Protein AF-0000000068498952 (afdb_homodimer)

Sequence (718 aa):
MEGKVKKAFPGGNTSQGSYSFFDYIIPENVKRVFCLKGGPGVGKSSLMKKIYKEFLHRGYDIDLYHCPSDPSSLDGLVIKKLGVVLMDATAPHTMDPKLPGALDEIINLGDYWNTEELEKNKQEISVYDKDISNSFKRAFKFLKSAEPIFRDIEEKYSDCMDYGKVNLVTEEFIKRLFDGVKSTGNLKREKHLFGSAITPVGCLDYTENILKDVKKVYYLDGEIGTGKTTLLNKVYKKAIEKGLNVEVYHYPLIPEKIETVLLTDLDIGITISTTFKEEDTIDLNQFLNREKLLKYEEDIKFDEKVLDDLICWAVLNLKRAKSKHDIIESYYSPNMRFDEVGKLRDKLIKRILKYEENLMEGKVKKAFPGGNTSQGSYSFFDYIIPENVKRVFCLKGGPGVGKSSLMKKIYKEFLHRGYDIDLYHCPSDPSSLDGLVIKKLGVVLMDATAPHTMDPKLPGALDEIINLGDYWNTEELEKNKQEISVYDKDISNSFKRAFKFLKSAEPIFRDIEEKYSDCMDYGKVNLVTEEFIKRLFDGVKSTGNLKREKHLFGSAITPVGCLDYTENILKDVKKVYYLDGEIGTGKTTLLNKVYKKAIEKGLNVEVYHYPLIPEKIETVLLTDLDIGITISTTFKEEDTIDLNQFLNREKLLKYEEDIKFDEKVLDDLICWAVLNLKRAKSKHDIIESYYSPNMRFDEVGKLRDKLIKRILKYEENL

Foldseek 3Di:
DFAAEAEFAQWAQALVAIGGLPVQQQDPLAAAEEEEEEDFLLCLQVLQVVLVRVVRVVHFHKYFHAYQLHRSGTQKMARDVLNYIYGYCYPPVPCPPPPPNHDYDYDYSHVQFPVVLLVVCVVVLVVLVVLLVVLSVLLSNLLNVLVVLLVVLLVLQLVQFDVVVVVVVLVVVLCVLCPPPAAPPDQDDERETAQWHQYLVGIDGNVCSNLVPFPAEEAEEDDRNLCPQVSLVVNVVVCRRSVFYKYWHADRHDRSGTAKMARPVSSYIYGNDCVCVVGHYDHSCVRGNVVSSVVCVVVSVVSVVSSVVSSVSSSNSSNVSVVSSVVSSVSGNVRGPVVVVVVVSVVVSVVSVVSVVVD/DFAAEAEFAQWAQALVAIGGLPVQQQDPLAAAEEEEEEDFLLCLQVLQVVLVRVVRVVHFHKYFHAYQLHRSGTQKMARDVLNYIYGYCYPPVVCPVPPPNHDYDYDYSNVQFPVVLLVVCVVVLVVLVVLLVVLSVLLSNLLNVLVVLLVVLLVLQLVQFDVVVVVVVLVVVLCVLCPPPAAPPDQDDEHETAQWHQYLVGIDGSVCSNLVPFPAEEAEEDDRNLCPQVSLVVNVVVCRRSVFYKYWHADRHDRSGTAKMAGPVSSYIYGNDCVCVVGHYDHSCVRGNPVSSVVCVVVSVVSVVSSVVSSVSSSNSSNVSVVSSVVSSVSGNVRGPVVVVVVVSVVVSVVSVVSVVVD

InterPro domains:
  IPR027417 P-loop containing nucleoside triphosphate hydrolase [G3DSA:3.40.50.300] (201-355)
  IPR027417 P-loop containing nucleoside triphosphate hydrolase [SSF52540] (26-89)
  IPR027417 P-loop containing nucleoside triphosphate hydrolase [SSF52540] (209-258)

Secondary structure (DSSP, 8-state):
-PPPEEEEBSEEEETTEEEE-GGGGS-TT--EEEEEE--TTSSHHHHHHHHHHHHHHTT--EEEEEETTEEEEEEEEEETTTTEEEEE--TT-------TTSEEEEEEGGGGB-HHHHHHTHHHHHHHHHHHHHHHHHHHHHHHHHHHHHHHHHHHHHTTB-HHHHHHHHHHHHHHHTTTPPP-S-PPPEEEEESEEEETTEEEE-HHHHHTT-SEEEEEE--TTSSHHHHHHHHHHHHHHTT--EEEEE-SS-TTSEEEEEETTTTEEEE--GGGTTSEEEEGGGGB-HHHHHTTHHHHHHHHHHHHHHHHHHHHHHHHHHHHHHHHHHHHGGGB-HHHHHHHHHHHHHHHHHHHHT-/-PPPEEEEBSEEEETTEEEE-GGGGS-TT--EEEEEE--TTSSHHHHHHHHHHHHHHTT--EEEEEETTEEEEEEEEEETTTTEEEEE--TT-------TTSEEEEEEGGGGB-HHHHHHTHHHHHHHHHHHHHHHHHHHHHHHHHHHHHHHHHHHHHTTB-HHHHHHHHHHHHHHHTTTPPP-S-PPPEEEEESEEEETTEEEE-HHHHHTT-SEEEEEE--TTSSHHHHHHHHHHHHHHTT--EEEEE-SS-TTSEEEEEETTTTEEEE--GGGTTSEEEEGGGGB-HHHHHTTHHHHHHHHHHHHHHHHHHHHHHHHHHHHHHHHHHHHGGGB-HHHHHHHHHHHHHHHHHHHHT-

Solvent-accessible surface area (backbone atoms only — not comparable to full-atom values): 36125 Å² total; per-residue (Å²): 111,69,31,52,72,36,52,35,20,34,37,26,49,16,35,82,30,79,43,79,30,61,80,47,69,62,59,91,69,45,52,36,34,39,32,36,31,50,64,72,51,64,41,65,37,58,51,51,50,55,50,52,51,55,42,24,64,72,34,41,40,32,42,40,25,28,27,29,69,42,70,91,36,50,40,29,37,29,39,58,92,56,13,36,34,41,32,54,40,37,79,84,52,60,61,74,74,78,49,88,83,41,55,72,40,79,43,61,51,55,78,40,48,46,58,73,68,45,58,75,44,43,69,60,46,50,53,40,50,51,51,27,53,51,23,45,53,51,17,27,28,28,28,37,24,25,46,40,40,51,50,50,42,20,50,57,40,37,72,25,45,44,61,69,59,52,50,49,53,45,51,52,48,49,52,61,74,49,58,90,61,72,64,67,86,43,82,44,67,80,30,50,36,19,34,35,27,47,18,43,90,38,77,48,70,33,52,64,56,58,50,64,85,44,80,41,55,35,15,46,44,58,60,64,46,57,46,63,40,58,48,52,49,53,47,53,51,52,37,28,72,32,30,32,49,39,41,39,19,24,33,31,58,48,69,90,36,54,41,32,42,34,34,62,79,74,34,36,34,41,28,52,56,70,91,38,64,86,38,58,66,48,66,45,55,77,44,47,40,64,76,64,40,60,80,43,47,65,60,40,54,51,38,50,51,54,33,51,50,30,46,49,54,16,24,52,24,32,32,52,22,39,54,41,49,50,53,47,19,61,62,34,48,81,32,46,47,60,69,60,51,49,51,50,50,52,50,50,52,54,55,56,53,54,43,55,75,74,100,112,69,31,53,72,36,52,34,20,36,38,26,50,16,35,83,29,80,41,77,29,59,79,47,68,62,60,91,67,44,52,36,36,40,32,36,32,50,64,72,49,64,40,66,36,57,52,51,50,55,50,51,52,54,41,23,65,73,36,40,41,33,43,41,24,28,28,29,69,41,69,90,36,50,40,30,36,29,40,58,92,57,15,36,34,41,31,54,41,37,79,85,51,60,62,74,73,78,49,86,82,40,52,73,40,80,42,62,51,55,79,40,49,44,58,71,68,45,58,75,43,43,68,62,46,51,52,41,50,52,51,28,52,51,23,46,53,50,18,28,28,28,28,37,24,25,45,40,40,50,50,50,42,19,50,56,41,38,73,24,45,44,61,70,58,51,50,50,53,46,51,52,48,49,52,61,72,47,57,91,60,71,64,66,85,43,82,43,66,78,29,50,37,19,34,35,26,47,19,43,90,40,76,46,72,32,52,63,56,59,50,65,85,43,80,40,56,35,16,46,42,57,61,66,46,58,44,62,40,59,48,52,48,54,48,54,51,52,37,29,72,32,30,34,47,38,40,39,19,22,32,32,56,47,69,89,36,52,41,34,40,35,35,63,77,75,32,36,34,41,28,52,56,72,90,38,62,86,37,58,66,49,66,46,55,78,44,46,39,62,76,65,39,60,80,42,47,67,60,42,55,53,38,52,52,53,32,51,50,29,46,48,54,16,26,53,24,32,33,52,22,38,55,42,48,52,54,50,20,61,62,34,46,81,31,46,47,58,69,59,50,50,51,48,50,54,51,49,54,54,57,58,52,53,43,55,74,74,102

Radius of gyration: 32.07 Å; Cα contacts (8 Å, |Δi|>4): 1360; chains: 2; bounding box: 80×92×62 Å

Nearest PDB structures (foldseek):
  4tql-assembly1_A  TM=2.046E-01  e=6.094E-01  synthetic construct
  8otz-assembly1_F2  TM=2.710E-01  e=8.018E+00  Bos taurus
  4tql-assembly1_A  TM=2.027E-01  e=5.277E-01  synthetic construct

pLDDT: mean 91.38, std 10.33, range [43.41, 98.81]

Organism: Clostridioides difficile (strain 630) (NCBI:txid272563)

Structure (mmCIF, N/CA/C/O backbone):
data_AF-0000000068498952-model_v1
#
loop_
_entity.id
_entity.type
_entity.pdbx_description
1 polymer 'ATP/GTP-binding protein'
#
loop_
_atom_site.group_PDB
_atom_site.id
_atom_site.type_symbol
_atom_site.label_atom_id
_atom_site.label_alt_id
_atom_site.label_comp_id
_atom_site.label_asym_id
_atom_site.label_entity_id
_atom_site.label_seq_id
_atom_site.pdbx_PDB_ins_code
_atom_site.Cartn_x
_atom_site.Cartn_y
_atom_site.Cartn_z
_atom_site.occupancy
_atom_site.B_iso_or_equiv
_atom_site.auth_seq_id
_atom_site.auth_comp_id
_atom_site.auth_asym_id
_atom_site.auth_atom_id
_atom_site.pdbx_PDB_model_num
ATOM 1 N N . MET A 1 1 ? 8.016 -43.781 -24.484 1 72.88 1 MET A N 1
ATOM 2 C CA . MET A 1 1 ? 7.078 -42.688 -24.5 1 72.88 1 MET A CA 1
ATOM 3 C C . MET A 1 1 ? 7.672 -41.469 -23.812 1 72.88 1 MET A C 1
ATOM 5 O O . MET A 1 1 ? 8.453 -41.594 -22.859 1 72.88 1 MET A O 1
ATOM 9 N N . GLU A 1 2 ? 7.551 -40.312 -24.344 1 87.94 2 GLU A N 1
ATOM 10 C CA . GLU A 1 2 ? 8.102 -39.062 -23.781 1 87.94 2 GLU A CA 1
ATOM 11 C C . GLU A 1 2 ? 7.406 -38.688 -22.484 1 87.94 2 GLU A C 1
ATOM 13 O O . GLU A 1 2 ? 6.227 -39 -22.297 1 87.94 2 GLU A O 1
ATOM 18 N N . GLY A 1 3 ? 8.266 -38.344 -21.484 1 93.31 3 GLY A N 1
ATOM 19 C CA . GLY A 1 3 ? 7.707 -37.938 -20.219 1 93.31 3 GLY A CA 1
ATOM 20 C C . GLY A 1 3 ? 6.809 -36.719 -20.328 1 93.31 3 GLY A C 1
ATOM 21 O O . GLY A 1 3 ? 6.676 -36.125 -21.406 1 93.31 3 GLY A O 1
ATOM 22 N N . LYS A 1 4 ? 6.078 -36.406 -19.328 1 95.06 4 LYS A N 1
ATOM 23 C CA . LYS A 1 4 ? 5.199 -35.25 -19.266 1 95.06 4 LYS A CA 1
ATOM 24 C C . LYS A 1 4 ? 5.883 -34.094 -18.562 1 95.06 4 LYS A C 1
ATOM 26 O O . LYS A 1 4 ? 6.703 -34.281 -17.656 1 95.06 4 LYS A O 1
ATOM 31 N N . VAL A 1 5 ? 5.5 -32.875 -19.016 1 96.62 5 VAL A N 1
ATOM 32 C CA . VAL A 1 5 ? 6.074 -31.688 -18.438 1 96.62 5 VAL A CA 1
ATOM 33 C C . VAL A 1 5 ? 4.977 -30.875 -17.75 1 96.62 5 VAL A C 1
ATOM 35 O O . VAL A 1 5 ? 3.891 -30.688 -18.297 1 96.62 5 VAL A O 1
ATOM 38 N N . LYS A 1 6 ? 5.195 -30.422 -16.594 1 97.12 6 LYS A N 1
ATOM 39 C CA . LYS A 1 6 ? 4.344 -29.469 -15.883 1 97.12 6 LYS A CA 1
ATOM 40 C C . LYS A 1 6 ? 5.102 -28.172 -15.562 1 97.12 6 LYS A C 1
ATOM 42 O O . LYS A 1 6 ? 6.203 -28.219 -15.008 1 97.12 6 LYS A O 1
ATOM 47 N N . LYS A 1 7 ? 4.469 -27.062 -15.906 1 97.69 7 LYS A N 1
ATOM 48 C CA . LYS A 1 7 ? 5.113 -25.766 -15.734 1 97.69 7 LYS A CA 1
ATOM 49 C C . LYS A 1 7 ? 4.461 -24.969 -14.602 1 97.69 7 LYS A C 1
ATOM 51 O O . LYS A 1 7 ? 3.244 -25.047 -14.414 1 97.69 7 LYS A O 1
ATOM 56 N N . ALA A 1 8 ? 5.227 -24.234 -13.898 1 97.75 8 ALA A N 1
ATOM 57 C CA . ALA A 1 8 ? 4.73 -23.328 -12.867 1 97.75 8 ALA A CA 1
ATOM 58 C C . ALA A 1 8 ? 5.785 -22.281 -12.5 1 97.75 8 ALA A C 1
ATOM 60 O O . ALA A 1 8 ? 6.875 -22.266 -13.078 1 97.75 8 ALA A O 1
ATOM 61 N N . PHE A 1 9 ? 5.406 -21.344 -11.688 1 97.5 9 PHE A N 1
ATOM 62 C CA . PHE A 1 9 ? 6.32 -20.328 -11.18 1 97.5 9 PHE A CA 1
ATOM 63 C C . PHE A 1 9 ? 6.504 -20.469 -9.68 1 97.5 9 PHE A C 1
ATOM 65 O O . PHE A 1 9 ? 5.543 -20.344 -8.914 1 97.5 9 PHE A O 1
ATOM 72 N N . PRO A 1 10 ? 7.723 -20.734 -9.203 1 95.5 10 PRO A N 1
ATOM 73 C CA . PRO A 1 10 ? 7.953 -20.766 -7.762 1 95.5 10 PRO A CA 1
ATOM 74 C C . PRO A 1 10 ? 8.086 -19.375 -7.152 1 95.5 10 PRO A C 1
ATOM 76 O O . PRO A 1 10 ? 8.062 -19.234 -5.926 1 95.5 10 PRO A O 1
ATOM 79 N N . GLY A 1 11 ? 8.281 -18.438 -7.961 1 94.12 11 GLY A N 1
ATOM 80 C CA . GLY A 1 11 ? 8.305 -17.047 -7.547 1 94.12 11 GLY A CA 1
ATOM 81 C C . GLY A 1 11 ? 7.289 -16.188 -8.281 1 94.12 11 GLY A C 1
ATOM 82 O O . GLY A 1 11 ? 6.688 -16.625 -9.266 1 94.12 11 GLY A O 1
ATOM 83 N N . GLY A 1 12 ? 7.07 -14.984 -7.75 1 95.81 12 GLY A N 1
ATOM 84 C CA . GLY A 1 12 ? 6.141 -14.07 -8.398 1 95.81 12 GLY A CA 1
ATOM 85 C C . GLY A 1 12 ? 6.465 -12.609 -8.148 1 95.81 12 GLY A C 1
ATOM 86 O O . GLY A 1 12 ? 7.043 -12.266 -7.117 1 95.81 12 GLY A O 1
ATOM 87 N N . ASN A 1 13 ? 6.242 -11.82 -9.211 1 97.75 13 ASN A N 1
ATOM 88 C CA . ASN A 1 13 ? 6.172 -10.375 -9.039 1 97.75 13 ASN A CA 1
ATOM 89 C C . ASN A 1 13 ? 4.805 -9.938 -8.516 1 97.75 13 ASN A C 1
ATOM 91 O O . ASN A 1 13 ? 3.812 -9.992 -9.242 1 97.75 13 ASN A O 1
ATOM 95 N N . THR A 1 14 ? 4.777 -9.484 -7.238 1 98.38 14 THR A N 1
ATOM 96 C CA . THR A 1 14 ? 3.492 -9.281 -6.582 1 98.38 14 THR A CA 1
ATOM 97 C C . THR A 1 14 ? 3.428 -7.895 -5.945 1 98.38 14 THR A C 1
ATOM 99 O O . THR A 1 14 ? 4.391 -7.125 -6.02 1 98.38 14 THR A O 1
ATOM 102 N N . SER A 1 15 ? 2.289 -7.551 -5.383 1 98.12 15 SER A N 1
ATOM 103 C CA . SER A 1 15 ? 2.102 -6.305 -4.648 1 98.12 15 SER A CA 1
ATOM 104 C C . SER A 1 15 ? 2.961 -6.27 -3.391 1 98.12 15 SER A C 1
ATOM 106 O O . SER A 1 15 ? 3.145 -5.211 -2.787 1 98.12 15 SER A O 1
ATOM 108 N N . GLN A 1 16 ? 3.512 -7.418 -2.998 1 96.81 16 GLN A N 1
ATOM 109 C CA . GLN A 1 16 ? 4.387 -7.523 -1.834 1 96.81 16 GLN A CA 1
ATOM 110 C C . GLN A 1 16 ? 5.852 -7.621 -2.252 1 96.81 16 GLN A C 1
ATOM 112 O O . GLN A 1 16 ? 6.707 -8 -1.45 1 96.81 16 GLN A O 1
ATOM 117 N N . GLY A 1 17 ? 6.09 -7.297 -3.441 1 95.75 17 GLY A N 1
ATOM 118 C CA . GLY A 1 17 ? 7.438 -7.457 -3.963 1 95.75 17 GLY A CA 1
ATOM 119 C C . GLY A 1 17 ? 7.68 -8.82 -4.586 1 95.75 17 GLY A C 1
ATOM 120 O O . GLY A 1 17 ? 6.754 -9.445 -5.109 1 95.75 17 GLY A O 1
ATOM 121 N N . SER A 1 18 ? 8.891 -9.18 -4.547 1 94.25 18 SER A N 1
ATOM 122 C CA . SER A 1 18 ? 9.211 -10.539 -4.969 1 94.25 18 SER A CA 1
ATOM 123 C C . SER A 1 18 ? 8.734 -11.57 -3.949 1 94.25 18 SER A C 1
ATOM 125 O O . SER A 1 18 ? 9.109 -11.508 -2.775 1 94.25 18 SER A O 1
ATOM 127 N N . TYR A 1 19 ? 7.875 -12.375 -4.395 1 95.06 19 TYR A N 1
ATOM 128 C CA . TYR A 1 19 ? 7.309 -13.398 -3.525 1 95.06 19 TYR A CA 1
ATOM 129 C C . TYR A 1 19 ? 7.848 -14.781 -3.885 1 95.06 19 TYR A C 1
ATOM 131 O O . TYR A 1 19 ? 8 -15.102 -5.062 1 95.06 19 TYR A O 1
ATOM 139 N N . SER A 1 20 ? 8.125 -15.641 -2.82 1 92.81 20 SER A N 1
ATOM 140 C CA . SER A 1 20 ? 8.812 -16.906 -3.102 1 92.81 20 SER A CA 1
ATOM 141 C C . SER A 1 20 ? 8.039 -18.094 -2.533 1 92.81 20 SER A C 1
ATOM 143 O O . SER A 1 20 ? 7.613 -18.062 -1.376 1 92.81 20 SER A O 1
ATOM 145 N N . PHE A 1 21 ? 7.809 -19.078 -3.398 1 93.38 21 PHE A N 1
ATOM 146 C CA . PHE A 1 21 ? 7.305 -20.391 -3.018 1 93.38 21 PHE A CA 1
ATOM 147 C C . PHE A 1 21 ? 8.344 -21.469 -3.285 1 93.38 21 PHE A C 1
ATOM 149 O O . PHE A 1 21 ? 8 -22.625 -3.521 1 93.38 21 PHE A O 1
ATOM 156 N N . PHE A 1 22 ? 9.594 -21.125 -3.197 1 89.25 22 PHE A N 1
ATOM 157 C CA . PHE A 1 22 ? 10.672 -22.016 -3.596 1 89.25 22 PHE A CA 1
ATOM 158 C C . PHE A 1 22 ? 10.75 -23.219 -2.666 1 89.25 22 PHE A C 1
ATOM 160 O O . PHE A 1 22 ? 11.141 -24.312 -3.086 1 89.25 22 PHE A O 1
ATOM 167 N N . ASP A 1 23 ? 10.344 -23.062 -1.509 1 85.62 23 ASP A N 1
ATOM 168 C CA . ASP A 1 23 ? 10.383 -24.156 -0.548 1 85.62 23 ASP A CA 1
ATOM 169 C C . ASP A 1 23 ? 9.484 -25.312 -0.991 1 85.62 23 ASP A C 1
ATOM 171 O O . ASP A 1 23 ? 9.742 -26.469 -0.656 1 85.62 23 ASP A O 1
ATOM 175 N N . TYR A 1 24 ? 8.523 -25.016 -1.765 1 90.56 24 TYR A N 1
ATOM 176 C CA . TYR A 1 24 ? 7.504 -26 -2.115 1 90.56 24 TYR A CA 1
ATOM 177 C C . TYR A 1 24 ? 7.918 -26.797 -3.348 1 90.56 24 TYR A C 1
ATOM 179 O O . TYR A 1 24 ? 7.246 -27.766 -3.725 1 90.56 24 TYR A O 1
ATOM 187 N N . ILE A 1 25 ? 9.023 -26.484 -3.963 1 90.19 25 ILE A N 1
ATOM 188 C CA . ILE A 1 25 ? 9.359 -27.188 -5.199 1 90.19 25 ILE A CA 1
ATOM 189 C C . ILE A 1 25 ? 10.102 -28.484 -4.879 1 90.19 25 ILE A C 1
ATOM 191 O O . ILE A 1 25 ? 10.266 -29.344 -5.746 1 90.19 25 ILE A O 1
ATOM 195 N N . ILE A 1 26 ? 10.57 -28.609 -3.67 1 88.31 26 ILE A N 1
ATOM 196 C CA . ILE A 1 26 ? 11.266 -29.812 -3.244 1 88.31 26 ILE A CA 1
ATOM 197 C C . ILE A 1 26 ? 10.242 -30.906 -2.895 1 88.31 26 ILE A C 1
ATOM 199 O O . ILE A 1 26 ? 9.469 -30.75 -1.946 1 88.31 26 ILE A O 1
ATOM 203 N N . PRO A 1 27 ? 10.344 -31.969 -3.613 1 88.25 27 PRO A N 1
ATOM 204 C CA . PRO A 1 27 ? 9.367 -33.031 -3.338 1 88.25 27 PRO A CA 1
ATOM 205 C C . PRO A 1 27 ? 9.711 -33.844 -2.092 1 88.25 27 PRO A C 1
ATOM 207 O O . PRO A 1 27 ? 10.828 -33.75 -1.576 1 88.25 27 PRO A O 1
ATOM 210 N N . GLU A 1 28 ? 8.781 -34.625 -1.688 1 83.25 28 GLU A N 1
ATOM 211 C CA . GLU A 1 28 ? 8.953 -35.438 -0.489 1 83.25 28 GLU A CA 1
ATOM 212 C C . GLU A 1 28 ? 10 -36.531 -0.708 1 83.25 28 GLU A C 1
ATOM 214 O O . GLU A 1 28 ? 10.75 -36.875 0.208 1 83.25 28 GLU A O 1
ATOM 219 N N . ASN A 1 29 ? 10.078 -37.031 -1.825 1 85.25 29 ASN A N 1
ATOM 220 C CA . ASN A 1 29 ? 10.977 -38.156 -2.119 1 85.25 29 ASN A CA 1
ATOM 221 C C . ASN A 1 29 ? 12.328 -37.656 -2.619 1 85.25 29 ASN A C 1
ATOM 223 O O . ASN A 1 29 ? 13.062 -38.406 -3.277 1 85.25 29 ASN A O 1
ATOM 227 N N . VAL A 1 30 ? 12.664 -36.5 -2.311 1 90.06 30 VAL A N 1
ATOM 228 C CA . VAL A 1 30 ? 13.891 -35.938 -2.836 1 90.06 30 VAL A CA 1
ATOM 229 C C . VAL A 1 30 ? 15.094 -36.719 -2.365 1 90.06 30 VAL A C 1
ATOM 231 O O . VAL A 1 30 ? 15.188 -37.094 -1.19 1 90.06 30 VAL A O 1
ATOM 234 N N . LYS A 1 31 ? 15.898 -37.062 -3.281 1 89.56 31 LYS A N 1
ATOM 235 C CA . LYS A 1 31 ? 17.141 -37.75 -2.982 1 89.56 31 LYS A CA 1
ATOM 236 C C . LYS A 1 31 ? 18.344 -36.844 -3.098 1 89.56 31 LYS A C 1
ATOM 238 O O . LYS A 1 31 ? 19.297 -36.969 -2.32 1 89.56 31 LYS A O 1
ATOM 243 N N . ARG A 1 32 ? 18.266 -35.969 -4.09 1 90.88 32 ARG A N 1
ATOM 244 C CA . ARG A 1 32 ? 19.391 -35.062 -4.344 1 90.88 32 ARG A CA 1
ATOM 245 C C . ARG A 1 32 ? 18.906 -33.719 -4.848 1 90.88 32 ARG A C 1
ATOM 247 O O . ARG A 1 32 ? 17.984 -33.625 -5.648 1 90.88 32 ARG A O 1
ATOM 254 N N . VAL A 1 33 ? 19.578 -32.719 -4.328 1 91.06 33 VAL A N 1
ATOM 255 C CA . VAL A 1 33 ? 19.312 -31.344 -4.777 1 91.06 33 VAL A CA 1
ATOM 256 C C . VAL A 1 33 ? 20.609 -30.719 -5.285 1 91.06 33 VAL A C 1
ATOM 258 O O . VAL A 1 33 ? 21.594 -30.625 -4.543 1 91.06 33 VAL A O 1
ATOM 261 N N . PHE A 1 34 ? 20.625 -30.375 -6.527 1 91 34 PHE A N 1
ATOM 262 C CA . PHE A 1 34 ? 21.75 -29.641 -7.102 1 91 34 PHE A CA 1
ATOM 263 C C . PHE A 1 34 ? 21.469 -28.141 -7.125 1 91 34 PHE A C 1
ATOM 265 O O . PHE A 1 34 ? 20.547 -27.688 -7.812 1 91 34 PHE A O 1
ATOM 272 N N . CYS A 1 35 ? 22.281 -27.438 -6.406 1 89.44 35 CYS A N 1
ATOM 273 C CA . CYS A 1 35 ? 22.156 -26 -6.363 1 89.44 35 CYS A CA 1
ATOM 274 C C . CYS A 1 35 ? 23.141 -25.328 -7.309 1 89.44 35 CYS A C 1
ATOM 276 O O . CYS A 1 35 ? 24.344 -25.359 -7.074 1 89.44 35 CYS A O 1
ATOM 278 N N . LEU A 1 36 ? 22.531 -24.719 -8.266 1 88.38 36 LEU A N 1
ATOM 279 C CA . LEU A 1 36 ? 23.391 -24.062 -9.25 1 88.38 36 LEU A CA 1
ATOM 280 C C . LEU A 1 36 ? 23.688 -22.625 -8.844 1 88.38 36 LEU A C 1
ATOM 282 O O . LEU A 1 36 ? 22.766 -21.859 -8.539 1 88.38 36 LEU A O 1
ATOM 286 N N . LYS A 1 37 ? 24.906 -22.359 -8.727 1 84.12 37 LYS A N 1
ATOM 287 C CA . LYS A 1 37 ? 25.328 -21 -8.406 1 84.12 37 LYS A CA 1
ATOM 288 C C . LYS A 1 37 ? 26.141 -20.391 -9.555 1 84.12 37 LYS A C 1
ATOM 290 O O . LYS A 1 37 ? 26.734 -21.125 -10.352 1 84.12 37 LYS A O 1
ATOM 295 N N . GLY A 1 38 ? 26.016 -19.172 -9.656 1 76.56 38 GLY A N 1
ATOM 296 C CA . GLY A 1 38 ? 26.766 -18.469 -10.68 1 76.56 38 GLY A CA 1
ATOM 297 C C . GLY A 1 38 ? 26.156 -17.125 -11.047 1 76.56 38 GLY A C 1
ATOM 298 O O . GLY A 1 38 ? 25.109 -16.75 -10.516 1 76.56 38 GLY A O 1
ATOM 299 N N . GLY A 1 39 ? 26.906 -16.312 -11.727 1 68.06 39 GLY A N 1
ATOM 300 C CA . GLY A 1 39 ? 26.438 -15 -12.156 1 68.06 39 GLY A CA 1
ATOM 301 C C . GLY A 1 39 ? 25.375 -15.07 -13.227 1 68.06 39 GLY A C 1
ATOM 302 O O . GLY A 1 39 ? 24.953 -16.156 -13.625 1 68.06 39 GLY A O 1
ATOM 303 N N . PRO A 1 40 ? 24.828 -13.938 -13.602 1 68.31 40 PRO A N 1
ATOM 304 C CA . PRO A 1 40 ? 23.859 -13.859 -14.695 1 68.31 40 PRO A CA 1
ATOM 305 C C . PRO A 1 40 ? 24.438 -14.312 -16.031 1 68.31 40 PRO A C 1
ATOM 307 O O . PRO A 1 40 ? 25.609 -14.055 -16.328 1 68.31 40 PRO A O 1
ATOM 310 N N . GLY A 1 41 ? 23.641 -15.211 -16.812 1 66.25 41 GLY A N 1
ATOM 311 C CA . GLY A 1 41 ? 24.047 -15.555 -18.172 1 66.25 41 GLY A CA 1
ATOM 312 C C . GLY A 1 41 ? 25.078 -16.656 -18.219 1 66.25 41 GLY A C 1
ATOM 313 O O . GLY A 1 41 ? 25.766 -16.828 -19.234 1 66.25 41 GLY A O 1
ATOM 314 N N . VAL A 1 42 ? 25.25 -17.281 -17.016 1 67 42 VAL A N 1
ATOM 315 C CA . VAL A 1 42 ? 26.328 -18.266 -16.984 1 67 42 VAL A CA 1
ATOM 316 C C . VAL A 1 42 ? 25.828 -19.594 -17.547 1 67 42 VAL A C 1
ATOM 318 O O . VAL A 1 42 ? 26.578 -20.578 -17.594 1 67 42 VAL A O 1
ATOM 321 N N . GLY A 1 43 ? 24.578 -19.625 -17.859 1 77.19 43 GLY A N 1
ATOM 322 C CA . GLY A 1 43 ? 24.078 -20.812 -18.547 1 77.19 43 GLY A CA 1
ATOM 323 C C . GLY A 1 43 ? 23.312 -21.766 -17.625 1 77.19 43 GLY A C 1
ATOM 324 O O . GLY A 1 43 ? 23.141 -22.938 -17.938 1 77.19 43 GLY A O 1
ATOM 325 N N . LYS A 1 44 ? 23 -21.266 -16.438 1 85.06 44 LYS A N 1
ATOM 326 C CA . LYS A 1 44 ? 22.25 -22.094 -15.5 1 85.06 44 LYS A CA 1
ATOM 327 C C . LYS A 1 44 ? 20.984 -22.641 -16.156 1 85.06 44 LYS A C 1
ATOM 329 O O . LYS A 1 44 ? 20.734 -23.844 -16.125 1 85.06 44 LYS A O 1
ATOM 334 N N . SER A 1 45 ? 20.281 -21.719 -16.75 1 87.94 45 SER A N 1
ATOM 335 C CA . SER A 1 45 ? 19.031 -22.094 -17.391 1 87.94 45 SER A CA 1
ATOM 336 C C . SER A 1 45 ? 19.266 -23.031 -18.578 1 87.94 45 SER A C 1
ATOM 338 O O . SER A 1 45 ? 18.562 -24.016 -18.75 1 87.94 45 SER A O 1
ATOM 340 N N . SER A 1 46 ? 20.266 -22.734 -19.328 1 87.56 46 SER A N 1
ATOM 341 C CA . SER A 1 46 ? 20.609 -23.578 -20.469 1 87.56 46 SER A CA 1
ATOM 342 C C . SER A 1 46 ? 20.984 -25 -20.016 1 87.56 46 SER A C 1
ATOM 344 O O . SER A 1 46 ? 20.594 -25.984 -20.656 1 87.56 46 SER A O 1
ATOM 346 N N . LEU A 1 47 ? 21.766 -25.031 -18.969 1 91.19 47 LEU A N 1
ATOM 347 C CA . LEU A 1 47 ? 22.141 -26.312 -18.406 1 91.19 47 LEU A CA 1
ATOM 348 C C . LEU A 1 47 ? 20.906 -27.109 -17.969 1 91.19 47 LEU A C 1
ATOM 350 O O . LEU A 1 47 ? 20.766 -28.281 -18.312 1 91.19 47 LEU A O 1
ATOM 354 N N . MET A 1 48 ? 20.047 -26.484 -17.25 1 94.06 48 MET A N 1
ATOM 355 C CA . MET A 1 48 ? 18.812 -27.125 -16.781 1 94.06 48 MET A CA 1
ATOM 356 C C . MET A 1 48 ? 17.969 -27.594 -17.953 1 94.06 48 MET A C 1
ATOM 358 O O . MET A 1 48 ? 17.406 -28.688 -17.922 1 94.06 48 MET A O 1
ATOM 362 N N . LYS A 1 49 ? 17.906 -26.781 -18.984 1 94.31 49 LYS A N 1
ATOM 363 C CA . LYS A 1 49 ? 17.109 -27.109 -20.156 1 94.31 49 LYS A CA 1
ATOM 364 C C . LYS A 1 49 ? 17.641 -28.344 -20.859 1 94.31 49 LYS A C 1
ATOM 366 O O . LYS A 1 49 ? 16.859 -29.219 -21.25 1 94.31 49 LYS A O 1
ATOM 371 N N . LYS A 1 50 ? 18.906 -28.438 -21.016 1 93.69 50 LYS A N 1
ATOM 372 C CA . LYS A 1 50 ? 19.5 -29.609 -21.656 1 93.69 50 LYS A CA 1
ATOM 373 C C . LYS A 1 50 ? 19.266 -30.859 -20.812 1 93.69 50 LYS A C 1
ATOM 375 O O . LYS A 1 50 ? 18.969 -31.922 -21.375 1 93.69 50 LYS A O 1
ATOM 380 N N . ILE A 1 51 ? 19.391 -30.672 -19.578 1 94.88 51 ILE A N 1
ATOM 381 C CA . ILE A 1 51 ? 19.219 -31.812 -18.688 1 94.88 51 ILE A CA 1
ATOM 382 C C . ILE A 1 51 ? 17.766 -32.281 -18.75 1 94.88 51 ILE A C 1
ATOM 384 O O . ILE A 1 51 ? 17.516 -33.5 -18.906 1 94.88 51 ILE A O 1
ATOM 388 N N . TYR A 1 52 ? 16.797 -31.359 -18.562 1 94.5 52 TYR A N 1
ATOM 389 C CA . TYR A 1 52 ? 15.422 -31.859 -18.5 1 94.5 52 TYR A CA 1
ATOM 390 C C . TYR A 1 52 ? 15.008 -32.5 -19.828 1 94.5 52 TYR A C 1
ATOM 392 O O . TYR A 1 52 ? 14.242 -33.469 -19.844 1 94.5 52 TYR A O 1
ATOM 400 N N . LYS A 1 53 ? 15.547 -32 -20.984 1 95.5 53 LYS A N 1
ATOM 401 C CA . LYS A 1 53 ? 15.219 -32.625 -22.281 1 95.5 53 LYS A CA 1
ATOM 402 C C . LYS A 1 53 ? 15.703 -34.062 -22.359 1 95.5 53 LYS A C 1
ATOM 404 O O . LYS A 1 53 ? 15.008 -34.938 -22.875 1 95.5 53 LYS A O 1
ATOM 409 N N . GLU A 1 54 ? 16.891 -34.25 -21.875 1 95 54 GLU A N 1
ATOM 410 C CA . GLU A 1 54 ? 17.453 -35.625 -21.859 1 95 54 GLU A CA 1
ATOM 411 C C . GLU A 1 54 ? 16.562 -36.562 -21.062 1 95 54 GLU A C 1
ATOM 413 O O . GLU A 1 54 ? 16.25 -37.656 -21.531 1 95 54 GLU A O 1
ATOM 418 N N . PHE A 1 55 ? 16.172 -36.188 -19.953 1 96.06 55 PHE A N 1
ATOM 419 C CA . PHE A 1 55 ? 15.406 -37.062 -19.094 1 96.06 55 PHE A CA 1
ATOM 420 C C . PHE A 1 55 ? 13.961 -37.156 -19.562 1 96.06 55 PHE A C 1
ATOM 422 O O . PHE A 1 55 ? 13.305 -38.188 -19.359 1 96.06 55 PHE A O 1
ATOM 429 N N . LEU A 1 56 ? 13.492 -36.094 -20.156 1 96.19 56 LEU A N 1
ATOM 430 C CA . LEU A 1 56 ? 12.172 -36.156 -20.781 1 96.19 56 LEU A CA 1
ATOM 431 C C . LEU A 1 56 ? 12.148 -37.219 -21.891 1 96.19 56 LEU A C 1
ATOM 433 O O . LEU A 1 56 ? 11.195 -37.969 -21.984 1 96.19 56 LEU A O 1
ATOM 437 N N . HIS A 1 57 ? 13.172 -37.25 -22.641 1 95.06 57 HIS A N 1
ATOM 438 C CA . HIS A 1 57 ? 13.305 -38.219 -23.719 1 95.06 57 HIS A CA 1
ATOM 439 C C . HIS A 1 57 ? 13.383 -39.625 -23.188 1 95.06 57 HIS A C 1
ATOM 441 O O . HIS A 1 57 ? 12.938 -40.594 -23.828 1 95.06 57 HIS A O 1
ATOM 447 N N . ARG A 1 58 ? 13.891 -39.75 -22.047 1 94.06 58 ARG A N 1
ATOM 448 C CA . ARG A 1 58 ? 14.016 -41.062 -21.422 1 94.06 58 ARG A CA 1
ATOM 449 C C . ARG A 1 58 ? 12.703 -41.469 -20.781 1 94.06 58 ARG A C 1
ATOM 451 O O . ARG A 1 58 ? 12.602 -42.594 -20.234 1 94.06 58 ARG A O 1
ATOM 458 N N . GLY A 1 59 ? 11.734 -40.562 -20.781 1 94.75 59 GLY A N 1
ATOM 459 C CA . GLY A 1 59 ? 10.391 -40.938 -20.344 1 94.75 59 GLY A CA 1
ATOM 460 C C . GLY A 1 59 ? 10.062 -40.438 -18.938 1 94.75 59 GLY A C 1
ATOM 461 O O . GLY A 1 59 ? 9.023 -40.812 -18.391 1 94.75 59 GLY A O 1
ATOM 462 N N . TYR A 1 60 ? 10.922 -39.688 -18.359 1 96 60 TYR A N 1
ATOM 463 C CA . TYR A 1 60 ? 10.664 -39.219 -17 1 96 60 TYR A CA 1
ATOM 464 C C . TYR A 1 60 ? 9.758 -37.969 -17.016 1 96 60 TYR A C 1
ATOM 466 O O . TYR A 1 60 ? 9.891 -37.125 -17.891 1 96 60 TYR A O 1
ATOM 474 N N . ASP A 1 61 ? 8.805 -37.906 -16.078 1 95.56 61 ASP A N 1
ATOM 475 C CA . ASP A 1 61 ? 8.008 -36.719 -15.867 1 95.56 61 ASP A CA 1
ATOM 476 C C . ASP A 1 61 ? 8.836 -35.625 -15.195 1 95.56 61 ASP A C 1
ATOM 478 O O . ASP A 1 61 ? 9.625 -35.906 -14.289 1 95.56 61 ASP A O 1
ATOM 482 N N . ILE A 1 62 ? 8.586 -34.375 -15.672 1 97.12 62 ILE A N 1
ATOM 483 C CA . ILE A 1 62 ? 9.43 -33.281 -15.203 1 97.12 62 ILE A CA 1
ATOM 484 C C . ILE A 1 62 ? 8.547 -32.125 -14.781 1 97.12 62 ILE A C 1
ATOM 486 O O . ILE A 1 62 ? 7.578 -31.781 -15.469 1 97.12 62 ILE A O 1
ATOM 490 N N . ASP A 1 63 ? 8.781 -31.578 -13.594 1 97.12 63 ASP A N 1
ATOM 491 C CA . ASP A 1 63 ? 8.281 -30.266 -13.234 1 97.12 63 ASP A CA 1
ATOM 492 C C . ASP A 1 63 ? 9.273 -29.172 -13.625 1 97.12 63 ASP A C 1
ATOM 494 O O . ASP A 1 63 ? 10.438 -29.203 -13.219 1 97.12 63 ASP A O 1
ATOM 498 N N . LEU A 1 64 ? 8.82 -28.25 -14.438 1 97.38 64 LEU A N 1
ATOM 499 C CA . LEU A 1 64 ? 9.641 -27.109 -14.844 1 97.38 64 LEU A CA 1
ATOM 500 C C . LEU A 1 64 ? 9.195 -25.844 -14.117 1 97.38 64 LEU A C 1
ATOM 502 O O . LEU A 1 64 ? 8.039 -25.453 -14.211 1 97.38 64 LEU A O 1
ATOM 506 N N . TYR A 1 65 ? 10.078 -25.25 -13.438 1 96.88 65 TYR A N 1
ATOM 507 C CA . TYR A 1 65 ? 9.789 -24.016 -12.703 1 96.88 65 TYR A CA 1
ATOM 508 C C . TYR A 1 65 ? 10.445 -22.828 -13.367 1 96.88 65 TYR A C 1
ATOM 510 O O . TYR A 1 65 ? 11.672 -22.703 -13.375 1 96.88 65 TYR A O 1
ATOM 518 N N . HIS A 1 66 ? 9.625 -21.922 -13.859 1 96.19 66 HIS A N 1
ATOM 519 C CA . HIS A 1 66 ? 10.086 -20.766 -14.633 1 96.19 66 HIS A CA 1
ATOM 520 C C . HIS A 1 66 ? 10.289 -19.562 -13.734 1 96.19 66 HIS A C 1
ATOM 522 O O . HIS A 1 66 ? 9.734 -19.484 -12.633 1 96.19 66 HIS A O 1
ATOM 528 N N . CYS A 1 67 ? 11.133 -18.688 -14.195 1 93.25 67 CYS A N 1
ATOM 529 C CA . CYS A 1 67 ? 11.359 -17.406 -13.523 1 93.25 67 CYS A CA 1
ATOM 530 C C . CYS A 1 67 ? 10.336 -16.375 -13.953 1 93.25 67 CYS A C 1
ATOM 532 O O . CYS A 1 67 ? 10.164 -16.125 -15.148 1 93.25 67 CYS A O 1
ATOM 534 N N . PRO A 1 68 ? 9.672 -15.766 -13.016 1 95.38 68 PRO A N 1
ATOM 535 C CA . PRO A 1 68 ? 8.672 -14.766 -13.391 1 95.38 68 PRO A CA 1
ATOM 536 C C . PRO A 1 68 ? 9.289 -13.539 -14.055 1 95.38 68 PRO A C 1
ATOM 538 O O . PRO A 1 68 ? 8.625 -12.859 -14.844 1 95.38 68 PRO A O 1
ATOM 541 N N . SER A 1 69 ? 10.555 -13.195 -13.781 1 93.56 69 SER A N 1
ATOM 542 C CA . SER A 1 69 ? 11.203 -12 -14.305 1 93.56 69 SER A CA 1
ATOM 543 C C . SER A 1 69 ? 11.883 -12.281 -15.641 1 93.56 69 SER A C 1
ATOM 545 O O . SER A 1 69 ? 12.297 -11.352 -16.344 1 93.56 69 SER A O 1
ATOM 547 N N . ASP A 1 70 ? 12.023 -13.523 -16 1 91.5 70 ASP A N 1
ATOM 548 C CA . ASP A 1 70 ? 12.5 -14.008 -17.297 1 91.5 70 ASP A CA 1
ATOM 549 C C . ASP A 1 70 ? 11.883 -15.367 -17.625 1 91.5 70 ASP A C 1
ATOM 551 O O . ASP A 1 70 ? 12.531 -16.406 -17.469 1 91.5 70 ASP A O 1
ATOM 555 N N . PRO A 1 71 ? 10.758 -15.305 -18.203 1 91.62 71 PRO A N 1
ATOM 556 C CA . PRO A 1 71 ? 10.008 -16.547 -18.375 1 91.62 71 PRO A CA 1
ATOM 557 C C . PRO A 1 71 ? 10.711 -17.547 -19.297 1 91.62 71 PRO A C 1
ATOM 559 O O . PRO A 1 71 ? 10.352 -18.719 -19.344 1 91.62 71 PRO A O 1
ATOM 562 N N . SER A 1 72 ? 11.68 -17.141 -20.016 1 90.44 72 SER A N 1
ATOM 563 C CA . SER A 1 72 ? 12.445 -18.047 -20.859 1 90.44 72 SER A CA 1
ATOM 564 C C . SER A 1 72 ? 13.508 -18.781 -20.047 1 90.44 72 SER A C 1
ATOM 566 O O . SER A 1 72 ? 14.078 -19.781 -20.516 1 90.44 72 SER A O 1
ATOM 568 N N . SER A 1 73 ? 13.727 -18.328 -18.875 1 91.19 73 SER A N 1
ATOM 569 C CA . SER A 1 73 ? 14.711 -18.938 -18 1 91.19 73 SER A CA 1
ATOM 570 C C . SER A 1 73 ? 14.039 -19.844 -16.969 1 91.19 73 SER A C 1
ATOM 572 O O . SER A 1 73 ? 12.852 -19.703 -16.688 1 91.19 73 SER A O 1
ATOM 574 N N . LEU A 1 74 ? 14.836 -20.75 -16.5 1 94 74 LEU A N 1
ATOM 575 C CA . LEU A 1 74 ? 14.352 -21.688 -15.492 1 94 74 LEU A CA 1
ATOM 576 C C . LEU A 1 74 ? 14.969 -21.375 -14.133 1 94 74 LEU A C 1
ATOM 578 O O . LEU A 1 74 ? 16.156 -21.094 -14.039 1 94 74 LEU A O 1
ATOM 582 N N . ASP A 1 75 ? 14.086 -21.406 -13.141 1 92.19 75 ASP A N 1
ATOM 583 C CA . ASP A 1 75 ? 14.539 -21.281 -11.758 1 92.19 75 ASP A CA 1
ATOM 584 C C . ASP A 1 75 ? 14.836 -22.656 -11.156 1 92.19 75 ASP A C 1
ATOM 586 O O . ASP A 1 75 ? 15.562 -22.766 -10.164 1 92.19 75 ASP A O 1
ATOM 590 N N . GLY A 1 76 ? 14.211 -23.641 -11.711 1 93.06 76 GLY A N 1
ATOM 591 C CA . GLY A 1 76 ? 14.422 -24.984 -11.203 1 93.06 76 GLY A CA 1
ATOM 592 C C . GLY A 1 76 ? 13.68 -26.047 -11.992 1 93.06 76 GLY A C 1
ATOM 593 O O . GLY A 1 76 ? 12.883 -25.719 -12.883 1 93.06 76 GLY A O 1
ATOM 594 N N . LEU A 1 77 ? 14.031 -27.281 -11.742 1 95.56 77 LEU A N 1
ATOM 595 C CA . LEU A 1 77 ? 13.297 -28.406 -12.281 1 95.56 77 LEU A CA 1
ATOM 596 C C . LEU A 1 77 ? 13.367 -29.609 -11.336 1 95.56 77 LEU A C 1
ATOM 598 O O . LEU A 1 77 ? 14.273 -29.688 -10.5 1 95.56 77 LEU A O 1
ATOM 602 N N . VAL A 1 78 ? 12.43 -30.406 -11.445 1 95.94 78 VAL A N 1
ATOM 603 C CA . VAL A 1 78 ? 12.344 -31.625 -10.656 1 95.94 78 VAL A CA 1
ATOM 604 C C . VAL A 1 78 ? 12.141 -32.812 -11.586 1 95.94 78 VAL A C 1
ATOM 606 O O . VAL A 1 78 ? 11.227 -32.812 -12.414 1 95.94 78 VAL A O 1
ATOM 609 N N . ILE A 1 79 ? 13.023 -33.719 -11.5 1 96.31 79 ILE A N 1
ATOM 610 C CA . ILE A 1 79 ? 12.812 -35.031 -12.125 1 96.31 79 ILE A CA 1
ATOM 611 C C . ILE A 1 79 ? 12.07 -35.938 -11.164 1 96.31 79 ILE A C 1
ATOM 613 O O . ILE A 1 79 ? 12.68 -36.562 -10.273 1 96.31 79 ILE A O 1
ATOM 617 N N . LYS A 1 80 ? 10.852 -36.156 -11.312 1 93.69 80 LYS A N 1
ATOM 618 C CA . LYS A 1 80 ? 9.906 -36.625 -10.297 1 93.69 80 LYS A CA 1
ATOM 619 C C . LYS A 1 80 ? 10.281 -38 -9.812 1 93.69 80 LYS A C 1
ATOM 621 O O . LYS A 1 80 ? 10.617 -38.188 -8.641 1 93.69 80 LYS A O 1
ATOM 626 N N . LYS A 1 81 ? 10.328 -39.031 -10.617 1 93 81 LYS A N 1
ATOM 627 C CA . LYS A 1 81 ? 10.547 -40.438 -10.211 1 93 81 LYS A CA 1
ATOM 628 C C . LYS A 1 81 ? 11.93 -40.594 -9.594 1 93 81 LYS A C 1
ATOM 630 O O . LYS A 1 81 ? 12.102 -41.406 -8.664 1 93 81 LYS A O 1
ATOM 635 N N . LEU A 1 82 ? 12.852 -39.812 -10.047 1 94.25 82 LEU A N 1
ATOM 636 C CA . LEU A 1 82 ? 14.227 -39.969 -9.578 1 94.25 82 LEU A CA 1
ATOM 637 C C . LEU A 1 82 ? 14.438 -39.188 -8.273 1 94.25 82 LEU A C 1
ATOM 639 O O . LEU A 1 82 ? 15.422 -39.406 -7.57 1 94.25 82 LEU A O 1
ATOM 643 N N . GLY A 1 83 ? 13.539 -38.219 -7.977 1 92.88 83 GLY A N 1
ATOM 644 C CA . GLY A 1 83 ? 13.68 -37.406 -6.781 1 92.88 83 GLY A CA 1
ATOM 645 C C . GLY A 1 83 ? 14.883 -36.5 -6.824 1 92.88 83 GLY A C 1
ATOM 646 O O . GLY A 1 83 ? 15.594 -36.344 -5.828 1 92.88 83 GLY A O 1
ATOM 647 N N . VAL A 1 84 ? 15.164 -35.969 -7.98 1 94.31 84 VAL A N 1
ATOM 648 C CA . VAL A 1 84 ? 16.297 -35.094 -8.164 1 94.31 84 VAL A CA 1
ATOM 649 C C . VAL A 1 84 ? 15.805 -33.688 -8.492 1 94.31 84 VAL A C 1
ATOM 651 O O . VAL A 1 84 ? 14.898 -33.5 -9.312 1 94.31 84 VAL A O 1
ATOM 654 N N . VAL A 1 85 ? 16.375 -32.688 -7.816 1 94.12 85 VAL A N 1
ATOM 655 C CA . VAL A 1 85 ? 16.016 -31.312 -8.023 1 94.12 85 VAL A CA 1
ATOM 656 C C . VAL A 1 85 ? 17.234 -30.5 -8.445 1 94.12 85 VAL A C 1
ATOM 658 O O . VAL A 1 85 ? 18.328 -30.688 -7.891 1 94.12 85 VAL A O 1
ATOM 661 N N . LEU A 1 86 ? 17.125 -29.75 -9.516 1 93.38 86 LEU A N 1
ATOM 662 C CA . LEU A 1 86 ? 18.078 -28.719 -9.875 1 93.38 86 LEU A CA 1
ATOM 663 C C . LEU A 1 86 ? 17.484 -27.328 -9.68 1 93.38 86 LEU A C 1
ATOM 665 O O . LEU A 1 86 ? 16.359 -27.062 -10.117 1 93.38 86 LEU A O 1
ATOM 669 N N . MET A 1 87 ? 18.109 -26.453 -9.062 1 91.19 87 MET A N 1
ATOM 670 C CA . MET A 1 87 ? 17.547 -25.141 -8.828 1 91.19 87 MET A CA 1
ATOM 671 C C . MET A 1 87 ? 18.625 -24.062 -8.883 1 91.19 87 MET A C 1
ATOM 673 O O . MET A 1 87 ? 19.797 -24.328 -8.609 1 91.19 87 MET A O 1
ATOM 677 N N . ASP A 1 88 ? 18.188 -22.906 -9.273 1 86.62 88 ASP A N 1
ATOM 678 C CA . ASP A 1 88 ? 19.047 -21.734 -9.234 1 86.62 88 ASP A CA 1
ATOM 679 C C . ASP A 1 88 ? 19.203 -21.219 -7.805 1 86.62 88 ASP A C 1
ATOM 681 O O . ASP A 1 88 ? 18.219 -20.844 -7.164 1 86.62 88 ASP A O 1
ATOM 685 N N . ALA A 1 89 ? 20.391 -21.203 -7.27 1 74.69 89 ALA A N 1
ATOM 686 C CA . ALA A 1 89 ? 20.641 -20.797 -5.883 1 74.69 89 ALA A CA 1
ATOM 687 C C . ALA A 1 89 ? 21.328 -19.453 -5.816 1 74.69 89 ALA A C 1
ATOM 689 O O . ALA A 1 89 ? 22.047 -19.156 -4.859 1 74.69 89 ALA A O 1
ATOM 690 N N . THR A 1 90 ? 21.234 -18.734 -6.781 1 66 90 THR A N 1
ATOM 691 C CA . THR A 1 90 ? 21.797 -17.391 -6.742 1 66 90 THR A CA 1
ATOM 692 C C . THR A 1 90 ? 20.891 -16.453 -5.949 1 66 90 THR A C 1
ATOM 694 O O . THR A 1 90 ? 19.672 -16.625 -5.934 1 66 90 THR A O 1
ATOM 697 N N . ALA A 1 91 ? 21.484 -15.539 -5.004 1 54.12 91 ALA A N 1
ATOM 698 C CA . ALA A 1 91 ? 20.672 -14.508 -4.363 1 54.12 91 ALA A CA 1
ATOM 699 C C . ALA A 1 91 ? 19.703 -13.875 -5.359 1 54.12 91 ALA A C 1
ATOM 701 O O . ALA A 1 91 ? 20.031 -13.727 -6.539 1 54.12 91 ALA A O 1
ATOM 702 N N . PRO A 1 92 ? 18.688 -13.57 -4.805 1 45.72 92 PRO A N 1
ATOM 703 C CA . PRO A 1 92 ? 18.172 -13.641 -3.438 1 45.72 92 PRO A CA 1
ATOM 704 C C . PRO A 1 92 ? 17.516 -14.984 -3.119 1 45.72 92 PRO A C 1
ATOM 706 O O . PRO A 1 92 ? 16.953 -15.156 -2.035 1 45.72 92 PRO A O 1
ATOM 709 N N . HIS A 1 93 ? 17.531 -15.773 -4.121 1 52.69 93 HIS A N 1
ATOM 710 C CA . HIS A 1 93 ? 16.875 -17.047 -3.891 1 52.69 93 HIS A CA 1
ATOM 711 C C . HIS A 1 93 ? 17.641 -17.891 -2.879 1 52.69 93 HIS A C 1
ATOM 713 O O . HIS A 1 93 ? 17.484 -19.125 -2.848 1 52.69 93 HIS A O 1
ATOM 719 N N . THR A 1 94 ? 18.484 -17.266 -1.923 1 47.25 94 THR A N 1
ATOM 720 C CA . THR A 1 94 ? 19.406 -18.062 -1.117 1 47.25 94 THR A CA 1
ATOM 721 C C . THR A 1 94 ? 18.656 -19.156 -0.361 1 47.25 94 THR A C 1
ATOM 723 O O . THR A 1 94 ? 17.781 -18.859 0.466 1 47.25 94 THR A O 1
ATOM 726 N N . MET A 1 95 ? 18.172 -20.062 -0.995 1 47.22 95 MET A N 1
ATOM 727 C CA . MET A 1 95 ? 17.641 -21.188 -0.216 1 47.22 95 MET A CA 1
ATOM 728 C C . MET A 1 95 ? 18.781 -22 0.396 1 47.22 95 MET A C 1
ATOM 730 O O . MET A 1 95 ? 19.766 -22.297 -0.277 1 47.22 95 MET A O 1
ATOM 734 N N . ASP A 1 96 ? 19.172 -21.641 1.645 1 48.97 96 ASP A N 1
ATOM 735 C CA . ASP A 1 96 ? 19.953 -22.703 2.279 1 48.97 96 ASP A CA 1
ATOM 736 C C . ASP A 1 96 ? 19.062 -23.891 2.617 1 48.97 96 ASP A C 1
ATOM 738 O O . ASP A 1 96 ? 18.359 -23.891 3.625 1 48.97 96 ASP A O 1
ATOM 742 N N . PRO A 1 97 ? 18.641 -24.562 1.698 1 43.41 97 PRO A N 1
ATOM 743 C CA . PRO A 1 97 ? 17.797 -25.688 2.088 1 43.41 97 PRO A CA 1
ATOM 744 C C . PRO A 1 97 ? 18.344 -26.438 3.293 1 43.41 97 PRO A C 1
ATOM 746 O O . PRO A 1 97 ? 19.453 -26.984 3.238 1 43.41 97 PRO A O 1
ATOM 749 N N . LYS A 1 98 ? 18.328 -25.969 4.391 1 46.97 98 LYS A N 1
ATOM 750 C CA . LYS A 1 98 ? 18.547 -26.906 5.492 1 46.97 98 LYS A CA 1
ATOM 751 C C . LYS A 1 98 ? 17.719 -28.172 5.32 1 46.97 98 LYS A C 1
ATOM 753 O O . LYS A 1 98 ? 16.594 -28.25 5.832 1 46.97 98 LYS A O 1
ATOM 758 N N . LEU A 1 99 ? 17.562 -28.766 4.164 1 47.72 99 LEU A N 1
ATOM 759 C CA . LEU A 1 99 ? 16.719 -29.969 4.203 1 47.72 99 LEU A CA 1
ATOM 760 C C . LEU A 1 99 ? 17.391 -31.078 5 1 47.72 99 LEU A C 1
ATOM 762 O O . LEU A 1 99 ? 18.516 -31.484 4.676 1 47.72 99 LEU A O 1
ATOM 766 N N . PRO A 1 100 ? 16.953 -31.406 6.055 1 43.81 100 PRO A N 1
ATOM 767 C CA . PRO A 1 100 ? 17.391 -32.656 6.695 1 43.81 100 PRO A CA 1
ATOM 768 C C . PRO A 1 100 ? 17.25 -33.844 5.773 1 43.81 100 PRO A C 1
ATOM 770 O O . PRO A 1 100 ? 16.188 -34.094 5.191 1 43.81 100 PRO A O 1
ATOM 773 N N . GLY A 1 101 ? 18.391 -34.5 5.312 1 48.69 101 GLY A N 1
ATOM 774 C CA . GLY A 1 101 ? 18.438 -35.781 4.613 1 48.69 101 GLY A CA 1
ATOM 775 C C . GLY A 1 101 ? 18.812 -35.625 3.148 1 48.69 101 GLY A C 1
ATOM 776 O O . GLY A 1 101 ? 19 -36.625 2.453 1 48.69 101 GLY A O 1
ATOM 777 N N . ALA A 1 102 ? 18.281 -34.562 2.545 1 56.66 102 ALA A N 1
ATOM 778 C CA . ALA A 1 102 ? 18.719 -34.438 1.161 1 56.66 102 ALA A CA 1
ATOM 779 C C . ALA A 1 102 ? 20.078 -33.719 1.086 1 56.66 102 ALA A C 1
ATOM 781 O O . ALA A 1 102 ? 20.344 -32.812 1.862 1 56.66 102 ALA A O 1
ATOM 782 N N . LEU A 1 103 ? 21.031 -34.5 0.45 1 65.38 103 LEU A N 1
ATOM 783 C CA . LEU A 1 103 ? 22.375 -33.969 0.242 1 65.38 103 LEU A CA 1
ATOM 784 C C . LEU A 1 103 ? 22.359 -32.844 -0.769 1 65.38 103 LEU A C 1
ATOM 786 O O . LEU A 1 103 ? 21.844 -33 -1.881 1 65.38 103 LEU A O 1
ATOM 790 N N . ASP A 1 104 ? 22.5 -31.703 -0.376 1 75.75 104 ASP A N 1
ATOM 791 C CA . ASP A 1 104 ? 22.641 -30.578 -1.293 1 75.75 104 ASP A CA 1
ATOM 792 C C . ASP A 1 104 ? 24.078 -30.453 -1.798 1 75.75 104 ASP A C 1
ATOM 794 O O . ASP A 1 104 ? 25.016 -30.812 -1.095 1 75.75 104 ASP A O 1
ATOM 798 N N . GLU A 1 105 ? 24.141 -30.422 -3.094 1 85.25 105 GLU A N 1
ATOM 799 C CA . GLU A 1 105 ? 25.422 -30.172 -3.744 1 85.25 105 GLU A CA 1
ATOM 800 C C . GLU A 1 105 ? 25.391 -28.844 -4.512 1 85.25 105 GLU A C 1
ATOM 802 O O . GLU A 1 105 ? 24.422 -28.531 -5.191 1 85.25 105 GLU A O 1
ATOM 807 N N . ILE A 1 106 ? 26.422 -28.125 -4.266 1 86.25 106 ILE A N 1
ATOM 808 C CA . ILE A 1 106 ? 26.547 -26.844 -4.953 1 86.25 106 ILE A CA 1
ATOM 809 C C . ILE A 1 106 ? 27.359 -27.016 -6.227 1 86.25 106 ILE A C 1
ATOM 811 O O . ILE A 1 106 ? 28.438 -27.625 -6.199 1 86.25 106 ILE A O 1
ATOM 815 N N . ILE A 1 107 ? 26.766 -26.609 -7.27 1 87.25 107 ILE A N 1
ATOM 816 C CA . ILE A 1 107 ? 27.469 -26.562 -8.547 1 87.25 107 ILE A CA 1
ATOM 817 C C . ILE A 1 107 ? 27.75 -25.109 -8.922 1 87.25 107 ILE A C 1
ATOM 819 O O . ILE A 1 107 ? 26.828 -24.328 -9.18 1 87.25 107 ILE A O 1
ATOM 823 N N . ASN A 1 108 ? 29 -24.781 -8.922 1 86.38 108 ASN A N 1
ATOM 824 C CA . ASN A 1 108 ? 29.391 -23.406 -9.227 1 86.38 108 ASN A CA 1
ATOM 825 C C . ASN A 1 108 ? 29.75 -23.234 -10.703 1 86.38 108 ASN A C 1
ATOM 827 O O . ASN A 1 108 ? 30.844 -23.625 -11.125 1 86.38 108 ASN A O 1
ATOM 831 N N . LEU A 1 109 ? 28.922 -22.562 -11.391 1 86.19 109 LEU A N 1
ATOM 832 C CA . LEU A 1 109 ? 29.172 -22.344 -12.805 1 86.19 109 LEU A CA 1
ATOM 833 C C . LEU A 1 109 ? 30.172 -21.219 -13 1 86.19 109 LEU A C 1
ATOM 835 O O . LEU A 1 109 ? 30.734 -21.047 -14.094 1 86.19 109 LEU A O 1
ATOM 839 N N . GLY A 1 110 ? 30.422 -20.484 -11.93 1 80.5 110 GLY A N 1
ATOM 840 C CA . GLY A 1 110 ? 31.422 -19.438 -11.969 1 80.5 110 GLY A CA 1
ATOM 841 C C . GLY A 1 110 ? 32.812 -19.953 -12.211 1 80.5 110 GLY A C 1
ATOM 842 O O . GLY A 1 110 ? 33.719 -19.203 -12.633 1 80.5 110 GLY A O 1
ATOM 843 N N . ASP A 1 111 ? 33.031 -21.219 -11.93 1 82.31 111 ASP A N 1
ATOM 844 C CA . ASP A 1 111 ? 34.344 -21.828 -12.133 1 82.31 111 ASP A CA 1
ATOM 845 C C . ASP A 1 111 ? 34.719 -21.891 -13.617 1 82.31 111 ASP A C 1
ATOM 847 O O . ASP A 1 111 ? 35.875 -22.094 -13.969 1 82.31 111 ASP A O 1
ATOM 851 N N . TYR A 1 112 ? 33.781 -21.609 -14.375 1 84.25 112 TYR A N 1
ATOM 852 C CA . TYR A 1 112 ? 34 -21.781 -15.812 1 84.25 112 TYR A CA 1
ATOM 853 C C . TYR A 1 112 ? 34.031 -20.438 -16.516 1 84.25 112 TYR A C 1
ATOM 855 O O . TYR A 1 112 ? 33.969 -20.375 -17.75 1 84.25 112 TYR A O 1
ATOM 863 N N . TRP A 1 113 ? 34.219 -19.359 -15.797 1 81.62 113 TRP A N 1
ATOM 864 C CA . TRP A 1 113 ? 34.312 -18 -16.328 1 81.62 113 TRP A CA 1
ATOM 865 C C . TRP A 1 113 ? 35.75 -17.672 -16.703 1 81.62 113 TRP A C 1
ATOM 867 O O . TRP A 1 113 ? 36.688 -18.125 -16.047 1 81.62 113 TRP A O 1
ATOM 877 N N . ASN A 1 114 ? 35.781 -16.922 -17.828 1 81.5 114 ASN A N 1
ATOM 878 C CA . ASN A 1 114 ? 37.031 -16.188 -18.016 1 81.5 114 ASN A CA 1
ATOM 879 C C . ASN A 1 114 ? 37.031 -14.898 -17.203 1 81.5 114 ASN A C 1
ATOM 881 O O . ASN A 1 114 ? 36.531 -13.867 -17.656 1 81.5 114 ASN A O 1
ATOM 885 N N . THR A 1 115 ? 37.562 -14.906 -16.109 1 79.81 115 THR A N 1
ATOM 886 C CA . THR A 1 115 ? 37.469 -13.867 -15.094 1 79.81 115 THR A CA 1
ATOM 887 C C . THR A 1 115 ? 38.188 -12.602 -15.531 1 79.81 115 THR A C 1
ATOM 889 O O . THR A 1 115 ? 37.75 -11.492 -15.242 1 79.81 115 THR A O 1
ATOM 892 N N . GLU A 1 116 ? 39.281 -12.695 -16.188 1 82.56 116 GLU A N 1
ATOM 893 C CA . GLU A 1 116 ? 40.062 -11.531 -16.578 1 82.56 116 GLU A CA 1
ATOM 894 C C . GLU A 1 116 ? 39.281 -10.594 -17.484 1 82.56 116 GLU A C 1
ATOM 896 O O . GLU A 1 116 ? 39.312 -9.375 -17.297 1 82.56 116 GLU A O 1
ATOM 901 N N . GLU A 1 117 ? 38.656 -11.148 -18.453 1 80.62 117 GLU A N 1
ATOM 902 C CA . GLU A 1 117 ? 37.875 -10.336 -19.391 1 80.62 117 GLU A CA 1
ATOM 903 C C . GLU A 1 117 ? 36.656 -9.703 -18.719 1 80.62 117 GLU A C 1
ATOM 905 O O . GLU A 1 117 ? 36.281 -8.586 -19.047 1 80.62 117 GLU A O 1
ATOM 910 N N . LEU A 1 118 ? 36.094 -10.344 -17.797 1 82.81 118 LEU A N 1
ATOM 911 C CA . LEU A 1 118 ? 34.938 -9.844 -17.078 1 82.81 118 LEU A CA 1
ATOM 912 C C . LEU A 1 118 ? 35.312 -8.68 -16.172 1 82.81 118 LEU A C 1
ATOM 914 O O . LEU A 1 118 ? 34.5 -7.746 -16 1 82.81 118 LEU A O 1
ATOM 918 N N . GLU A 1 119 ? 36.438 -8.734 -15.711 1 85.31 119 GLU A N 1
ATOM 919 C CA . GLU A 1 119 ? 36.938 -7.676 -14.828 1 85.31 119 GLU A CA 1
ATOM 920 C C . GLU A 1 119 ? 37.031 -6.348 -15.57 1 85.31 119 GLU A C 1
ATOM 922 O O . GLU A 1 119 ? 36.844 -5.281 -14.977 1 85.31 119 GLU A O 1
ATOM 927 N N . LYS A 1 120 ? 37.312 -6.438 -16.797 1 88 120 LYS A N 1
ATOM 928 C CA . LYS A 1 120 ? 37.438 -5.23 -17.609 1 88 120 LYS A CA 1
ATOM 929 C C . LYS A 1 120 ? 36.125 -4.48 -17.719 1 88 120 LYS A C 1
ATOM 931 O O . LYS A 1 120 ? 36.125 -3.256 -17.875 1 88 120 LYS A O 1
ATOM 936 N N . ASN A 1 121 ? 35.094 -5.238 -17.625 1 87.5 121 ASN A N 1
ATOM 937 C CA . ASN A 1 121 ? 33.781 -4.637 -17.812 1 87.5 121 ASN A CA 1
ATOM 938 C C . ASN A 1 121 ? 33.031 -4.512 -16.484 1 87.5 121 ASN A C 1
ATOM 940 O O . ASN A 1 121 ? 31.812 -4.32 -16.469 1 87.5 121 ASN A O 1
ATOM 944 N N . LYS A 1 122 ? 33.688 -4.582 -15.477 1 88.56 122 LYS A N 1
ATOM 945 C CA . LYS A 1 122 ? 33.094 -4.621 -14.141 1 88.56 122 LYS A CA 1
ATOM 946 C C . LYS A 1 122 ? 32.312 -3.352 -13.852 1 88.56 122 LYS A C 1
ATOM 948 O O . LYS A 1 122 ? 31.219 -3.412 -13.281 1 88.56 122 LYS A O 1
ATOM 953 N N . GLN A 1 123 ? 32.844 -2.248 -14.195 1 90.06 123 GLN A N 1
ATOM 954 C CA . GLN A 1 123 ? 32.188 -0.977 -13.93 1 90.06 123 GLN A CA 1
ATOM 955 C C . GLN A 1 123 ? 30.859 -0.867 -14.695 1 90.06 123 GLN A C 1
ATOM 957 O O . GLN A 1 123 ? 29.844 -0.47 -14.141 1 90.06 123 GLN A O 1
ATOM 962 N N . GLU A 1 124 ? 30.922 -1.251 -15.93 1 89.31 124 GLU A N 1
ATOM 963 C CA . GLU A 1 124 ? 29.719 -1.207 -16.75 1 89.31 124 GLU A CA 1
ATOM 964 C C . GLU A 1 124 ? 28.656 -2.172 -16.234 1 89.31 124 GLU A C 1
ATOM 966 O O . GLU A 1 124 ? 27.469 -1.832 -16.172 1 89.31 124 GLU A O 1
ATOM 971 N N . ILE A 1 125 ? 29.078 -3.307 -15.891 1 88.5 125 ILE A N 1
ATOM 972 C CA . ILE A 1 125 ? 28.172 -4.328 -15.375 1 88.5 125 ILE A CA 1
ATOM 973 C C . ILE A 1 125 ? 27.516 -3.832 -14.094 1 88.5 125 ILE A C 1
ATOM 975 O O . ILE A 1 125 ? 26.312 -4.027 -13.891 1 88.5 125 ILE A O 1
ATOM 979 N N . SER A 1 126 ? 28.25 -3.162 -13.328 1 90.5 126 SER A N 1
ATOM 980 C CA . SER A 1 126 ? 27.719 -2.645 -12.062 1 90.5 126 SER A CA 1
ATOM 981 C C . SER A 1 126 ? 26.641 -1.604 -12.305 1 90.5 126 SER A C 1
ATOM 983 O O . SER A 1 126 ? 25.656 -1.544 -11.555 1 90.5 126 SER A O 1
ATOM 985 N N . VAL A 1 127 ? 26.828 -0.822 -13.281 1 90.25 127 VAL A N 1
ATOM 986 C CA . VAL A 1 127 ? 25.859 0.211 -13.625 1 90.25 127 VAL A CA 1
ATOM 987 C C . VAL A 1 127 ? 24.547 -0.438 -14.055 1 90.25 127 VAL A C 1
ATOM 989 O O . VAL A 1 127 ? 23.469 -0.033 -13.609 1 90.25 127 VAL A O 1
ATOM 992 N N . TYR A 1 128 ? 24.656 -1.48 -14.891 1 91.38 128 TYR A N 1
ATOM 993 C CA . TYR A 1 128 ? 23.453 -2.178 -15.352 1 91.38 128 TYR A CA 1
ATOM 994 C C . TYR A 1 128 ? 22.766 -2.891 -14.195 1 91.38 128 TYR A C 1
ATOM 996 O O . TYR A 1 128 ? 21.531 -2.934 -14.133 1 91.38 128 TYR A O 1
ATOM 1004 N N . ASP A 1 129 ? 23.562 -3.361 -13.312 1 91.06 129 ASP A N 1
ATOM 1005 C CA . ASP A 1 129 ? 23 -4.031 -12.141 1 91.06 129 ASP A CA 1
ATOM 1006 C C . ASP A 1 129 ? 22.141 -3.07 -11.312 1 91.06 129 ASP A C 1
ATOM 1008 O O . ASP A 1 129 ? 21.078 -3.438 -10.836 1 91.06 129 ASP A O 1
ATOM 1012 N N . LYS A 1 130 ? 22.641 -1.92 -11.156 1 90.5 130 LYS A N 1
ATOM 1013 C CA . LYS A 1 130 ? 21.906 -0.903 -10.406 1 90.5 130 LYS A CA 1
ATOM 1014 C C . LYS A 1 130 ? 20.625 -0.506 -11.125 1 90.5 130 LYS A C 1
ATOM 1016 O O . LYS A 1 130 ? 19.578 -0.329 -10.492 1 90.5 130 LYS A O 1
ATOM 1021 N N . ASP A 1 131 ? 20.734 -0.43 -12.398 1 92.56 131 ASP A N 1
ATOM 1022 C CA . ASP A 1 131 ? 19.578 -0.073 -13.203 1 92.56 131 ASP A CA 1
ATOM 1023 C C . ASP A 1 131 ? 18.5 -1.151 -13.125 1 92.56 131 ASP A C 1
ATOM 1025 O O . ASP A 1 131 ? 17.297 -0.843 -13.086 1 92.56 131 ASP A O 1
ATOM 1029 N N . ILE A 1 132 ? 18.969 -2.355 -13.172 1 94.06 132 ILE A N 1
ATOM 1030 C CA . ILE A 1 132 ? 18.031 -3.479 -13.07 1 94.06 132 ILE A CA 1
ATOM 1031 C C . ILE A 1 132 ? 17.328 -3.432 -11.719 1 94.06 132 ILE A C 1
ATOM 1033 O O . ILE A 1 132 ? 16.094 -3.518 -11.664 1 94.06 132 ILE A O 1
ATOM 1037 N N . SER A 1 133 ? 18.047 -3.234 -10.711 1 93.31 133 SER A N 1
ATOM 1038 C CA . SER A 1 133 ? 17.484 -3.148 -9.367 1 93.31 133 SER A CA 1
ATOM 1039 C C . SER A 1 133 ? 16.453 -2.031 -9.266 1 93.31 133 SER A C 1
ATOM 1041 O O . SER A 1 133 ? 15.383 -2.215 -8.688 1 93.31 133 SER A O 1
ATOM 1043 N N . ASN A 1 134 ? 16.75 -0.91 -9.867 1 93.5 134 ASN A N 1
ATOM 1044 C CA . ASN A 1 134 ? 15.852 0.232 -9.852 1 93.5 134 ASN A CA 1
ATOM 1045 C C . ASN A 1 134 ? 14.562 -0.067 -10.609 1 93.5 134 ASN A C 1
ATOM 1047 O O . ASN A 1 134 ? 13.477 0.32 -10.18 1 93.5 134 ASN A O 1
ATOM 1051 N N . SER A 1 135 ? 14.711 -0.741 -11.727 1 95.62 135 SER A N 1
ATOM 1052 C CA . SER A 1 135 ? 13.547 -1.087 -12.531 1 95.62 135 SER A CA 1
ATOM 1053 C C . SER A 1 135 ? 12.625 -2.039 -11.781 1 95.62 135 SER A C 1
ATOM 1055 O O . SER A 1 135 ? 11.398 -1.9 -11.844 1 95.62 135 SER A O 1
ATOM 1057 N N . PHE A 1 136 ? 13.219 -2.965 -11.086 1 95.31 136 PHE A N 1
ATOM 1058 C CA . PHE A 1 136 ? 12.414 -3.887 -10.289 1 95.31 136 PHE A CA 1
ATOM 1059 C C . PHE A 1 136 ? 11.688 -3.146 -9.172 1 95.31 136 PHE A C 1
ATOM 1061 O O . PHE A 1 136 ? 10.5 -3.361 -8.945 1 95.31 136 PHE A O 1
ATOM 1068 N N . LYS A 1 137 ? 12.406 -2.334 -8.508 1 95.56 137 LYS A N 1
ATOM 1069 C CA . LYS A 1 137 ? 11.805 -1.566 -7.422 1 95.56 137 LYS A CA 1
ATOM 1070 C C . LYS A 1 137 ? 10.602 -0.762 -7.914 1 95.56 137 LYS A C 1
ATOM 1072 O O . LYS A 1 137 ? 9.562 -0.731 -7.258 1 95.56 137 LYS A O 1
ATOM 1077 N N . ARG A 1 138 ? 10.789 -0.147 -9.023 1 96.38 138 ARG A N 1
ATOM 1078 C CA . ARG A 1 138 ? 9.719 0.646 -9.617 1 96.38 138 ARG A CA 1
ATOM 1079 C C . ARG A 1 138 ? 8.523 -0.232 -9.977 1 96.38 138 ARG A C 1
ATOM 1081 O O . ARG A 1 138 ? 7.371 0.139 -9.727 1 96.38 138 ARG A O 1
ATOM 1088 N N . ALA A 1 139 ? 8.805 -1.342 -10.609 1 97.62 139 ALA A N 1
ATOM 1089 C CA . ALA A 1 139 ? 7.738 -2.277 -10.953 1 97.62 139 ALA A CA 1
ATOM 1090 C C . ALA A 1 139 ? 6.938 -2.674 -9.711 1 97.62 139 ALA A C 1
ATOM 1092 O O . ALA A 1 139 ? 5.707 -2.668 -9.734 1 97.62 139 ALA A O 1
ATOM 1093 N N . PHE A 1 140 ? 7.641 -2.943 -8.633 1 97.56 140 PHE A N 1
ATOM 1094 C CA . PHE A 1 140 ? 6.992 -3.381 -7.406 1 97.56 140 PHE A CA 1
ATOM 1095 C C . PHE A 1 140 ? 6.168 -2.256 -6.797 1 97.56 140 PHE A C 1
ATOM 1097 O O . PHE A 1 140 ? 5.125 -2.502 -6.188 1 97.56 140 PHE A O 1
ATOM 1104 N N . LYS A 1 141 ? 6.586 -1.036 -6.977 1 97.62 141 LYS A N 1
ATOM 1105 C CA . LYS A 1 141 ? 5.816 0.096 -6.477 1 97.62 141 LYS A CA 1
ATOM 1106 C C . LYS A 1 141 ? 4.48 0.218 -7.203 1 97.62 141 LYS A C 1
ATOM 1108 O O . LYS A 1 141 ? 3.451 0.501 -6.586 1 97.62 141 LYS A O 1
ATOM 1113 N N . PHE A 1 142 ? 4.48 -0.009 -8.477 1 98.31 142 PHE A N 1
ATOM 1114 C CA . PHE A 1 142 ? 3.234 0.017 -9.242 1 98.31 142 PHE A CA 1
ATOM 1115 C C . PHE A 1 142 ? 2.316 -1.123 -8.812 1 98.31 142 PHE A C 1
ATOM 1117 O O . PHE A 1 142 ? 1.105 -0.934 -8.672 1 98.31 142 PHE A O 1
ATOM 1124 N N . LEU A 1 143 ? 2.912 -2.285 -8.648 1 98.62 143 LEU A N 1
ATOM 1125 C CA . LEU A 1 143 ? 2.1 -3.42 -8.219 1 98.62 143 LEU A CA 1
ATOM 1126 C C . LEU A 1 143 ?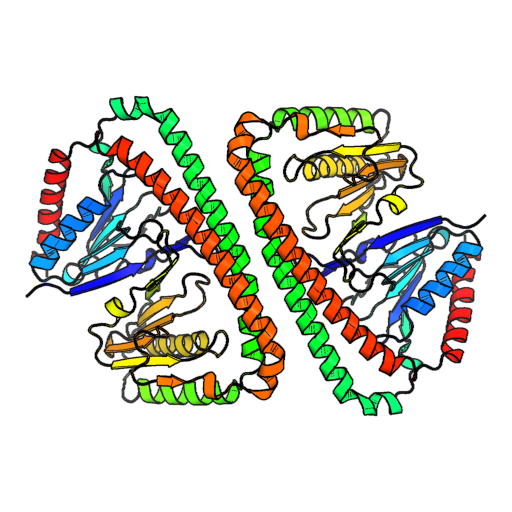 1.54 -3.188 -6.816 1 98.62 143 LEU A C 1
ATOM 1128 O O . LEU A 1 143 ? 0.391 -3.539 -6.539 1 98.62 143 LEU A O 1
ATOM 1132 N N . LYS A 1 144 ? 2.348 -2.611 -5.969 1 98.19 144 LYS A N 1
ATOM 1133 C CA . LYS A 1 144 ? 1.888 -2.26 -4.629 1 98.19 144 LYS A CA 1
ATOM 1134 C C . LYS A 1 144 ? 0.728 -1.271 -4.688 1 98.19 144 LYS A C 1
ATOM 1136 O O . LYS A 1 144 ? -0.214 -1.363 -3.896 1 98.19 144 LYS A O 1
ATOM 1141 N N . SER A 1 145 ? 0.79 -0.323 -5.609 1 98.31 145 SER A N 1
ATOM 1142 C CA . SER A 1 145 ? -0.261 0.671 -5.805 1 98.31 145 SER A CA 1
ATOM 1143 C C . SER A 1 145 ? -1.526 0.034 -6.367 1 98.31 145 SER A C 1
ATOM 1145 O O . SER A 1 145 ? -2.629 0.552 -6.172 1 98.31 145 SER A O 1
ATOM 1147 N N . ALA A 1 146 ? -1.387 -1.107 -7.043 1 98.44 146 ALA A N 1
ATOM 1148 C CA . ALA A 1 146 ? -2.512 -1.766 -7.707 1 98.44 146 ALA A CA 1
ATOM 1149 C C . ALA A 1 146 ? -3.377 -2.518 -6.699 1 98.44 146 ALA A C 1
ATOM 1151 O O . ALA A 1 146 ? -4.582 -2.672 -6.902 1 98.44 146 ALA A O 1
ATOM 1152 N N . GLU A 1 147 ? -2.809 -2.938 -5.633 1 98.25 147 GLU A N 1
ATOM 1153 C CA . GLU A 1 147 ? -3.514 -3.795 -4.688 1 98.25 147 GLU A CA 1
ATOM 1154 C C . GLU A 1 147 ? -4.711 -3.074 -4.074 1 98.25 147 GLU A C 1
ATOM 1156 O O . GLU A 1 147 ? -5.816 -3.623 -4.027 1 98.25 147 GLU A O 1
ATOM 1161 N N . PRO A 1 148 ? -4.559 -1.769 -3.596 1 98.12 148 PRO A N 1
ATOM 1162 C CA . PRO A 1 148 ? -5.727 -1.095 -3.023 1 98.12 148 PRO A CA 1
ATOM 1163 C C . PRO A 1 148 ? -6.871 -0.948 -4.023 1 98.12 148 PRO A C 1
ATOM 1165 O O . PRO A 1 148 ? -8.039 -0.994 -3.639 1 98.12 148 PRO A O 1
ATOM 1168 N N . ILE A 1 149 ? -6.551 -0.752 -5.258 1 98.06 149 ILE A N 1
ATOM 1169 C CA . ILE A 1 149 ? -7.57 -0.615 -6.293 1 98.06 149 ILE A CA 1
ATOM 1170 C C . ILE A 1 149 ? -8.297 -1.943 -6.477 1 98.06 149 ILE A C 1
ATOM 1172 O O . ILE A 1 149 ? -9.531 -1.975 -6.566 1 98.06 149 ILE A O 1
ATOM 1176 N N . PHE A 1 150 ? -7.508 -3.047 -6.473 1 98.38 150 PHE A N 1
ATOM 1177 C CA . PHE A 1 150 ? -8.094 -4.379 -6.531 1 98.38 150 PHE A CA 1
ATOM 1178 C C . PHE A 1 150 ? -9.062 -4.594 -5.371 1 98.38 150 PHE A C 1
ATOM 1180 O O . PHE A 1 150 ? -10.172 -5.094 -5.566 1 98.38 150 PHE A O 1
ATOM 1187 N N . ARG A 1 151 ? -8.617 -4.188 -4.207 1 97.31 151 ARG A N 1
ATOM 1188 C CA . ARG A 1 151 ? -9.414 -4.383 -3.004 1 97.31 151 ARG A CA 1
ATOM 1189 C C . ARG A 1 151 ? -10.703 -3.564 -3.064 1 97.31 151 ARG A C 1
ATOM 1191 O O . ARG A 1 151 ? -11.734 -3.986 -2.545 1 97.31 151 ARG A O 1
ATOM 1198 N N . ASP A 1 152 ? -10.648 -2.426 -3.697 1 97.25 152 ASP A N 1
ATOM 1199 C CA . ASP A 1 152 ? -11.859 -1.617 -3.842 1 97.25 152 ASP A CA 1
ATOM 1200 C C . ASP A 1 152 ? -12.891 -2.328 -4.711 1 97.25 152 ASP A C 1
ATOM 1202 O O . ASP A 1 152 ? -14.086 -2.33 -4.387 1 97.25 152 ASP A O 1
ATOM 1206 N N . ILE A 1 153 ? -12.438 -2.896 -5.781 1 97.69 153 ILE A N 1
ATOM 1207 C CA . ILE A 1 153 ? -13.312 -3.674 -6.652 1 97.69 153 ILE A CA 1
ATOM 1208 C C . ILE A 1 153 ? -13.906 -4.848 -5.879 1 97.69 153 ILE A C 1
ATOM 1210 O O . ILE A 1 153 ? -15.109 -5.086 -5.922 1 97.69 153 ILE A O 1
ATOM 1214 N N . GLU A 1 154 ? -13.047 -5.496 -5.176 1 97.56 154 GLU A N 1
ATOM 1215 C CA . GLU A 1 154 ? -13.445 -6.652 -4.379 1 97.56 154 GLU A CA 1
ATOM 1216 C C . GLU A 1 154 ? -14.547 -6.281 -3.385 1 97.56 154 GLU A C 1
ATOM 1218 O O . GLU A 1 154 ? -15.531 -7.012 -3.242 1 97.56 154 GLU A O 1
ATOM 1223 N N . GLU A 1 155 ? -14.367 -5.188 -2.705 1 95.81 155 GLU A N 1
ATOM 1224 C CA . GLU A 1 155 ? -15.312 -4.75 -1.687 1 95.81 155 GLU A CA 1
ATOM 1225 C C . GLU A 1 155 ? -16.672 -4.426 -2.301 1 95.81 155 GLU A C 1
ATOM 1227 O O . GLU A 1 155 ? -17.719 -4.734 -1.713 1 95.81 155 GLU A O 1
ATOM 1232 N N . LYS A 1 156 ? -16.719 -3.824 -3.43 1 96.44 156 LYS A N 1
ATOM 1233 C CA . LYS A 1 156 ? -17.953 -3.443 -4.09 1 96.44 156 LYS A CA 1
ATOM 1234 C C . LYS A 1 156 ? -18.75 -4.672 -4.523 1 96.44 156 LYS A C 1
ATOM 1236 O O . LYS A 1 156 ? -19.953 -4.75 -4.297 1 96.44 156 LYS A O 1
ATOM 1241 N N . TYR A 1 157 ? -18.047 -5.645 -5.078 1 97.12 157 TYR A N 1
ATOM 1242 C CA . TYR A 1 157 ? -18.75 -6.875 -5.434 1 97.12 157 TYR A CA 1
ATOM 1243 C C . TYR A 1 157 ? -19.203 -7.629 -4.188 1 97.12 157 TYR A C 1
ATOM 1245 O O . TYR A 1 157 ? -20.328 -8.133 -4.133 1 97.12 157 TYR A O 1
ATOM 1253 N N . SER A 1 158 ? -18.281 -7.672 -3.225 1 96.44 158 SER A N 1
ATOM 1254 C CA . SER A 1 158 ? -18.578 -8.391 -1.99 1 96.44 158 SER A CA 1
ATOM 1255 C C . SER A 1 158 ? -19.844 -7.836 -1.322 1 96.44 158 SER A C 1
ATOM 1257 O O . SER A 1 158 ? -20.625 -8.594 -0.749 1 96.44 158 SER A O 1
ATOM 1259 N N . ASP A 1 159 ? -20 -6.496 -1.44 1 94.44 159 ASP A N 1
ATOM 1260 C CA . ASP A 1 159 ? -21.156 -5.832 -0.833 1 94.44 159 ASP A CA 1
ATOM 1261 C C . ASP A 1 159 ? -22.453 -6.246 -1.516 1 94.44 159 ASP A C 1
ATOM 1263 O O . ASP A 1 159 ? -23.531 -6.062 -0.96 1 94.44 159 ASP A O 1
ATOM 1267 N N . CYS A 1 160 ? -22.359 -6.832 -2.65 1 96.44 160 CYS A N 1
ATOM 1268 C CA . CYS A 1 160 ? -23.531 -7.188 -3.428 1 96.44 160 CYS A CA 1
ATOM 1269 C C . CYS A 1 160 ? -23.781 -8.688 -3.406 1 96.44 160 CYS A C 1
ATOM 1271 O O . CYS A 1 160 ? -24.641 -9.195 -4.133 1 96.44 160 CYS A O 1
ATOM 1273 N N . MET A 1 161 ? -23.031 -9.469 -2.602 1 96.75 161 MET A N 1
ATOM 1274 C CA . MET A 1 161 ? -23.078 -10.922 -2.639 1 96.75 161 MET A CA 1
ATOM 1275 C C . MET A 1 161 ? -23.969 -11.469 -1.528 1 96.75 161 MET A C 1
ATOM 1277 O O . MET A 1 161 ? -24 -10.914 -0.428 1 96.75 161 MET A O 1
ATOM 1281 N N . ASP A 1 162 ? -24.641 -12.422 -1.81 1 96.31 162 ASP A N 1
ATOM 1282 C CA . ASP A 1 162 ? -25.297 -13.234 -0.792 1 96.31 162 ASP A CA 1
ATOM 1283 C C . ASP A 1 162 ? -24.406 -14.391 -0.356 1 96.31 162 ASP A C 1
ATOM 1285 O O . ASP A 1 162 ? -24.547 -15.508 -0.858 1 96.31 162 ASP A O 1
ATOM 1289 N N . TYR A 1 163 ? -23.672 -14.211 0.656 1 93.94 163 TYR A N 1
ATOM 1290 C CA . TYR A 1 163 ? -22.656 -15.188 1.058 1 93.94 163 TYR A CA 1
ATOM 1291 C C . TYR A 1 163 ? -23.297 -16.375 1.757 1 93.94 163 TYR A C 1
ATOM 1293 O O . TYR A 1 163 ? -22.703 -17.453 1.849 1 93.94 163 TYR A O 1
ATOM 1301 N N . GLY A 1 164 ? -24.516 -16.141 2.271 1 95.25 164 GLY A N 1
ATOM 1302 C CA . GLY A 1 164 ? -25.234 -17.297 2.777 1 95.25 164 GLY A CA 1
ATOM 1303 C C . GLY A 1 164 ? -25.453 -18.359 1.723 1 95.25 164 GLY A C 1
ATOM 1304 O O . GLY A 1 164 ? -25.188 -19.547 1.958 1 95.25 164 GLY A O 1
ATOM 1305 N N . LYS A 1 165 ? -25.859 -17.922 0.629 1 96.44 165 LYS A N 1
ATOM 1306 C CA . LYS A 1 165 ? -26.109 -18.844 -0.474 1 96.44 165 LYS A CA 1
ATOM 1307 C C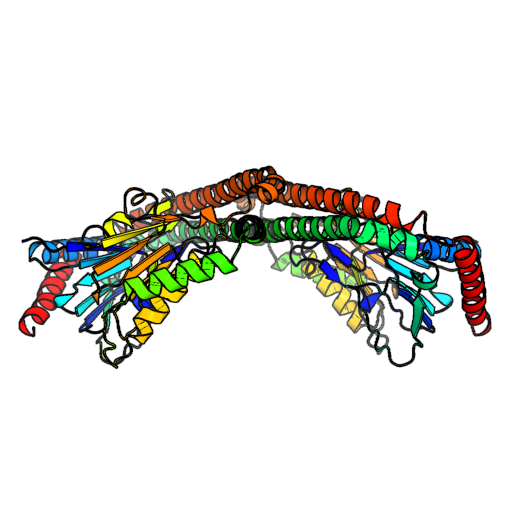 . LYS A 1 165 ? -24.797 -19.375 -1.042 1 96.44 165 LYS A C 1
ATOM 1309 O O . LYS A 1 165 ? -24.719 -20.547 -1.444 1 96.44 165 LYS A O 1
ATOM 1314 N N . VAL A 1 166 ? -23.781 -18.531 -1.124 1 96.5 166 VAL A N 1
ATOM 1315 C CA . VAL A 1 166 ? -22.453 -18.969 -1.583 1 96.5 166 VAL A CA 1
ATOM 1316 C C . VAL A 1 166 ? -21.953 -20.109 -0.691 1 96.5 166 VAL A C 1
ATOM 1318 O O . VAL A 1 166 ? -21.422 -21.109 -1.186 1 96.5 166 VAL A O 1
ATOM 1321 N N . ASN A 1 167 ? -22.141 -19.969 0.605 1 95.88 167 ASN A N 1
ATOM 1322 C CA . ASN A 1 167 ? -21.719 -20.984 1.558 1 95.88 167 ASN A CA 1
ATOM 1323 C C . ASN A 1 167 ? -22.453 -22.297 1.332 1 95.88 167 ASN A C 1
ATOM 1325 O O . ASN A 1 167 ? -21.844 -23.375 1.435 1 95.88 167 ASN A O 1
ATOM 1329 N N . LEU A 1 168 ? -23.688 -22.172 1.038 1 96.38 168 LEU A N 1
ATOM 1330 C CA . LEU A 1 168 ? -24.5 -23.375 0.802 1 96.38 168 LEU A CA 1
ATOM 1331 C C . LEU A 1 168 ? -24 -24.125 -0.426 1 96.38 168 LEU A C 1
ATOM 1333 O O . LEU A 1 168 ? -23.812 -25.344 -0.377 1 96.38 168 LEU A O 1
ATOM 1337 N N . VAL A 1 169 ? -23.766 -23.422 -1.467 1 96.62 169 VAL A N 1
ATOM 1338 C CA . VAL A 1 169 ? -23.312 -24.047 -2.705 1 96.62 169 VAL A CA 1
ATOM 1339 C C . VAL A 1 169 ? -21.922 -24.625 -2.506 1 96.62 169 VAL A C 1
ATOM 1341 O O . VAL A 1 169 ? -21.594 -25.688 -3.039 1 96.62 169 VAL A O 1
ATOM 1344 N N . THR A 1 170 ? -21.094 -23.922 -1.762 1 97.19 170 THR A N 1
ATOM 1345 C CA . THR A 1 170 ? -19.734 -24.375 -1.479 1 97.19 170 THR A CA 1
ATOM 1346 C C . THR A 1 170 ? -19.766 -25.688 -0.688 1 97.19 170 THR A C 1
ATOM 1348 O O . THR A 1 170 ? -19.031 -26.625 -1.01 1 97.19 170 THR A O 1
ATOM 1351 N N . GLU A 1 171 ? -20.625 -25.719 0.271 1 96.69 171 GLU A N 1
ATOM 1352 C CA . GLU A 1 171 ? -20.75 -26.906 1.101 1 96.69 171 GLU A CA 1
ATOM 1353 C C . GLU A 1 171 ? -21.219 -28.109 0.281 1 96.69 171 GLU A C 1
ATOM 1355 O O . GLU A 1 171 ? -20.703 -29.203 0.421 1 96.69 171 GLU A O 1
ATOM 1360 N N . GLU A 1 172 ? -22.203 -27.828 -0.504 1 97.12 172 GLU A N 1
ATOM 1361 C CA . GLU A 1 172 ? -22.734 -28.891 -1.35 1 97.12 172 GLU A CA 1
ATOM 1362 C C . GLU A 1 172 ? -21.688 -29.391 -2.338 1 97.12 172 GLU A C 1
ATOM 1364 O O . GLU A 1 172 ? -21.578 -30.594 -2.576 1 97.12 172 GLU A O 1
ATOM 1369 N N . PHE A 1 173 ? -21.016 -28.516 -2.898 1 97.62 173 PHE A N 1
ATOM 1370 C CA . PHE A 1 173 ? -19.969 -28.859 -3.854 1 97.62 173 PHE A CA 1
ATOM 1371 C C . PHE A 1 173 ? -18.891 -29.703 -3.188 1 97.62 173 PHE A C 1
ATOM 1373 O O . PHE A 1 173 ? -18.484 -30.734 -3.736 1 97.62 173 PHE A O 1
ATOM 1380 N N . ILE A 1 174 ? -18.422 -29.297 -2.033 1 97.44 174 ILE A N 1
ATOM 1381 C CA . ILE A 1 174 ? -17.375 -30.016 -1.306 1 97.44 174 ILE A CA 1
ATOM 1382 C C . ILE A 1 174 ? -17.859 -31.406 -0.939 1 97.44 174 ILE A C 1
ATOM 1384 O O . ILE A 1 174 ? -17.109 -32.375 -1.075 1 97.44 174 ILE A O 1
ATOM 1388 N N . LYS A 1 175 ? -19.109 -31.5 -0.512 1 96.38 175 LYS A N 1
ATOM 1389 C CA . LYS A 1 175 ? -19.688 -32.812 -0.18 1 96.38 175 LYS A CA 1
ATOM 1390 C C . LYS A 1 175 ? -19.672 -33.75 -1.388 1 96.38 175 LYS A C 1
ATOM 1392 O O . LYS A 1 175 ? -19.312 -34.906 -1.269 1 96.38 175 LYS A O 1
ATOM 1397 N N . ARG A 1 176 ? -20.031 -33.188 -2.488 1 96.5 176 ARG A N 1
ATOM 1398 C CA . ARG A 1 176 ? -20.047 -33.969 -3.715 1 96.5 176 ARG A CA 1
ATOM 1399 C C . ARG A 1 176 ? -18.641 -34.375 -4.152 1 96.5 176 ARG A C 1
ATOM 1401 O O . ARG A 1 176 ? -18.406 -35.5 -4.578 1 96.5 176 ARG A O 1
ATOM 1408 N N . LEU A 1 177 ? -17.75 -33.469 -4.082 1 96.38 177 LEU A N 1
ATOM 1409 C CA . LEU A 1 177 ? -16.359 -33.656 -4.52 1 96.38 177 LEU A CA 1
ATOM 1410 C C . LEU A 1 177 ? -15.688 -34.781 -3.75 1 96.38 177 LEU A C 1
ATOM 1412 O O . LEU A 1 177 ? -14.906 -35.531 -4.324 1 96.38 177 LEU A O 1
ATOM 1416 N N . PHE A 1 178 ? -15.992 -34.906 -2.443 1 96.25 178 PHE A N 1
ATOM 1417 C CA . PHE A 1 178 ? -15.273 -35.844 -1.599 1 96.25 178 PHE A CA 1
ATOM 1418 C C . PHE A 1 178 ? -16.172 -37 -1.216 1 96.25 178 PHE A C 1
ATOM 1420 O O . PHE A 1 178 ? -15.875 -37.75 -0.274 1 96.25 178 PHE A O 1
ATOM 1427 N N . ASP A 1 179 ? -17.219 -37.062 -1.898 1 94.19 179 ASP A N 1
ATOM 1428 C CA . ASP A 1 179 ? -18.125 -38.188 -1.636 1 94.19 179 ASP A CA 1
ATOM 1429 C C . ASP A 1 179 ? -17.422 -39.531 -1.862 1 94.19 179 ASP A C 1
ATOM 1431 O O . ASP A 1 179 ? -16.828 -39.75 -2.922 1 94.19 179 ASP A O 1
ATOM 1435 N N . GLY A 1 180 ? -17.406 -40.344 -0.86 1 92.69 180 GLY A N 1
ATOM 1436 C CA . GLY A 1 180 ? -16.812 -41.656 -0.966 1 92.69 180 GLY A CA 1
ATOM 1437 C C . GLY A 1 180 ? -15.305 -41.656 -0.774 1 92.69 180 GLY A C 1
ATOM 1438 O O . GLY A 1 180 ? -14.664 -42.719 -0.821 1 92.69 180 GLY A O 1
ATOM 1439 N N . VAL A 1 181 ? -14.758 -40.594 -0.614 1 93.31 181 VAL A N 1
ATOM 1440 C CA . VAL A 1 181 ? -13.312 -40.5 -0.411 1 93.31 181 VAL A CA 1
ATOM 1441 C C . VAL A 1 181 ? -12.984 -40.75 1.058 1 93.31 181 VAL A C 1
ATOM 1443 O O . VAL A 1 181 ? -13.445 -40.031 1.94 1 93.31 181 VAL A O 1
ATOM 1446 N N . LYS A 1 182 ? -12.273 -41.75 1.336 1 91 182 LYS A N 1
ATOM 1447 C CA . LYS A 1 182 ? -11.891 -42.125 2.699 1 91 182 LYS A CA 1
ATOM 1448 C C . LYS A 1 182 ? -10.625 -41.375 3.129 1 91 182 LYS A C 1
ATOM 1450 O O . LYS A 1 182 ? -9.75 -41.094 2.307 1 91 182 LYS A O 1
ATOM 1455 N N . SER A 1 183 ? -10.648 -41.031 4.363 1 88.94 183 SER A N 1
ATOM 1456 C CA . SER A 1 183 ? -9.461 -40.406 4.93 1 88.94 183 SER A CA 1
ATOM 1457 C C . SER A 1 183 ? -8.297 -41.406 5.008 1 88.94 183 SER A C 1
ATOM 1459 O O . SER A 1 183 ? -8.5 -42.594 5.316 1 88.94 183 SER A O 1
ATOM 1461 N N . THR A 1 184 ? -7.145 -40.969 4.738 1 86.56 184 THR A N 1
ATOM 1462 C CA . THR A 1 184 ? -5.969 -41.844 4.746 1 86.56 184 THR A CA 1
ATOM 1463 C C . THR A 1 184 ? -5.34 -41.875 6.137 1 86.56 184 THR A C 1
ATOM 1465 O O . THR A 1 184 ? -4.52 -42.75 6.426 1 86.56 184 THR A O 1
ATOM 1468 N N . GLY A 1 185 ? -5.707 -40.969 6.988 1 83.88 185 GLY A N 1
ATOM 1469 C CA . GLY A 1 185 ? -5.113 -40.875 8.312 1 83.88 185 GLY A CA 1
ATOM 1470 C C . GLY A 1 185 ? -3.787 -40.156 8.328 1 83.88 185 GLY A C 1
ATOM 1471 O O . GLY A 1 185 ? -3.205 -39.938 9.398 1 83.88 185 GLY A O 1
ATOM 1472 N N . ASN A 1 186 ? -3.268 -39.875 7.141 1 83.56 186 ASN A N 1
ATOM 1473 C CA . ASN A 1 186 ? -1.998 -39.156 7.043 1 83.56 186 ASN A CA 1
ATOM 1474 C C . ASN A 1 186 ? -2.203 -37.719 6.633 1 83.56 186 ASN A C 1
ATOM 1476 O O . ASN A 1 186 ? -3.068 -37.406 5.809 1 83.56 186 ASN A O 1
ATOM 1480 N N . LEU A 1 187 ? -1.47 -36.844 7.363 1 76.69 187 LEU A N 1
ATOM 1481 C CA . LEU A 1 187 ? -1.503 -35.438 6.98 1 76.69 187 LEU A CA 1
ATOM 1482 C C . LEU A 1 187 ? -0.522 -35.156 5.848 1 76.69 187 LEU A C 1
ATOM 1484 O O . LEU A 1 187 ? 0.651 -35.531 5.934 1 76.69 187 LEU A O 1
ATOM 1488 N N . LYS A 1 188 ? -1.133 -34.719 4.793 1 79.31 188 LYS A N 1
ATOM 1489 C CA . LYS A 1 188 ? -0.249 -34.406 3.682 1 79.31 188 LYS A CA 1
ATOM 1490 C C . LYS A 1 188 ? 0.102 -32.906 3.686 1 79.31 188 LYS A C 1
ATOM 1492 O O . LYS A 1 188 ? -0.525 -32.125 4.395 1 79.31 188 LYS A O 1
ATOM 1497 N N . ARG A 1 189 ? 1.223 -32.625 2.908 1 77.06 189 ARG A N 1
ATOM 1498 C CA . ARG A 1 189 ? 1.713 -31.25 2.879 1 77.06 189 ARG A CA 1
ATOM 1499 C C . ARG A 1 189 ? 1.129 -30.484 1.697 1 77.06 189 ARG A C 1
ATOM 1501 O O . ARG A 1 189 ? 0.889 -31.062 0.635 1 77.06 189 ARG A O 1
ATOM 1508 N N . GLU A 1 190 ? 0.871 -29.391 2.053 1 86.5 190 GLU A N 1
ATOM 1509 C CA . GLU A 1 190 ? 0.385 -28.453 1.035 1 86.5 190 GLU A CA 1
ATOM 1510 C C . GLU A 1 190 ? 1.517 -28 0.117 1 86.5 190 GLU A C 1
ATOM 1512 O O . GLU A 1 190 ? 2.66 -27.859 0.554 1 86.5 190 GLU A O 1
ATOM 1517 N N . LYS A 1 191 ? 1.25 -27.906 -1.157 1 94.12 191 LYS A N 1
ATOM 1518 C CA . LYS A 1 191 ? 2.17 -27.312 -2.131 1 94.12 191 LYS A CA 1
ATOM 1519 C C . LYS A 1 191 ? 1.61 -26.031 -2.713 1 94.12 191 LYS A C 1
ATOM 1521 O O . LYS A 1 191 ? 0.504 -26.016 -3.258 1 94.12 191 LYS A O 1
ATOM 1526 N N . HIS A 1 192 ? 2.34 -25 -2.551 1 97.31 192 HIS A N 1
ATOM 1527 C CA . HIS A 1 192 ? 1.913 -23.703 -3.055 1 97.31 192 HIS A CA 1
ATOM 1528 C C . HIS A 1 192 ? 2.83 -23.219 -4.172 1 97.31 192 HIS A C 1
ATOM 1530 O O . HIS A 1 192 ? 4.055 -23.312 -4.066 1 97.31 192 HIS A O 1
ATOM 1536 N N . LEU A 1 193 ? 2.244 -22.781 -5.262 1 98.12 193 LEU A N 1
ATOM 1537 C CA . LEU A 1 193 ? 2.957 -22.234 -6.414 1 98.12 193 LEU A CA 1
ATOM 1538 C C . LEU A 1 193 ? 2.125 -21.172 -7.113 1 98.12 193 LEU A C 1
ATOM 1540 O O . LEU A 1 193 ? 1.021 -20.844 -6.668 1 98.12 193 LEU A O 1
ATOM 1544 N N . PHE A 1 194 ? 2.715 -20.531 -8.109 1 98.44 194 PHE A N 1
ATOM 1545 C CA . PHE A 1 194 ? 1.978 -19.688 -9.039 1 98.44 194 PHE A CA 1
ATOM 1546 C C . PHE A 1 194 ? 1.764 -20.391 -10.375 1 98.44 194 PHE A C 1
ATOM 1548 O O . PHE A 1 194 ? 2.719 -20.875 -10.984 1 98.44 194 PHE A O 1
ATOM 1555 N N . GLY A 1 195 ? 0.513 -20.484 -10.75 1 97.94 195 GLY A N 1
ATOM 1556 C CA . GLY A 1 195 ? 0.219 -20.984 -12.086 1 97.94 195 GLY A CA 1
ATOM 1557 C C . GLY A 1 195 ? 0.294 -19.906 -13.156 1 97.94 195 GLY A C 1
ATOM 1558 O O . GLY A 1 195 ? 0.387 -20.219 -14.344 1 97.94 195 GLY A O 1
ATOM 1559 N N . SER A 1 196 ? 0.198 -18.703 -12.742 1 97.88 196 SER A N 1
ATOM 1560 C CA . SER A 1 196 ? 0.363 -17.531 -13.586 1 97.88 196 SER A CA 1
ATOM 1561 C C . SER A 1 196 ? 1.305 -16.516 -12.945 1 97.88 196 SER A C 1
ATOM 1563 O O . SER A 1 196 ? 1.609 -16.609 -11.75 1 97.88 196 SER A O 1
ATOM 1565 N N . ALA A 1 197 ? 1.802 -15.617 -13.773 1 98 197 ALA A N 1
ATOM 1566 C CA . ALA A 1 197 ? 2.756 -14.648 -13.242 1 98 197 ALA A CA 1
ATOM 1567 C C . ALA A 1 197 ? 2.719 -13.352 -14.055 1 98 197 ALA A C 1
ATOM 1569 O O . ALA A 1 197 ? 2.367 -13.359 -15.234 1 98 197 ALA A O 1
ATOM 1570 N N . ILE A 1 198 ? 2.939 -12.258 -13.359 1 98.44 198 ILE A N 1
ATOM 1571 C CA . ILE A 1 198 ? 3.207 -10.984 -14.016 1 98.44 198 ILE A CA 1
ATOM 1572 C C . ILE A 1 198 ? 4.664 -10.93 -14.469 1 98.44 198 ILE A C 1
ATOM 1574 O O . ILE A 1 198 ? 5.578 -10.945 -13.641 1 98.44 198 ILE A O 1
ATOM 1578 N N . THR A 1 199 ? 4.832 -10.883 -15.797 1 97.94 199 THR A N 1
ATOM 1579 C CA . THR A 1 199 ? 6.164 -11.023 -16.391 1 97.94 199 THR A CA 1
ATOM 1580 C C . THR A 1 199 ? 6.461 -9.859 -17.328 1 97.94 199 THR A C 1
ATOM 1582 O O . THR A 1 199 ? 5.578 -9.047 -17.609 1 97.94 199 THR A O 1
ATOM 1585 N N . PRO A 1 200 ? 7.715 -9.758 -17.844 1 97.25 200 PRO A N 1
ATOM 1586 C CA . PRO A 1 200 ? 8.07 -8.695 -18.781 1 97.25 200 PRO A CA 1
ATOM 1587 C C . PRO A 1 200 ? 7.301 -8.797 -20.109 1 97.25 200 PRO A C 1
ATOM 1589 O O . PRO A 1 200 ? 7.246 -7.828 -20.859 1 97.25 200 PRO A O 1
ATOM 1592 N N . VAL A 1 201 ? 6.715 -9.906 -20.391 1 95.81 201 VAL A N 1
ATOM 1593 C CA . VAL A 1 201 ? 5.984 -10.07 -21.641 1 95.81 201 VAL A CA 1
ATOM 1594 C C . VAL A 1 201 ? 4.484 -10.07 -21.359 1 95.81 201 VAL A C 1
ATOM 1596 O O . VAL A 1 201 ? 3.691 -10.516 -22.188 1 95.81 201 VAL A O 1
ATOM 1599 N N . GLY A 1 202 ? 4.09 -9.617 -20.203 1 95.38 202 GLY A N 1
ATOM 1600 C CA . GLY A 1 202 ? 2.691 -9.617 -19.797 1 95.38 202 GLY A CA 1
ATOM 1601 C C . GLY A 1 202 ? 2.363 -10.672 -18.766 1 95.38 202 GLY A C 1
ATOM 1602 O O . GLY A 1 202 ? 3.258 -11.18 -18.078 1 95.38 202 GLY A O 1
ATOM 1603 N N . CYS A 1 203 ? 1.122 -10.922 -18.672 1 95.12 203 CYS A N 1
ATOM 1604 C CA . CYS A 1 203 ? 0.678 -11.977 -17.766 1 95.12 203 CYS A CA 1
ATOM 1605 C C . CYS A 1 203 ? 0.714 -13.336 -18.438 1 95.12 203 CYS A C 1
ATOM 1607 O O . CYS A 1 203 ? -0.021 -13.578 -19.406 1 95.12 203 CYS A O 1
ATOM 1609 N N . LEU A 1 204 ? 1.586 -14.148 -17.969 1 96.69 204 LEU A N 1
ATOM 1610 C CA . LEU A 1 204 ? 1.68 -15.508 -18.484 1 96.69 204 LEU A CA 1
ATOM 1611 C C . LEU A 1 204 ? 0.89 -16.484 -17.625 1 96.69 204 LEU A C 1
ATOM 1613 O O . LEU A 1 204 ? 0.913 -16.391 -16.391 1 96.69 204 LEU A O 1
ATOM 1617 N N . ASP A 1 205 ? 0.184 -17.391 -18.25 1 96.62 205 ASP A N 1
ATOM 1618 C CA . ASP A 1 205 ? -0.676 -18.344 -17.547 1 96.62 205 ASP A CA 1
ATOM 1619 C C . ASP A 1 205 ? -0.386 -19.781 -18 1 96.62 205 ASP A C 1
ATOM 1621 O O . ASP A 1 205 ? -0.596 -20.125 -19.156 1 96.62 205 ASP A O 1
ATOM 1625 N N . TYR A 1 206 ? 0.059 -20.609 -17.078 1 97.31 206 TYR A N 1
ATOM 1626 C CA . TYR A 1 206 ? 0.379 -22 -17.375 1 97.31 206 TYR A CA 1
ATOM 1627 C C . TYR A 1 206 ? -0.733 -22.938 -16.906 1 97.31 206 TYR A C 1
ATOM 1629 O O . TYR A 1 206 ? -0.546 -24.156 -16.844 1 97.31 206 TYR A O 1
ATOM 1637 N N . THR A 1 207 ? -1.881 -22.391 -16.578 1 97.75 207 THR A N 1
ATOM 1638 C CA . THR A 1 207 ? -2.969 -23.203 -16.031 1 97.75 207 THR A CA 1
ATOM 1639 C C . THR A 1 207 ? -3.371 -24.297 -17 1 97.75 207 THR A C 1
ATOM 1641 O O . THR A 1 207 ? -3.664 -25.422 -16.594 1 97.75 207 THR A O 1
ATOM 1644 N N . GLU A 1 208 ? -3.412 -24.047 -18.25 1 96.75 208 GLU A N 1
ATOM 1645 C CA . GLU A 1 208 ? -3.742 -25.062 -19.25 1 96.75 208 GLU A CA 1
ATOM 1646 C C . GLU A 1 208 ? -2.744 -26.219 -19.219 1 96.75 208 GLU A C 1
ATOM 1648 O O . GLU A 1 208 ? -3.129 -27.375 -19.312 1 96.75 208 GLU A O 1
ATOM 1653 N N . ASN A 1 209 ? -1.53 -25.844 -19.125 1 97 209 ASN A N 1
ATOM 1654 C CA . ASN A 1 209 ? -0.491 -26.859 -19.016 1 97 209 ASN A CA 1
ATOM 1655 C C . ASN A 1 209 ? -0.623 -27.656 -17.734 1 97 209 ASN A C 1
ATOM 1657 O O . ASN A 1 209 ? -0.453 -28.891 -17.734 1 97 209 ASN A O 1
ATOM 1661 N N . ILE A 1 210 ? -0.942 -27.016 -16.672 1 97.62 210 ILE A N 1
ATOM 1662 C CA . ILE A 1 210 ? -1.044 -27.625 -15.344 1 97.62 210 ILE A CA 1
ATOM 1663 C C . ILE A 1 210 ? -2.191 -28.625 -15.328 1 97.62 210 ILE A C 1
ATOM 1665 O O . ILE A 1 210 ? -2.074 -29.703 -14.742 1 97.62 210 ILE A O 1
ATOM 1669 N N . LEU A 1 211 ? -3.281 -28.297 -16.031 1 97.5 211 LEU A N 1
ATOM 1670 C CA . LEU A 1 211 ? -4.496 -29.094 -15.898 1 97.5 211 LEU A CA 1
ATOM 1671 C C . LEU A 1 211 ? -4.738 -29.938 -17.156 1 97.5 211 LEU A C 1
ATOM 1673 O O . LEU A 1 211 ? -5.781 -30.594 -17.281 1 97.5 211 LEU A O 1
ATOM 1677 N N . LYS A 1 212 ? -3.828 -30.031 -18.078 1 93.94 212 LYS A N 1
ATOM 1678 C CA . LYS A 1 212 ? -4.039 -30.656 -19.375 1 93.94 212 LYS A CA 1
ATOM 1679 C C . LYS A 1 212 ? -4.324 -32.156 -19.219 1 93.94 212 LYS A C 1
ATOM 1681 O O . LYS A 1 212 ? -5.117 -32.719 -19.984 1 93.94 212 LYS A O 1
ATOM 1686 N N . ASP A 1 213 ? -3.717 -32.844 -18.266 1 92.81 213 ASP A N 1
ATOM 1687 C CA . ASP A 1 213 ? -3.855 -34.281 -18.109 1 92.81 213 ASP A CA 1
ATOM 1688 C C . ASP A 1 213 ? -4.773 -34.625 -16.938 1 92.81 213 ASP A C 1
ATOM 1690 O O . ASP A 1 213 ? -4.805 -35.781 -16.5 1 92.81 213 ASP A O 1
ATOM 1694 N N . VAL A 1 214 ? -5.484 -33.719 -16.469 1 96.56 214 VAL A N 1
ATOM 1695 C CA . VAL A 1 214 ? -6.375 -33.938 -15.344 1 96.56 214 VAL A CA 1
ATOM 1696 C C . VAL A 1 214 ? -7.715 -34.469 -15.836 1 96.56 214 VAL A C 1
ATOM 1698 O O . VAL A 1 214 ? -8.266 -34 -16.828 1 96.56 214 VAL A O 1
ATOM 1701 N N . LYS A 1 215 ? -8.211 -35.438 -15.227 1 97.25 215 LYS A N 1
ATOM 1702 C CA . LYS A 1 215 ? -9.406 -36.156 -15.656 1 97.25 215 LYS A CA 1
ATOM 1703 C C . LYS A 1 215 ? -10.633 -35.281 -15.602 1 97.25 215 LYS A C 1
ATOM 1705 O O . LYS A 1 215 ? -11.445 -35.281 -16.531 1 97.25 215 LYS A O 1
ATOM 1710 N N . LYS A 1 216 ? -10.852 -34.562 -14.523 1 98 216 LYS A N 1
ATOM 1711 C CA . LYS A 1 216 ? -12.008 -33.688 -14.344 1 98 216 LYS A CA 1
ATOM 1712 C C . LYS A 1 216 ? -11.586 -32.281 -13.914 1 98 216 LYS A C 1
ATOM 1714 O O . LYS A 1 216 ? -10.805 -32.125 -12.977 1 98 216 LYS A O 1
ATOM 1719 N N . VAL A 1 217 ? -12.07 -31.297 -14.648 1 98.5 217 VAL A N 1
ATOM 1720 C CA . VAL A 1 217 ? -11.773 -29.906 -14.32 1 98.5 217 VAL A CA 1
ATOM 1721 C C . VAL A 1 217 ? -13.07 -29.141 -14.109 1 98.5 217 VAL A C 1
ATOM 1723 O O . VAL A 1 217 ? -14.008 -29.266 -14.898 1 98.5 217 VAL A O 1
ATOM 1726 N N . TYR A 1 218 ? -13.188 -28.422 -13.008 1 98.62 218 TYR A N 1
ATOM 1727 C CA . TYR A 1 218 ? -14.289 -27.5 -12.734 1 98.62 218 TYR A CA 1
ATOM 1728 C C . TYR A 1 218 ? -13.859 -26.062 -12.953 1 98.62 218 TYR A C 1
ATOM 1730 O O . TYR A 1 218 ? -12.766 -25.656 -12.547 1 98.62 218 TYR A O 1
ATOM 1738 N N . TYR A 1 219 ? -14.703 -25.375 -13.688 1 98.5 219 TYR A N 1
ATOM 1739 C CA . TYR A 1 219 ? -14.484 -23.953 -13.867 1 98.5 219 TYR A CA 1
ATOM 1740 C C . TYR A 1 219 ? -15.242 -23.141 -12.82 1 98.5 219 TYR A C 1
ATOM 1742 O O . TYR A 1 219 ? -16.469 -23.281 -12.688 1 98.5 219 TYR A O 1
ATOM 1750 N N . LEU A 1 220 ? -14.508 -22.375 -12.023 1 98.5 220 LEU A N 1
ATOM 1751 C CA . LEU A 1 220 ? -15.086 -21.5 -11 1 98.5 220 LEU A CA 1
ATOM 1752 C C . LEU A 1 220 ? -15.25 -20.078 -11.516 1 98.5 220 LEU A C 1
ATOM 1754 O O . LEU A 1 220 ? -14.281 -19.312 -11.562 1 98.5 220 LEU A O 1
ATOM 1758 N N . ASP A 1 221 ? -16.469 -19.75 -11.852 1 97.62 221 ASP A N 1
ATOM 1759 C CA . ASP A 1 221 ? -16.766 -18.453 -12.445 1 97.62 221 ASP A CA 1
ATOM 1760 C C . ASP A 1 221 ? -17.234 -17.469 -11.383 1 97.62 221 ASP A C 1
ATOM 1762 O O . ASP A 1 221 ? -18.016 -17.812 -10.5 1 97.62 221 ASP A O 1
ATOM 1766 N N . GLY A 1 222 ? -16.719 -16.312 -11.453 1 97.19 222 GLY A N 1
ATOM 1767 C CA . GLY A 1 222 ? -17.062 -15.258 -10.523 1 97.19 222 GLY A CA 1
ATOM 1768 C C . GLY A 1 222 ? -16.203 -14.023 -10.664 1 97.19 222 GLY A C 1
ATOM 1769 O O . GLY A 1 222 ? -15.008 -14.117 -10.953 1 97.19 222 GLY A O 1
ATOM 1770 N N . GLU A 1 223 ? -16.812 -12.875 -10.43 1 96.38 223 GLU A N 1
ATOM 1771 C CA . GLU A 1 223 ? -16.062 -11.617 -10.398 1 96.38 223 GLU A CA 1
ATOM 1772 C C . GLU A 1 223 ? -15.188 -11.523 -9.156 1 96.38 223 GLU A C 1
ATOM 1774 O O . GLU A 1 223 ? -15.266 -12.375 -8.266 1 96.38 223 GLU A O 1
ATOM 1779 N N . ILE A 1 224 ? -14.344 -10.562 -9.188 1 95.81 224 ILE A N 1
ATOM 1780 C CA . ILE A 1 224 ? -13.523 -10.258 -8.023 1 95.81 224 ILE A CA 1
ATOM 1781 C C . ILE A 1 224 ? -14.422 -10.078 -6.797 1 95.81 224 ILE A C 1
ATOM 1783 O O . ILE A 1 224 ? -15.398 -9.336 -6.84 1 95.81 224 ILE A O 1
ATOM 1787 N N . GLY A 1 225 ? -14.164 -10.852 -5.699 1 95.56 225 GLY A N 1
ATOM 1788 C CA . GLY A 1 225 ? -14.875 -10.625 -4.449 1 95.56 225 GLY A CA 1
ATOM 1789 C C . GLY A 1 225 ? -16.094 -11.508 -4.289 1 95.56 225 GLY A C 1
ATOM 1790 O O . GLY A 1 225 ? -16.844 -11.383 -3.312 1 95.56 225 GLY A O 1
ATOM 1791 N N . THR A 1 226 ? -16.297 -12.477 -5.184 1 97.25 226 THR A N 1
ATOM 1792 C CA . THR A 1 226 ? -17.516 -13.273 -5.141 1 97.25 226 THR A CA 1
ATOM 1793 C C . THR A 1 226 ? -17.344 -14.492 -4.246 1 97.25 226 THR A C 1
ATOM 1795 O O . THR A 1 226 ? -18.266 -15.273 -4.055 1 97.25 226 THR A O 1
ATOM 1798 N N . GLY A 1 227 ? -16.062 -14.695 -3.762 1 96.81 227 GLY A N 1
ATOM 1799 C CA . GLY A 1 227 ? -15.836 -15.781 -2.82 1 96.81 227 GLY A CA 1
ATOM 1800 C C . GLY A 1 227 ? -15.039 -16.922 -3.408 1 96.81 227 GLY A C 1
ATOM 1801 O O . GLY A 1 227 ? -14.992 -18.016 -2.832 1 96.81 227 GLY A O 1
ATOM 1802 N N . LYS A 1 228 ? -14.406 -16.719 -4.535 1 97.94 228 LYS A N 1
ATOM 1803 C CA . LYS A 1 228 ? -13.656 -17.766 -5.219 1 97.94 228 LYS A CA 1
ATOM 1804 C C . LYS A 1 228 ? -12.523 -18.297 -4.344 1 97.94 228 LYS A C 1
ATOM 1806 O O . LYS A 1 228 ? -12.367 -19.5 -4.176 1 97.94 228 LYS A O 1
ATOM 1811 N N . THR A 1 229 ? -11.727 -17.328 -3.805 1 98.06 229 THR A N 1
ATOM 1812 C CA . THR A 1 229 ? -10.609 -17.719 -2.943 1 98.06 229 THR A CA 1
ATOM 1813 C C . THR A 1 229 ? -11.109 -18.5 -1.732 1 98.06 229 THR A C 1
ATOM 1815 O O . THR A 1 229 ? -10.523 -19.516 -1.358 1 98.06 229 THR A O 1
ATOM 1818 N N . THR A 1 230 ? -12.188 -18.047 -1.158 1 97.56 230 THR A N 1
ATOM 1819 C CA . THR A 1 230 ? -12.742 -18.719 0.01 1 97.56 230 THR A CA 1
ATOM 1820 C C . THR A 1 230 ? -13.164 -20.141 -0.335 1 97.56 230 THR A C 1
ATOM 1822 O O . THR A 1 230 ? -12.867 -21.078 0.41 1 97.56 230 THR A O 1
ATOM 1825 N N . LEU A 1 231 ? -13.875 -20.297 -1.421 1 98.25 231 LEU A N 1
ATOM 1826 C CA . LEU A 1 231 ? -14.305 -21.625 -1.862 1 98.25 231 LEU A CA 1
ATOM 1827 C C . LEU A 1 231 ? -13.102 -22.531 -2.082 1 98.25 231 LEU A C 1
ATOM 1829 O O . LEU A 1 231 ? -13.078 -23.656 -1.584 1 98.25 231 LEU A O 1
ATOM 1833 N N . LEU A 1 232 ? -12.109 -22.094 -2.76 1 98.56 232 LEU A N 1
ATOM 1834 C CA . LEU A 1 232 ? -10.922 -22.891 -3.061 1 98.56 232 LEU A CA 1
ATOM 1835 C C . LEU A 1 232 ? -10.164 -23.234 -1.785 1 98.56 232 LEU A C 1
ATOM 1837 O O . LEU A 1 232 ? -9.641 -24.344 -1.651 1 98.56 232 LEU A O 1
ATOM 1841 N N . ASN A 1 233 ? -10.117 -22.266 -0.883 1 98.12 233 ASN A N 1
ATOM 1842 C CA . ASN A 1 233 ? -9.5 -22.516 0.415 1 98.12 233 ASN A CA 1
ATOM 1843 C C . ASN A 1 233 ? -10.188 -23.656 1.155 1 98.12 233 ASN A C 1
ATOM 1845 O O . ASN A 1 233 ? -9.531 -24.547 1.712 1 98.12 233 ASN A O 1
ATOM 1849 N N . LYS A 1 234 ? -11.461 -23.625 1.196 1 97.81 234 LYS A N 1
ATOM 1850 C CA . LYS A 1 234 ? -12.219 -24.672 1.862 1 97.81 234 LYS A CA 1
ATOM 1851 C C . LYS A 1 234 ? -11.992 -26.031 1.195 1 97.81 234 LYS A C 1
ATOM 1853 O O . LYS A 1 234 ? -11.867 -27.047 1.876 1 97.81 234 LYS A O 1
ATOM 1858 N N . VAL A 1 235 ? -11.922 -26.016 -0.06 1 97.69 235 VAL A N 1
ATOM 1859 C CA . VAL A 1 235 ? -11.719 -27.25 -0.815 1 97.69 235 VAL A CA 1
ATOM 1860 C C . VAL A 1 235 ? -10.359 -27.844 -0.456 1 97.69 235 VAL A C 1
ATOM 1862 O O . VAL A 1 235 ? -10.273 -29.016 -0.055 1 97.69 235 VAL A O 1
ATOM 1865 N N . TYR A 1 236 ? -9.273 -27.062 -0.644 1 96.56 236 TYR A N 1
ATOM 1866 C CA . TYR A 1 236 ? -7.969 -27.688 -0.479 1 96.56 236 TYR A CA 1
ATOM 1867 C C . TYR A 1 236 ? -7.699 -28.016 0.985 1 96.56 236 TYR A C 1
ATOM 1869 O O . TYR A 1 236 ? -7.016 -28.984 1.298 1 96.56 236 TYR A O 1
ATOM 1877 N N . LYS A 1 237 ? -8.25 -27.219 1.955 1 95.19 237 LYS A N 1
ATOM 1878 C CA . LYS A 1 237 ? -8.094 -27.562 3.367 1 95.19 237 LYS A CA 1
ATOM 1879 C C . LYS A 1 237 ? -8.766 -28.891 3.701 1 95.19 237 LYS A C 1
ATOM 1881 O O . LYS A 1 237 ? -8.203 -29.703 4.434 1 95.19 237 LYS A O 1
ATOM 1886 N N . LYS A 1 238 ? -9.945 -29.062 3.221 1 94.69 238 LYS A N 1
ATOM 1887 C CA . LYS A 1 238 ? -10.641 -30.328 3.42 1 94.69 238 LYS A CA 1
ATOM 1888 C C . LYS A 1 238 ? -9.844 -31.484 2.822 1 94.69 238 LYS A C 1
ATOM 1890 O O . LYS A 1 238 ? -9.766 -32.562 3.416 1 94.69 238 LYS A O 1
ATOM 1895 N N . ALA A 1 239 ? -9.328 -31.281 1.673 1 95.44 239 ALA A N 1
ATOM 1896 C CA . ALA A 1 239 ? -8.516 -32.312 1.025 1 95.44 239 ALA A CA 1
ATOM 1897 C C . ALA A 1 239 ? -7.316 -32.688 1.892 1 95.44 239 ALA A C 1
ATOM 1899 O O . ALA A 1 239 ? -6.996 -33.844 2.041 1 95.44 239 ALA A O 1
ATOM 1900 N N . ILE A 1 240 ? -6.672 -31.672 2.465 1 93.81 240 ILE A N 1
ATOM 1901 C CA . ILE A 1 240 ? -5.52 -31.891 3.328 1 93.81 240 ILE A CA 1
ATOM 1902 C C . ILE A 1 240 ? -5.941 -32.688 4.562 1 93.81 240 ILE A C 1
ATOM 1904 O O . ILE A 1 240 ? -5.234 -33.594 4.992 1 93.81 240 ILE A O 1
ATOM 1908 N N . GLU A 1 241 ? -7.047 -32.344 5.043 1 91.25 241 GLU A N 1
ATOM 1909 C CA . GLU A 1 241 ? -7.582 -33.062 6.203 1 91.25 241 GLU A CA 1
ATOM 1910 C C . GLU A 1 241 ? -7.816 -34.531 5.891 1 91.25 241 GLU A C 1
ATOM 1912 O O . GLU A 1 241 ? -7.652 -35.375 6.758 1 91.25 241 GLU A O 1
ATOM 1917 N N . LYS A 1 242 ? -8.195 -34.812 4.727 1 92.94 242 LYS A N 1
ATOM 1918 C CA . LYS A 1 242 ? -8.469 -36.156 4.301 1 92.94 242 LYS A CA 1
ATOM 1919 C C . LYS A 1 242 ? -7.188 -36.906 3.914 1 92.94 242 LYS A C 1
ATOM 1921 O O . LYS A 1 242 ? -7.219 -38.094 3.566 1 92.94 242 LYS A O 1
ATOM 1926 N N . GLY A 1 243 ? -6.109 -36.156 3.91 1 92.75 243 GLY A N 1
ATOM 1927 C CA . GLY A 1 243 ? -4.816 -36.75 3.617 1 92.75 243 GLY A CA 1
ATOM 1928 C C . GLY A 1 243 ? -4.535 -36.875 2.131 1 92.75 243 GLY A C 1
ATOM 1929 O O . GLY A 1 243 ? -3.879 -37.812 1.686 1 92.75 243 GLY A O 1
ATOM 1930 N N . LEU A 1 244 ? -5.082 -35.969 1.398 1 93.88 244 LEU A N 1
ATOM 1931 C CA . LEU A 1 244 ? -4.871 -35.969 -0.045 1 93.88 244 LEU A CA 1
ATOM 1932 C C . LEU A 1 244 ? -3.764 -35 -0.432 1 93.88 244 LEU A C 1
ATOM 1934 O O . LEU A 1 244 ? -3.541 -34 0.258 1 93.88 244 LEU A O 1
ATOM 1938 N N . ASN A 1 245 ? -3.053 -35.312 -1.541 1 93.06 245 ASN A N 1
ATOM 1939 C CA . ASN A 1 245 ? -2.092 -34.375 -2.107 1 93.06 245 ASN A CA 1
ATOM 1940 C C . ASN A 1 245 ? -2.789 -33.25 -2.873 1 93.06 245 ASN A C 1
ATOM 1942 O O . ASN A 1 245 ? -3.689 -33.5 -3.674 1 93.06 245 ASN A O 1
ATOM 1946 N N . VAL A 1 246 ? -2.334 -32.031 -2.467 1 95.94 246 VAL A N 1
ATOM 1947 C CA . VAL A 1 246 ? -2.984 -30.891 -3.078 1 95.94 246 VAL A CA 1
ATOM 1948 C C . VAL A 1 246 ? -1.931 -29.891 -3.547 1 95.94 246 VAL A C 1
ATOM 1950 O O . VAL A 1 246 ? -0.91 -29.703 -2.883 1 95.94 246 VAL A O 1
ATOM 1953 N N . GLU A 1 247 ? -2.127 -29.344 -4.73 1 97.31 247 GLU A N 1
ATOM 1954 C CA . GLU A 1 247 ? -1.376 -28.188 -5.219 1 97.31 247 GLU A CA 1
ATOM 1955 C C . GLU A 1 247 ? -2.256 -26.938 -5.285 1 97.31 247 GLU A C 1
ATOM 1957 O O . GLU A 1 247 ? -3.348 -26.969 -5.855 1 97.31 247 GLU A O 1
ATOM 1962 N N . VAL A 1 248 ? -1.783 -25.891 -4.691 1 98.44 248 VAL A N 1
ATOM 1963 C CA . VAL A 1 248 ? -2.514 -24.625 -4.66 1 98.44 248 VAL A CA 1
ATOM 1964 C C . VAL A 1 248 ? -1.765 -23.578 -5.477 1 98.44 248 VAL A C 1
ATOM 1966 O O . VAL A 1 248 ? -0.6 -23.281 -5.203 1 98.44 248 VAL A O 1
ATOM 1969 N N . TYR A 1 249 ? -2.418 -23.047 -6.488 1 98.75 249 TYR A N 1
ATOM 1970 C CA . TYR A 1 249 ? -1.832 -22.016 -7.348 1 98.75 249 TYR A CA 1
ATOM 1971 C C . TYR A 1 249 ? -2.436 -20.641 -7.051 1 98.75 249 TYR A C 1
ATOM 1973 O O . TYR A 1 249 ? -3.652 -20.469 -7.133 1 98.75 249 TYR A O 1
ATOM 1981 N N . HIS A 1 250 ? -1.604 -19.719 -6.785 1 98.69 250 HIS A N 1
ATOM 1982 C CA . HIS A 1 250 ? -2.021 -18.422 -6.25 1 98.69 250 HIS A CA 1
ATOM 1983 C C . HIS A 1 250 ? -2.111 -17.375 -7.348 1 98.69 250 HIS A C 1
ATOM 1985 O O . HIS A 1 250 ? -1.558 -17.562 -8.438 1 98.69 250 HIS A O 1
ATOM 1991 N N . TYR A 1 251 ? -2.859 -16.281 -7.066 1 98.06 251 TYR A N 1
ATOM 1992 C CA . TYR A 1 251 ? -2.975 -15.102 -7.918 1 98.06 251 TYR A CA 1
ATOM 1993 C C . TYR A 1 251 ? -1.7 -14.266 -7.875 1 98.06 251 TYR A C 1
ATOM 1995 O O . TYR A 1 251 ? -1.21 -13.93 -6.793 1 98.06 251 TYR A O 1
ATOM 2003 N N . PRO A 1 252 ? -1.13 -13.922 -8.977 1 97.5 252 PRO A N 1
ATOM 2004 C CA . PRO A 1 252 ? 0.204 -13.312 -9.008 1 97.5 252 PRO A CA 1
ATOM 2005 C C . PRO A 1 252 ? 0.246 -11.953 -8.32 1 97.5 252 PRO A C 1
ATOM 2007 O O . PRO A 1 252 ? 1.234 -11.625 -7.656 1 97.5 252 PRO A O 1
ATOM 2010 N N . LEU A 1 253 ? -0.787 -11.141 -8.391 1 98.19 253 LEU A N 1
ATOM 2011 C CA . LEU A 1 253 ? -0.75 -9.805 -7.816 1 98.19 253 LEU A CA 1
ATOM 2012 C C . LEU A 1 253 ? -0.864 -9.859 -6.297 1 98.19 253 LEU A C 1
ATOM 2014 O O . LEU A 1 253 ? -0.171 -9.125 -5.586 1 98.19 253 LEU A O 1
ATOM 2018 N N . ILE A 1 254 ? -1.756 -10.703 -5.848 1 98.31 254 ILE A N 1
ATOM 2019 C CA . ILE A 1 254 ? -2.037 -10.844 -4.422 1 98.31 254 ILE A CA 1
ATOM 2020 C C . ILE A 1 254 ? -1.872 -12.305 -4.008 1 98.31 254 ILE A C 1
ATOM 2022 O O . ILE A 1 254 ? -2.826 -13.086 -4.059 1 98.31 254 ILE A O 1
ATOM 2026 N N . PRO A 1 255 ? -0.737 -12.688 -3.416 1 97.69 255 PRO A N 1
ATOM 2027 C CA . PRO A 1 255 ? -0.381 -14.086 -3.168 1 97.69 255 PRO A CA 1
ATOM 2028 C C . PRO A 1 255 ? -1.378 -14.797 -2.256 1 97.69 255 PRO A C 1
ATOM 2030 O O . PRO A 1 255 ? -1.492 -16.016 -2.297 1 97.69 255 PRO A O 1
ATOM 2033 N N . GLU A 1 256 ? -2.15 -14.047 -1.466 1 97.12 256 GLU A N 1
ATOM 2034 C CA . GLU A 1 256 ? -3.131 -14.648 -0.565 1 97.12 256 GLU A CA 1
ATOM 2035 C C . GLU A 1 256 ? -4.332 -15.188 -1.337 1 97.12 256 GLU A C 1
ATOM 2037 O O . GLU A 1 256 ? -5.078 -16.031 -0.825 1 97.12 256 GLU A O 1
ATOM 2042 N N . LYS A 1 257 ? -4.535 -14.742 -2.469 1 98.12 257 LYS A N 1
ATOM 2043 C CA . LYS A 1 257 ? -5.652 -15.18 -3.299 1 98.12 257 LYS A CA 1
ATOM 2044 C C . LYS A 1 257 ? -5.277 -16.406 -4.125 1 98.12 257 LYS A C 1
ATOM 2046 O O . LYS A 1 257 ? -4.109 -16.594 -4.48 1 98.12 257 LYS A O 1
ATOM 2051 N N . ILE A 1 258 ? -6.258 -17.234 -4.418 1 98.56 258 ILE A N 1
ATOM 2052 C CA . ILE A 1 258 ? -6.02 -18.516 -5.086 1 98.56 258 ILE A CA 1
ATOM 2053 C C . ILE A 1 258 ? -6.742 -18.531 -6.43 1 98.56 258 ILE A C 1
ATOM 2055 O O . ILE A 1 258 ? -7.879 -18.078 -6.539 1 98.56 258 ILE A O 1
ATOM 2059 N N . GLU A 1 259 ? -6.047 -19.125 -7.422 1 98.25 259 GLU A N 1
ATOM 2060 C CA . GLU A 1 259 ? -6.633 -19.219 -8.758 1 98.25 259 GLU A CA 1
ATOM 2061 C C . GLU A 1 259 ? -7.004 -20.656 -9.102 1 98.25 259 GLU A C 1
ATOM 2063 O O . GLU A 1 259 ? -7.984 -20.891 -9.812 1 98.25 259 GLU A O 1
ATOM 2068 N N . THR A 1 260 ? -6.199 -21.531 -8.617 1 98.69 260 THR A N 1
ATOM 2069 C CA . THR A 1 260 ? -6.387 -22.922 -9.031 1 98.69 260 THR A CA 1
ATOM 2070 C C . THR A 1 260 ? -6.012 -23.875 -7.902 1 98.69 260 THR A C 1
ATOM 2072 O O . THR A 1 260 ? -5.031 -23.641 -7.191 1 98.69 260 THR A O 1
ATOM 2075 N N . VAL A 1 261 ? -6.797 -24.875 -7.703 1 98.62 261 VAL A N 1
ATOM 2076 C CA . VAL A 1 261 ? -6.488 -25.969 -6.793 1 98.62 261 VAL A CA 1
ATOM 2077 C C . VAL A 1 261 ? -6.516 -27.297 -7.559 1 98.62 261 VAL A C 1
ATOM 2079 O O . VAL A 1 261 ? -7.457 -27.562 -8.305 1 98.62 261 VAL A O 1
ATOM 2082 N N . LEU A 1 262 ? -5.477 -28.047 -7.406 1 98.12 262 LEU A N 1
ATOM 2083 C CA . LEU A 1 262 ? -5.371 -29.359 -8.031 1 98.12 262 LEU A CA 1
ATOM 2084 C C . LEU A 1 262 ? -5.324 -30.453 -6.977 1 98.12 262 LEU A C 1
ATOM 2086 O O . LEU A 1 262 ? -4.383 -30.516 -6.18 1 98.12 262 LEU A O 1
ATOM 2090 N N . LEU A 1 263 ? -6.34 -31.266 -6.938 1 96.88 263 LEU A N 1
ATOM 2091 C CA . LEU A 1 263 ? -6.363 -32.469 -6.113 1 96.88 263 LEU A CA 1
ATOM 2092 C C . LEU A 1 263 ? -5.754 -33.656 -6.855 1 96.88 263 LEU A C 1
ATOM 2094 O O . LEU A 1 263 ? -6.461 -34.406 -7.531 1 96.88 263 LEU A O 1
ATOM 2098 N N . THR A 1 264 ? -4.531 -33.875 -6.699 1 93.38 264 THR A N 1
ATOM 2099 C CA . THR A 1 264 ? -3.758 -34.781 -7.52 1 93.38 264 THR A CA 1
ATOM 2100 C C . THR A 1 264 ? -4.254 -36.219 -7.332 1 93.38 264 THR A C 1
ATOM 2102 O O . THR A 1 264 ? -4.359 -36.969 -8.297 1 93.38 264 THR A O 1
ATOM 2105 N N . ASP A 1 265 ? -4.594 -36.625 -6.086 1 92.75 265 ASP A N 1
ATOM 2106 C CA . ASP A 1 265 ? -5.008 -38 -5.793 1 92.75 265 ASP A CA 1
ATOM 2107 C C . ASP A 1 265 ? -6.367 -38.281 -6.414 1 92.75 265 ASP A C 1
ATOM 2109 O O . ASP A 1 265 ? -6.652 -39.438 -6.77 1 92.75 265 ASP A O 1
ATOM 2113 N N . LEU A 1 266 ? -7.156 -37.281 -6.543 1 95 266 LEU A N 1
ATOM 2114 C CA . LEU A 1 266 ? -8.492 -37.469 -7.094 1 95 266 LEU A CA 1
ATOM 2115 C C . LEU A 1 266 ? -8.523 -37.125 -8.586 1 95 266 LEU A C 1
ATOM 2117 O O . LEU A 1 266 ? -9.523 -37.375 -9.258 1 95 266 LEU A O 1
ATOM 2121 N N . ASP A 1 267 ? -7.406 -36.562 -9.109 1 97.06 267 ASP A N 1
ATOM 2122 C CA . ASP A 1 267 ? -7.297 -36.125 -10.508 1 97.06 267 ASP A CA 1
ATOM 2123 C C . ASP A 1 267 ? -8.406 -35.156 -10.875 1 97.06 267 ASP A C 1
ATOM 2125 O O . ASP A 1 267 ? -9.117 -35.344 -11.867 1 97.06 267 ASP A O 1
ATOM 2129 N N . ILE A 1 268 ? -8.609 -34.156 -10.031 1 98 268 ILE A N 1
ATOM 2130 C CA . ILE A 1 268 ? -9.617 -33.125 -10.195 1 98 268 ILE A CA 1
ATOM 2131 C C . ILE A 1 268 ? -8.969 -31.75 -10.07 1 98 268 ILE A C 1
ATOM 2133 O O . ILE A 1 268 ? -8.164 -31.516 -9.164 1 98 268 ILE A O 1
ATOM 2137 N N . GLY A 1 269 ? -9.219 -30.875 -11.008 1 98.5 269 GLY A N 1
ATOM 2138 C CA . GLY A 1 269 ? -8.781 -29.5 -10.938 1 98.5 269 GLY A CA 1
ATOM 2139 C C . GLY A 1 269 ? -9.938 -28.516 -10.859 1 98.5 269 GLY A C 1
ATOM 2140 O O . GLY A 1 269 ? -10.969 -28.703 -11.5 1 98.5 269 GLY A O 1
ATOM 2141 N N . ILE A 1 270 ? -9.836 -27.531 -10.023 1 98.75 270 ILE A N 1
ATOM 2142 C CA . ILE A 1 270 ? -10.758 -26.406 -9.945 1 98.75 270 ILE A CA 1
ATOM 2143 C C . ILE A 1 270 ? -10.008 -25.109 -10.25 1 98.75 270 ILE A C 1
ATOM 2145 O O . ILE A 1 270 ? -9.016 -24.781 -9.602 1 98.75 270 ILE A O 1
ATOM 2149 N N . THR A 1 271 ? -10.469 -24.375 -11.219 1 98.81 271 THR A N 1
ATOM 2150 C CA . THR A 1 271 ? -9.688 -23.219 -11.664 1 98.81 271 THR A CA 1
ATOM 2151 C C . THR A 1 271 ? -10.609 -22.062 -12.031 1 98.81 271 THR A C 1
ATOM 2153 O O . THR A 1 271 ? -11.781 -22.266 -12.367 1 98.81 271 THR A O 1
ATOM 2156 N N . ILE A 1 272 ? -10.062 -20.859 -11.906 1 98.12 272 ILE A N 1
ATOM 2157 C CA . ILE A 1 272 ? -10.797 -19.672 -12.328 1 98.12 272 ILE A CA 1
ATOM 2158 C C . ILE A 1 272 ? -10.375 -19.266 -13.734 1 98.12 272 ILE A C 1
ATOM 2160 O O . ILE A 1 272 ? -10.875 -18.297 -14.289 1 98.12 272 ILE A O 1
ATOM 2164 N N . SER A 1 273 ? -9.445 -20 -14.352 1 96.56 273 SER A N 1
ATOM 2165 C CA . SER A 1 273 ? -8.938 -19.656 -15.68 1 96.56 273 SER A CA 1
ATOM 2166 C C . SER A 1 273 ? -10.039 -19.797 -16.734 1 96.56 273 SER A C 1
ATOM 2168 O O . SER A 1 273 ? -10.648 -20.859 -16.875 1 96.56 273 SER A O 1
ATOM 2170 N N . THR A 1 274 ? -10.18 -18.797 -17.516 1 94.38 274 THR A N 1
ATOM 2171 C CA . THR A 1 274 ? -11.25 -18.734 -18.5 1 94.38 274 THR A CA 1
ATOM 2172 C C . THR A 1 274 ? -11.008 -19.734 -19.625 1 94.38 274 THR A C 1
ATOM 2174 O O . THR A 1 274 ? -11.906 -20.016 -20.422 1 94.38 274 THR A O 1
ATOM 2177 N N . THR A 1 275 ? -9.844 -20.25 -19.672 1 93.69 275 THR A N 1
ATOM 2178 C CA . THR A 1 275 ? -9.539 -21.281 -20.656 1 93.69 275 THR A CA 1
ATOM 2179 C C . THR A 1 275 ? -10.43 -22.5 -20.453 1 93.69 275 THR A C 1
ATOM 2181 O O . THR A 1 275 ? -10.664 -23.266 -21.391 1 93.69 275 THR A O 1
ATOM 2184 N N . PHE A 1 276 ? -10.969 -22.641 -19.297 1 96.62 276 PHE A N 1
ATOM 2185 C CA . PHE A 1 276 ? -11.758 -23.828 -18.969 1 96.62 276 PHE A CA 1
ATOM 2186 C C . PHE A 1 276 ? -13.227 -23.469 -18.781 1 96.62 276 PHE A C 1
ATOM 2188 O O . PHE A 1 276 ? -13.953 -24.156 -18.062 1 96.62 276 PHE A O 1
ATOM 2195 N N . LYS A 1 277 ? -13.617 -22.406 -19.438 1 95.5 277 LYS A N 1
ATOM 2196 C CA . LYS A 1 277 ? -14.977 -21.891 -19.281 1 95.5 277 LYS A CA 1
ATOM 2197 C C . LYS A 1 277 ? -16 -22.891 -19.812 1 95.5 277 LYS A C 1
ATOM 2199 O O . LYS A 1 277 ? -17.188 -22.828 -19.438 1 95.5 277 LYS A O 1
ATOM 2204 N N . GLU A 1 278 ? -15.625 -23.859 -20.688 1 94.69 278 GLU A N 1
ATOM 2205 C CA . GLU A 1 278 ? -16.547 -24.812 -21.281 1 94.69 278 GLU A CA 1
ATOM 2206 C C . GLU A 1 278 ? -16.719 -26.047 -20.391 1 94.69 278 GLU A C 1
ATOM 2208 O O . GLU A 1 278 ? -17.609 -26.859 -20.625 1 94.69 278 GLU A O 1
ATOM 2213 N N . GLU A 1 279 ? -15.906 -26.156 -19.344 1 95.94 279 GLU A N 1
ATOM 2214 C CA . GLU A 1 279 ? -16.016 -27.266 -18.422 1 95.94 279 GLU A CA 1
ATOM 2215 C C . GLU A 1 279 ? -17.156 -27.078 -17.422 1 95.94 279 GLU A C 1
ATOM 2217 O O . GLU A 1 279 ? -17.875 -26.062 -17.484 1 95.94 279 GLU A O 1
ATOM 2222 N N . ASP A 1 280 ? -17.438 -28.094 -16.547 1 96.81 280 ASP A N 1
ATOM 2223 C CA . ASP A 1 280 ? -18.438 -27.938 -15.5 1 96.81 280 ASP A CA 1
ATOM 2224 C C . ASP A 1 280 ? -18.172 -26.672 -14.68 1 96.81 280 ASP A C 1
ATOM 2226 O O . ASP A 1 280 ? -17.094 -26.516 -14.094 1 96.81 280 ASP A O 1
ATOM 2230 N N . THR A 1 281 ? -19.203 -25.859 -14.672 1 97.31 281 THR A N 1
ATOM 2231 C CA . THR A 1 281 ? -19 -24.516 -14.141 1 97.31 281 THR A CA 1
ATOM 2232 C C . THR A 1 281 ? -19.75 -24.344 -12.82 1 97.31 281 THR A C 1
ATOM 2234 O O . THR A 1 281 ? -20.891 -24.766 -12.688 1 97.31 281 THR A O 1
ATOM 2237 N N . ILE A 1 282 ? -19.047 -23.844 -11.859 1 97.44 282 ILE A N 1
ATOM 2238 C CA . ILE A 1 282 ? -19.641 -23.312 -10.641 1 97.44 282 ILE A CA 1
ATOM 2239 C C . ILE A 1 282 ? -19.719 -21.781 -10.75 1 97.44 282 ILE A C 1
ATOM 2241 O O . ILE A 1 282 ? -18.719 -21.094 -10.633 1 97.44 282 ILE A O 1
ATOM 2245 N N . ASP A 1 283 ? -20.906 -21.281 -10.914 1 97.56 283 ASP A N 1
ATOM 2246 C CA . ASP A 1 283 ? -21.109 -19.859 -11.148 1 97.56 283 ASP A CA 1
ATOM 2247 C C . ASP A 1 283 ? -21.484 -19.125 -9.859 1 97.56 283 ASP A C 1
ATOM 2249 O O . ASP A 1 283 ? -22.641 -19.188 -9.43 1 97.56 283 ASP A O 1
ATOM 2253 N N . LEU A 1 284 ? -20.594 -18.422 -9.344 1 97.69 284 LEU A N 1
ATOM 2254 C CA . LEU A 1 284 ? -20.875 -17.688 -8.109 1 97.69 284 LEU A CA 1
ATOM 2255 C C . LEU A 1 284 ? -21.562 -16.359 -8.398 1 97.69 284 LEU A C 1
ATOM 2257 O O . LEU A 1 284 ? -22.141 -15.75 -7.504 1 97.69 284 LEU A O 1
ATOM 2261 N N . ASN A 1 285 ? -21.547 -15.875 -9.617 1 96.94 285 ASN A N 1
ATOM 2262 C CA . ASN A 1 285 ? -22.172 -14.609 -9.992 1 96.94 285 ASN A CA 1
ATOM 2263 C C . ASN A 1 285 ? -23.688 -14.672 -9.836 1 96.94 285 ASN A C 1
ATOM 2265 O O . ASN A 1 285 ? -24.359 -13.633 -9.766 1 96.94 285 ASN A O 1
ATOM 2269 N N . GLN A 1 286 ? -24.203 -15.852 -9.828 1 96.5 286 GLN A N 1
ATOM 2270 C CA . GLN A 1 286 ? -25.641 -16 -9.711 1 96.5 286 GLN A CA 1
ATOM 2271 C C . GLN A 1 286 ? -26.156 -15.445 -8.383 1 96.5 286 GLN A C 1
ATOM 2273 O O . GLN A 1 286 ? -27.344 -15.148 -8.242 1 96.5 286 GLN A O 1
ATOM 2278 N N . PHE A 1 287 ? -25.219 -15.273 -7.457 1 97.31 287 PHE A N 1
ATOM 2279 C CA . PHE A 1 287 ? -25.641 -14.82 -6.137 1 97.31 287 PHE A CA 1
ATOM 2280 C C . PHE A 1 287 ? -25.391 -13.328 -5.965 1 97.31 287 PHE A C 1
ATOM 2282 O O . PHE A 1 287 ? -25.453 -12.805 -4.852 1 97.31 287 PHE A O 1
ATOM 2289 N N . LEU A 1 288 ? -25.078 -12.641 -6.996 1 96.69 288 LEU A N 1
ATOM 2290 C CA . LEU A 1 288 ? -24.906 -11.188 -7 1 96.69 288 LEU A CA 1
ATOM 2291 C C . LEU A 1 288 ? -26.25 -10.477 -7.047 1 96.69 288 LEU A C 1
ATOM 2293 O O . LEU A 1 288 ? -27.094 -10.805 -7.879 1 96.69 288 LEU A O 1
ATOM 2297 N N . ASN A 1 289 ? -26.422 -9.562 -6.129 1 96.56 289 ASN A N 1
ATOM 2298 C CA . ASN A 1 289 ? -27.562 -8.656 -6.234 1 96.56 289 ASN A CA 1
ATOM 2299 C C . ASN A 1 289 ? -27.344 -7.617 -7.332 1 96.56 289 ASN A C 1
ATOM 2301 O O . ASN A 1 289 ? -26.672 -6.609 -7.117 1 96.56 289 ASN A O 1
ATOM 2305 N N . ARG A 1 290 ? -28.031 -7.754 -8.391 1 94.5 290 ARG A N 1
ATOM 2306 C CA . ARG A 1 290 ? -27.797 -6.941 -9.586 1 94.5 290 ARG A CA 1
ATOM 2307 C C . ARG A 1 290 ? -28.281 -5.512 -9.367 1 94.5 290 ARG A C 1
ATOM 2309 O O . ARG A 1 290 ? -27.688 -4.562 -9.883 1 94.5 290 ARG A O 1
ATOM 2316 N N . GLU A 1 291 ? -29.312 -5.34 -8.656 1 94.19 291 GLU A N 1
ATOM 2317 C CA . GLU A 1 291 ? -29.828 -4.004 -8.375 1 94.19 291 GLU A CA 1
ATOM 2318 C C . GLU A 1 291 ? -28.828 -3.184 -7.562 1 94.19 291 GLU A C 1
ATOM 2320 O O . GLU A 1 291 ? -28.578 -2.02 -7.875 1 94.19 291 GLU A O 1
ATOM 2325 N N . LYS A 1 292 ? -28.344 -3.838 -6.602 1 92.5 292 LYS A N 1
ATOM 2326 C CA . LYS A 1 292 ? -27.344 -3.176 -5.766 1 92.5 292 LYS A CA 1
ATOM 2327 C C . LYS A 1 292 ? -26.062 -2.885 -6.551 1 92.5 292 LYS A C 1
ATOM 2329 O O . LYS A 1 292 ? -25.406 -1.863 -6.332 1 92.5 292 LYS A O 1
ATOM 2334 N N . LEU A 1 293 ? -25.75 -3.736 -7.484 1 95 293 LEU A N 1
ATOM 2335 C CA . LEU A 1 293 ? -24.531 -3.635 -8.258 1 95 293 LEU A CA 1
ATOM 2336 C C . LEU A 1 293 ? -24.562 -2.43 -9.188 1 95 293 LEU A C 1
ATOM 2338 O O . LEU A 1 293 ? -23.531 -1.872 -9.539 1 95 293 LEU A O 1
ATOM 2342 N N . LEU A 1 294 ? -25.703 -2.002 -9.523 1 94.06 294 LEU A N 1
ATOM 2343 C CA . LEU A 1 294 ? -25.875 -0.892 -10.461 1 94.06 294 LEU A CA 1
ATOM 2344 C C . LEU A 1 294 ? -25.203 0.371 -9.922 1 94.06 294 LEU A C 1
ATOM 2346 O O . LEU A 1 294 ? -24.625 1.145 -10.688 1 94.06 294 LEU A O 1
ATOM 2350 N N . LYS A 1 295 ? -25.266 0.527 -8.648 1 91.88 295 LYS A N 1
ATOM 2351 C CA . LYS A 1 295 ? -24.703 1.729 -8.031 1 91.88 295 LYS A CA 1
ATOM 2352 C C . LYS A 1 295 ? -23.188 1.73 -8.109 1 91.88 295 LYS A C 1
ATOM 2354 O O . LYS A 1 295 ? -22.547 2.787 -8.031 1 91.88 295 LYS A O 1
ATOM 2359 N N . TYR A 1 296 ? -22.594 0.532 -8.289 1 94.5 296 TYR A N 1
ATOM 2360 C CA . TYR A 1 296 ? -21.141 0.407 -8.227 1 94.5 296 TYR A CA 1
ATOM 2361 C C . TYR A 1 296 ? -20.547 0.261 -9.625 1 94.5 296 TYR A C 1
ATOM 2363 O O . TYR A 1 296 ? -19.328 0.289 -9.789 1 94.5 296 TYR A O 1
ATOM 2371 N N . GLU A 1 297 ? -21.328 0.13 -10.609 1 95.19 297 GLU A N 1
ATOM 2372 C CA . GLU A 1 297 ? -20.891 -0.258 -11.945 1 95.19 297 GLU A CA 1
ATOM 2373 C C . GLU A 1 297 ? -19.844 0.717 -12.484 1 95.19 297 GLU A C 1
ATOM 2375 O O . GLU A 1 297 ? -18.797 0.301 -12.984 1 95.19 297 GLU A O 1
ATOM 2380 N N . GLU A 1 298 ? -20.125 2.004 -12.367 1 95.19 298 GLU A N 1
ATOM 2381 C CA . GLU A 1 298 ? -19.203 3.01 -12.883 1 95.19 298 GLU A CA 1
ATOM 2382 C C . GLU A 1 298 ? -17.891 3 -12.109 1 95.19 298 GLU A C 1
ATOM 2384 O O . GLU A 1 298 ? -16.812 3.09 -12.703 1 95.19 298 GLU A O 1
ATOM 2389 N N . ASP A 1 299 ? -18 2.906 -10.812 1 96 299 ASP A N 1
ATOM 2390 C CA . ASP A 1 299 ? -16.797 2.855 -9.969 1 96 299 ASP A CA 1
ATOM 2391 C C . ASP A 1 299 ? -15.945 1.636 -10.305 1 96 299 ASP A C 1
ATOM 2393 O O . ASP A 1 299 ? -14.719 1.735 -10.383 1 96 299 ASP A O 1
ATOM 2397 N N . ILE A 1 300 ? -16.609 0.509 -10.531 1 97.31 300 ILE A N 1
ATOM 2398 C CA . ILE A 1 300 ? -15.906 -0.736 -10.812 1 97.31 300 ILE A CA 1
ATOM 2399 C C . ILE A 1 300 ? -15.203 -0.638 -12.164 1 97.31 300 ILE A C 1
ATOM 2401 O O . ILE A 1 300 ? -14.023 -0.99 -12.281 1 97.31 300 ILE A O 1
ATOM 2405 N N . LYS A 1 301 ? -15.891 -0.152 -13.141 1 97.25 301 LYS A N 1
ATOM 2406 C CA . LYS A 1 301 ? -15.297 0.004 -14.461 1 97.25 301 LYS A CA 1
ATOM 2407 C C . LYS A 1 301 ? -14.078 0.922 -14.414 1 97.25 301 LYS A C 1
ATOM 2409 O O . LYS A 1 301 ? -13.055 0.638 -15.039 1 97.25 301 LYS A O 1
ATOM 2414 N N . PHE A 1 302 ? -14.266 1.984 -13.703 1 97.38 302 PHE A N 1
ATOM 2415 C CA . PHE A 1 302 ? -13.172 2.936 -13.555 1 97.38 302 PHE A CA 1
ATOM 2416 C C . PHE A 1 302 ? -11.984 2.283 -12.867 1 97.38 302 PHE A C 1
ATOM 2418 O O . PHE A 1 302 ? -10.844 2.418 -13.32 1 97.38 302 PHE A O 1
ATOM 2425 N N . ASP A 1 303 ? -12.227 1.602 -11.773 1 97.44 303 ASP A N 1
ATOM 2426 C CA . ASP A 1 303 ? -11.172 0.946 -11.008 1 97.44 303 ASP A CA 1
ATOM 2427 C C . ASP A 1 303 ? -10.469 -0.124 -11.836 1 97.44 303 ASP A C 1
ATOM 2429 O O . ASP A 1 303 ? -9.258 -0.319 -11.711 1 97.44 303 ASP A O 1
ATOM 2433 N N . GLU A 1 304 ? -11.227 -0.839 -12.648 1 97.56 304 GLU A N 1
ATOM 2434 C CA . GLU A 1 304 ? -10.633 -1.855 -13.508 1 97.56 304 GLU A CA 1
ATOM 2435 C C . GLU A 1 304 ? -9.625 -1.238 -14.477 1 97.56 304 GLU A C 1
ATOM 2437 O O . GLU A 1 304 ? -8.562 -1.811 -14.727 1 97.56 304 GLU A O 1
ATOM 2442 N N . LYS A 1 305 ? -9.969 -0.116 -14.961 1 97.69 305 LYS A N 1
ATOM 2443 C CA . LYS A 1 305 ? -9.055 0.58 -15.859 1 97.69 305 LYS A CA 1
ATOM 2444 C C . LYS A 1 305 ? -7.793 1.021 -15.133 1 97.69 305 LYS A C 1
ATOM 2446 O O . LYS A 1 305 ? -6.684 0.838 -15.641 1 97.69 305 LYS A O 1
ATOM 2451 N N . VAL A 1 306 ? -7.98 1.619 -13.953 1 97.69 306 VAL A N 1
ATOM 2452 C CA . VAL A 1 306 ? -6.84 2.072 -13.164 1 97.69 306 VAL A CA 1
ATOM 2453 C C . VAL A 1 306 ? -5.953 0.881 -12.805 1 97.69 306 VAL A C 1
ATOM 2455 O O . VAL A 1 306 ? -4.727 0.963 -12.898 1 97.69 306 VAL A O 1
ATOM 2458 N N . LEU A 1 307 ? -6.578 -0.219 -12.43 1 97.69 307 LEU A N 1
ATOM 2459 C CA . LEU A 1 307 ? -5.867 -1.445 -12.086 1 97.69 307 LEU A CA 1
ATOM 2460 C C . LEU A 1 307 ? -5.031 -1.936 -13.266 1 97.69 307 LEU A C 1
ATOM 2462 O O . LEU A 1 307 ? -3.848 -2.242 -13.109 1 97.69 307 LEU A O 1
ATOM 2466 N N . ASP A 1 308 ? -5.582 -1.976 -14.414 1 97.62 308 ASP A N 1
ATOM 2467 C CA . ASP A 1 308 ? -4.902 -2.426 -15.625 1 97.62 308 ASP A CA 1
ATOM 2468 C C . ASP A 1 308 ? -3.719 -1.518 -15.961 1 97.62 308 ASP A C 1
ATOM 2470 O O . ASP A 1 308 ? -2.652 -1.997 -16.344 1 97.62 308 ASP A O 1
ATOM 2474 N N . ASP A 1 309 ? -3.961 -0.238 -15.781 1 97.56 309 ASP A N 1
ATOM 2475 C CA . ASP A 1 309 ? -2.891 0.716 -16.062 1 97.56 309 ASP A CA 1
ATOM 2476 C C . ASP A 1 309 ? -1.702 0.491 -15.125 1 97.56 309 ASP A C 1
ATOM 2478 O O . ASP A 1 309 ? -0.554 0.448 -15.57 1 97.56 309 ASP A O 1
ATOM 2482 N N . LEU A 1 310 ? -1.984 0.377 -13.867 1 98.19 310 LEU A N 1
ATOM 2483 C CA . LEU A 1 310 ? -0.926 0.187 -12.883 1 98.19 310 LEU A CA 1
ATOM 2484 C C . LEU A 1 310 ? -0.145 -1.093 -13.164 1 98.19 310 LEU A C 1
ATOM 2486 O O . LEU A 1 310 ? 1.085 -1.104 -13.078 1 98.19 310 LEU A O 1
ATOM 2490 N N . ILE A 1 311 ? -0.815 -2.18 -13.57 1 98.19 311 ILE A N 1
ATOM 2491 C CA . ILE A 1 311 ? -0.162 -3.445 -13.891 1 98.19 311 ILE A CA 1
ATOM 2492 C C . ILE A 1 311 ? 0.658 -3.297 -15.172 1 98.19 311 ILE A C 1
ATOM 2494 O O . ILE A 1 311 ? 1.786 -3.789 -15.25 1 98.19 311 ILE A O 1
ATOM 2498 N N . CYS A 1 312 ? 0.113 -2.611 -16.109 1 98.06 312 CYS A N 1
ATOM 2499 C CA . CYS A 1 312 ? 0.815 -2.383 -17.375 1 98.06 312 CYS A CA 1
ATOM 2500 C C . CYS A 1 312 ? 2.123 -1.637 -17.141 1 98.06 312 CYS A C 1
ATOM 2502 O O . CYS A 1 312 ? 3.15 -1.979 -17.734 1 98.06 312 CYS A O 1
ATOM 2504 N N . TRP A 1 313 ? 2.066 -0.63 -16.281 1 97.81 313 TRP A N 1
ATOM 2505 C CA . TRP A 1 313 ? 3.271 0.142 -15.992 1 97.81 313 TRP A CA 1
ATOM 2506 C C . TRP A 1 313 ? 4.297 -0.706 -15.25 1 97.81 313 TRP A C 1
ATOM 2508 O O . TRP A 1 313 ? 5.504 -0.535 -15.43 1 97.81 313 TRP A O 1
ATOM 2518 N N . ALA A 1 314 ? 3.795 -1.596 -14.414 1 98.19 314 ALA A N 1
ATOM 2519 C CA . ALA A 1 314 ? 4.703 -2.541 -13.766 1 98.19 314 ALA A CA 1
ATOM 2520 C C . ALA A 1 314 ? 5.383 -3.438 -14.797 1 98.19 314 ALA A C 1
ATOM 2522 O O . ALA A 1 314 ? 6.602 -3.633 -14.75 1 98.19 314 ALA A O 1
ATOM 2523 N N . VAL A 1 315 ? 4.637 -3.953 -15.773 1 98.31 315 VAL A N 1
ATOM 2524 C CA . VAL A 1 315 ? 5.141 -4.836 -16.812 1 98.31 315 VAL A CA 1
ATOM 2525 C C . VAL A 1 315 ? 6.207 -4.113 -17.641 1 98.31 315 VAL A C 1
ATOM 2527 O O . VAL A 1 315 ? 7.238 -4.695 -17.984 1 98.31 315 VAL A O 1
ATOM 2530 N N . LEU A 1 316 ? 5.977 -2.85 -17.906 1 97.5 316 LEU A N 1
ATOM 2531 C CA . LEU A 1 316 ? 6.926 -2.057 -18.672 1 97.5 316 LEU A CA 1
ATOM 2532 C C . LEU A 1 316 ? 8.266 -1.957 -17.953 1 97.5 316 LEU A C 1
ATOM 2534 O O . LEU A 1 316 ? 9.32 -2.016 -18.594 1 97.5 316 LEU A O 1
ATOM 2538 N N . ASN A 1 317 ? 8.195 -1.81 -16.672 1 97.62 317 ASN A N 1
ATOM 2539 C CA . ASN A 1 317 ? 9.438 -1.719 -15.914 1 97.62 317 ASN A CA 1
ATOM 2540 C C . ASN A 1 317 ? 10.109 -3.08 -15.781 1 97.62 317 ASN A C 1
ATOM 2542 O O . ASN A 1 317 ? 11.336 -3.172 -15.75 1 97.62 317 ASN A O 1
ATOM 2546 N N . LEU A 1 318 ? 9.32 -4.164 -15.703 1 97.62 318 LEU A N 1
ATOM 2547 C CA . LEU A 1 318 ? 9.898 -5.504 -15.742 1 97.62 318 LEU A CA 1
ATOM 2548 C C . LEU A 1 318 ? 10.602 -5.746 -17.078 1 97.62 318 LEU A C 1
ATOM 2550 O O . LEU A 1 318 ? 11.664 -6.367 -17.109 1 97.62 318 LEU A O 1
ATOM 2554 N N . LYS A 1 319 ? 9.992 -5.254 -18.109 1 97.38 319 LYS A N 1
ATOM 2555 C CA . LYS A 1 319 ? 10.594 -5.355 -19.438 1 97.38 319 LYS A CA 1
ATOM 2556 C C . LYS A 1 319 ? 11.922 -4.617 -19.5 1 97.38 319 LYS A C 1
ATOM 2558 O O . LYS A 1 319 ? 12.891 -5.109 -20.094 1 97.38 319 LYS A O 1
ATOM 2563 N N . ARG A 1 320 ? 11.953 -3.424 -18.891 1 96.56 320 ARG A N 1
ATOM 2564 C CA . ARG A 1 320 ? 13.188 -2.656 -18.812 1 96.56 320 ARG A CA 1
ATOM 2565 C C . ARG A 1 320 ? 14.266 -3.434 -18.062 1 96.56 320 ARG A C 1
ATOM 2567 O O . ARG A 1 320 ? 15.422 -3.475 -18.5 1 96.56 320 ARG A O 1
ATOM 2574 N N . ALA A 1 321 ? 13.875 -4.012 -16.953 1 95.62 321 ALA A N 1
ATOM 2575 C CA . ALA A 1 321 ? 14.82 -4.805 -16.172 1 95.62 321 ALA A CA 1
ATOM 2576 C C . ALA A 1 321 ? 15.352 -5.98 -16.969 1 95.62 321 ALA A C 1
ATOM 2578 O O . ALA A 1 321 ? 16.562 -6.246 -16.984 1 95.62 321 ALA A O 1
ATOM 2579 N N . LYS A 1 322 ? 14.492 -6.652 -17.656 1 94.69 322 LYS A N 1
ATOM 2580 C CA . LYS A 1 322 ? 14.875 -7.809 -18.453 1 94.69 322 LYS A CA 1
ATOM 2581 C C . LYS A 1 322 ? 15.836 -7.41 -19.578 1 94.69 322 LYS A C 1
ATOM 2583 O O . LYS A 1 322 ? 16.812 -8.102 -19.828 1 94.69 322 LYS A O 1
ATOM 2588 N N . SER A 1 323 ? 15.602 -6.348 -20.219 1 95 323 SER A N 1
ATOM 2589 C CA . SER A 1 323 ? 16.453 -5.867 -21.312 1 95 323 SER A CA 1
ATOM 2590 C C . SER A 1 323 ? 17.859 -5.578 -20.828 1 95 323 SER A C 1
ATOM 2592 O O . SER A 1 323 ? 18.844 -5.918 -21.5 1 95 323 SER A O 1
ATOM 2594 N N . LYS A 1 324 ? 17.953 -4.934 -19.703 1 93.69 324 LYS A N 1
ATOM 2595 C CA . LYS A 1 324 ? 19.266 -4.641 -19.125 1 93.69 324 LYS A CA 1
ATOM 2596 C C . LYS A 1 324 ? 19.953 -5.918 -18.656 1 93.69 324 LYS A C 1
ATOM 2598 O O . LYS A 1 324 ? 21.172 -6.027 -18.734 1 93.69 324 LYS A O 1
ATOM 2603 N N . HIS A 1 325 ? 19.141 -6.812 -18.125 1 90.38 325 HIS A N 1
ATOM 2604 C CA . HIS A 1 325 ? 19.672 -8.117 -17.75 1 90.38 325 HIS A CA 1
ATOM 2605 C C . HIS A 1 325 ? 20.266 -8.836 -18.953 1 90.38 325 HIS A C 1
ATOM 2607 O O . HIS A 1 325 ? 21.328 -9.461 -18.844 1 90.38 325 HIS A O 1
ATOM 2613 N N . ASP A 1 326 ? 19.625 -8.75 -20.078 1 90.31 326 ASP A N 1
ATOM 2614 C CA . ASP A 1 326 ? 20.141 -9.344 -21.312 1 90.31 326 ASP A CA 1
ATOM 2615 C C . ASP A 1 326 ? 21.484 -8.727 -21.703 1 90.31 326 ASP A C 1
ATOM 2617 O O . ASP A 1 326 ? 22.359 -9.422 -22.203 1 90.31 326 ASP A O 1
ATOM 2621 N N . ILE A 1 327 ? 21.609 -7.484 -21.453 1 91.12 327 ILE A N 1
ATOM 2622 C CA . ILE A 1 327 ? 22.875 -6.801 -21.734 1 91.12 327 ILE A CA 1
ATOM 2623 C C . ILE A 1 327 ? 23.984 -7.363 -20.844 1 91.12 327 ILE A C 1
ATOM 2625 O O . ILE A 1 327 ? 25.078 -7.652 -21.328 1 91.12 327 ILE A O 1
ATOM 2629 N N . ILE A 1 328 ? 23.672 -7.562 -19.609 1 88.88 328 ILE A N 1
ATOM 2630 C CA . ILE A 1 328 ? 24.641 -8.117 -18.672 1 88.88 328 ILE A CA 1
ATOM 2631 C C . ILE A 1 328 ? 25.031 -9.523 -19.125 1 88.88 328 ILE A C 1
ATOM 2633 O O . ILE A 1 328 ? 26.219 -9.883 -19.094 1 88.88 328 ILE A O 1
ATOM 2637 N N . GLU A 1 329 ? 24.047 -10.305 -19.547 1 86.25 329 GLU A N 1
ATOM 2638 C CA . GLU A 1 329 ? 24.312 -11.664 -20.016 1 86.25 329 GLU A CA 1
ATOM 2639 C C . GLU A 1 329 ? 25.25 -11.664 -21.219 1 86.25 329 GLU A C 1
ATOM 2641 O O . GLU A 1 329 ? 26.047 -12.586 -21.391 1 86.25 329 GLU A O 1
ATOM 2646 N N . SER A 1 330 ? 25.188 -10.656 -21.984 1 87.25 330 SER A N 1
ATOM 2647 C CA . SER A 1 330 ? 26.016 -10.562 -23.188 1 87.25 330 SER A CA 1
ATOM 2648 C C . SER A 1 330 ? 27.469 -10.336 -22.828 1 87.25 330 SER A C 1
ATOM 2650 O O . SER A 1 330 ? 28.359 -10.617 -23.641 1 87.25 330 SER A O 1
ATOM 2652 N N . TYR A 1 331 ? 27.734 -9.836 -21.609 1 85 331 TYR A N 1
ATOM 2653 C CA . TYR A 1 331 ? 29.109 -9.688 -21.141 1 85 331 TYR A CA 1
ATOM 2654 C C . TYR A 1 331 ? 29.656 -11.023 -20.641 1 85 331 TYR A C 1
ATOM 2656 O O . TYR A 1 331 ? 30.859 -11.273 -20.734 1 85 331 TYR A O 1
ATOM 2664 N N . TYR A 1 332 ? 28.797 -11.883 -20.188 1 83.06 332 TYR A N 1
ATOM 2665 C CA . TYR A 1 332 ? 29.234 -13.133 -19.578 1 83.06 332 TYR A CA 1
ATOM 2666 C C . TYR A 1 332 ? 29.312 -14.25 -20.609 1 83.06 332 TYR A C 1
ATOM 2668 O O . TYR A 1 332 ? 30.234 -15.07 -20.578 1 83.06 332 TYR A O 1
ATOM 2676 N N . SER A 1 333 ? 28.406 -14.266 -21.531 1 82.62 333 SER A N 1
ATOM 2677 C CA . SER A 1 333 ? 28.25 -15.367 -22.469 1 82.62 333 SER A CA 1
ATOM 2678 C C . SER A 1 333 ? 29.531 -15.633 -23.25 1 82.62 333 SER A C 1
ATOM 2680 O O . SER A 1 333 ? 29.984 -16.781 -23.359 1 82.62 333 SER A O 1
ATOM 2682 N N . PRO A 1 334 ? 30.172 -14.547 -23.75 1 81.06 334 PRO A N 1
ATOM 2683 C CA . PRO A 1 334 ? 31.406 -14.805 -24.5 1 81.06 334 PRO A CA 1
ATOM 2684 C C . PRO A 1 334 ? 32.562 -15.25 -23.594 1 81.06 334 PRO A C 1
ATOM 2686 O O . PRO A 1 334 ? 33.562 -15.773 -24.078 1 81.06 334 PRO A O 1
ATOM 2689 N N . ASN A 1 335 ? 32.406 -15.164 -22.344 1 81.81 335 ASN A N 1
ATOM 2690 C CA . ASN A 1 335 ? 33.5 -15.469 -21.406 1 81.81 335 ASN A CA 1
ATOM 2691 C C . ASN A 1 335 ? 33.25 -16.766 -20.656 1 81.81 335 ASN A C 1
ATOM 2693 O O . ASN A 1 335 ? 33.75 -16.969 -19.562 1 81.81 335 ASN A O 1
ATOM 2697 N N . MET A 1 336 ? 32.375 -17.578 -21.203 1 83.94 336 MET A N 1
ATOM 2698 C CA . MET A 1 336 ? 32.062 -18.875 -20.625 1 83.94 336 MET A CA 1
ATOM 2699 C C . MET A 1 336 ? 32.781 -19.984 -21.375 1 83.94 336 MET A C 1
ATOM 2701 O O . MET A 1 336 ? 32.906 -19.938 -22.609 1 83.94 336 MET A O 1
ATOM 2705 N N . ARG A 1 337 ? 33.469 -20.875 -20.656 1 81.44 337 ARG A N 1
ATOM 2706 C CA . ARG A 1 337 ? 34.094 -22.062 -21.25 1 81.44 337 ARG A CA 1
ATOM 2707 C C . ARG A 1 337 ? 33.031 -23.141 -21.516 1 81.44 337 ARG A C 1
ATOM 2709 O O . ARG A 1 337 ? 32.906 -24.109 -20.75 1 81.44 337 ARG A O 1
ATOM 2716 N N . PHE A 1 338 ? 32.312 -23.078 -22.625 1 80.75 338 PHE A N 1
ATOM 2717 C CA . PHE A 1 338 ? 31.125 -23.859 -22.922 1 80.75 338 PHE A CA 1
ATOM 2718 C C . PHE A 1 338 ? 31.469 -25.344 -23.031 1 80.75 338 PHE A C 1
ATOM 2720 O O . PHE A 1 338 ? 30.656 -26.203 -22.688 1 80.75 338 PHE A O 1
ATOM 2727 N N . ASP A 1 339 ? 32.625 -25.531 -23.453 1 85.44 339 ASP A N 1
ATOM 2728 C CA . ASP A 1 339 ? 33.031 -26.922 -23.578 1 85.44 339 ASP A CA 1
ATOM 2729 C C . ASP A 1 339 ? 33.094 -27.609 -22.203 1 85.44 339 ASP A C 1
ATOM 2731 O O . ASP A 1 339 ? 32.625 -28.75 -22.047 1 85.44 339 ASP A O 1
ATOM 2735 N N . GLU A 1 340 ? 33.625 -26.891 -21.312 1 87.69 340 GLU A N 1
ATOM 2736 C CA . GLU A 1 340 ? 33.719 -27.422 -19.953 1 87.69 340 GLU A CA 1
ATOM 2737 C C . GLU A 1 340 ? 32.312 -27.547 -19.312 1 87.69 340 GLU A C 1
ATOM 2739 O O . GLU A 1 340 ? 32.062 -28.484 -18.562 1 87.69 340 GLU A O 1
ATOM 2744 N N . VAL A 1 341 ? 31.484 -26.672 -19.625 1 87.19 341 VAL A N 1
ATOM 2745 C CA . VAL A 1 341 ? 30.109 -26.734 -19.141 1 87.19 341 VAL A CA 1
ATOM 2746 C C . VAL A 1 341 ? 29.406 -27.938 -19.734 1 87.19 341 VAL A C 1
ATOM 2748 O O . VAL A 1 341 ? 28.578 -28.578 -19.062 1 87.19 341 VAL A O 1
ATOM 2751 N N . GLY A 1 342 ? 29.719 -28.234 -20.922 1 88.38 342 GLY A N 1
ATOM 2752 C CA . GLY A 1 342 ? 29.188 -29.422 -21.547 1 88.38 342 GLY A CA 1
ATOM 2753 C C . GLY A 1 342 ? 29.594 -30.703 -20.828 1 88.38 342 GLY A C 1
ATOM 2754 O O . GLY A 1 342 ? 28.781 -31.609 -20.641 1 88.38 342 GLY A O 1
ATOM 2755 N N . LYS A 1 343 ? 30.844 -30.703 -20.484 1 92.12 343 LYS A N 1
ATOM 2756 C CA . LYS A 1 343 ? 31.344 -31.859 -19.734 1 92.12 343 LYS A CA 1
ATOM 2757 C C . LYS A 1 343 ? 30.641 -31.984 -18.391 1 92.12 343 LYS A C 1
ATOM 2759 O O . LYS A 1 343 ? 30.328 -33.094 -17.938 1 92.12 343 LYS A O 1
ATOM 2764 N N . LEU A 1 344 ? 30.516 -30.859 -17.797 1 91.38 344 LEU A N 1
ATOM 2765 C CA . LEU A 1 344 ? 29.797 -30.844 -16.531 1 91.38 344 LEU A CA 1
ATOM 2766 C C . LEU A 1 344 ? 28.391 -31.391 -16.688 1 91.38 344 LEU A C 1
ATOM 2768 O O . LEU A 1 344 ? 27.922 -32.156 -15.859 1 91.38 344 LEU A O 1
ATOM 2772 N N . ARG A 1 345 ? 27.703 -30.969 -17.734 1 92.88 345 ARG A N 1
ATOM 2773 C CA . ARG A 1 345 ? 26.359 -31.453 -18.047 1 92.88 345 ARG A CA 1
ATOM 2774 C C . ARG A 1 345 ? 26.344 -32.969 -18.141 1 92.88 345 ARG A C 1
ATOM 2776 O O . ARG A 1 345 ? 25.484 -33.625 -17.531 1 92.88 345 ARG A O 1
ATOM 2783 N N . ASP A 1 346 ? 27.297 -33.5 -18.828 1 94.31 346 ASP A N 1
ATOM 2784 C CA . ASP A 1 346 ? 27.359 -34.938 -19.016 1 94.31 346 ASP A CA 1
ATOM 2785 C C . ASP A 1 346 ? 27.609 -35.656 -17.688 1 94.31 346 ASP A C 1
ATOM 2787 O O . ASP A 1 346 ? 27.031 -36.719 -17.422 1 94.31 346 ASP A O 1
ATOM 2791 N N . LYS A 1 347 ? 28.438 -35.062 -16.938 1 94.12 347 LYS A N 1
ATOM 2792 C CA . LYS A 1 347 ? 28.719 -35.594 -15.617 1 94.12 347 LYS A CA 1
ATOM 2793 C C . LYS A 1 347 ? 27.453 -35.625 -14.75 1 94.12 347 LYS A C 1
ATOM 2795 O O . LYS A 1 347 ? 27.188 -36.594 -14.039 1 94.12 347 LYS A O 1
ATOM 2800 N N . LEU A 1 348 ? 26.781 -34.531 -14.805 1 94.19 348 LEU A N 1
ATOM 2801 C CA . LEU A 1 348 ? 25.562 -34.438 -14.016 1 94.19 348 LEU A CA 1
ATOM 2802 C C . LEU A 1 348 ? 24.516 -35.438 -14.477 1 94.19 348 LEU A C 1
ATOM 2804 O O . LEU A 1 348 ? 23.828 -36.062 -13.648 1 94.19 348 LEU A O 1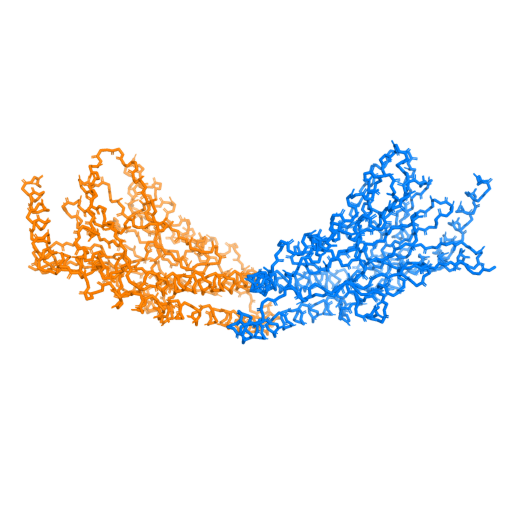
ATOM 2808 N N . ILE A 1 349 ? 24.375 -35.562 -15.766 1 95.25 349 ILE A N 1
ATOM 2809 C CA . ILE A 1 349 ? 23.422 -36.531 -16.312 1 95.25 349 ILE A CA 1
ATOM 2810 C C . ILE A 1 349 ? 23.75 -37.938 -15.828 1 95.25 349 ILE A C 1
ATOM 2812 O O . ILE A 1 349 ? 22.859 -38.688 -15.398 1 95.25 349 ILE A O 1
ATOM 2816 N N . LYS A 1 350 ? 25.016 -38.25 -15.875 1 93.94 350 LYS A N 1
ATOM 2817 C CA . LYS A 1 350 ? 25.469 -39.562 -15.422 1 93.94 350 LYS A CA 1
ATOM 2818 C C . LYS A 1 350 ? 25.172 -39.75 -13.93 1 93.94 350 LYS A C 1
ATOM 2820 O O . LYS A 1 350 ? 24.75 -40.844 -13.508 1 93.94 350 LYS A O 1
ATOM 2825 N N . ARG A 1 351 ? 25.422 -38.75 -13.234 1 92.94 351 ARG A N 1
ATOM 2826 C CA . ARG A 1 351 ? 25.188 -38.812 -11.797 1 92.94 351 ARG A CA 1
ATOM 2827 C C . ARG A 1 351 ? 23.703 -39 -11.484 1 92.94 351 ARG A C 1
ATOM 2829 O O . ARG A 1 351 ? 23.344 -39.75 -10.594 1 92.94 351 ARG A O 1
ATOM 2836 N N . ILE A 1 352 ? 22.891 -38.281 -12.164 1 94.25 352 ILE A N 1
ATOM 2837 C CA . ILE A 1 352 ? 21.453 -38.344 -11.953 1 94.25 352 ILE A CA 1
ATOM 2838 C C . ILE A 1 352 ? 20.922 -39.719 -12.336 1 94.25 352 ILE A C 1
ATOM 2840 O O . ILE A 1 352 ? 20.047 -40.25 -11.664 1 94.25 352 ILE A O 1
ATOM 2844 N N . LEU A 1 353 ? 21.516 -40.281 -13.352 1 93.44 353 LEU A N 1
ATOM 2845 C CA . LEU A 1 353 ? 21.078 -41.594 -13.82 1 93.44 353 LEU A CA 1
ATOM 2846 C C . LEU A 1 353 ? 21.359 -42.688 -12.766 1 93.44 353 LEU A C 1
ATOM 2848 O O . LEU A 1 353 ? 20.703 -43.719 -12.758 1 93.44 353 LEU A O 1
ATOM 2852 N N . LYS A 1 354 ? 22.297 -42.406 -11.906 1 91.38 354 LYS A N 1
ATOM 2853 C CA . LYS A 1 354 ? 22.609 -43.344 -10.852 1 91.38 354 LYS A CA 1
ATOM 2854 C C . LYS A 1 354 ? 21.438 -43.531 -9.898 1 91.38 354 LYS A C 1
ATOM 2856 O O . LYS A 1 354 ? 21.312 -44.562 -9.242 1 91.38 354 LYS A O 1
ATOM 2861 N N . TYR A 1 355 ? 20.719 -42.562 -9.82 1 89.06 355 TYR A N 1
ATOM 2862 C CA . TYR A 1 355 ? 19.578 -42.625 -8.922 1 89.06 355 TYR A CA 1
ATOM 2863 C C . TYR A 1 355 ? 18.469 -43.5 -9.523 1 89.06 355 TYR A C 1
ATOM 2865 O O . TYR A 1 355 ? 17.5 -43.844 -8.836 1 89.06 355 TYR A O 1
ATOM 2873 N N . GLU A 1 356 ? 18.484 -43.75 -10.805 1 83.25 356 GLU A N 1
ATOM 2874 C CA . GLU A 1 356 ? 17.578 -44.688 -11.438 1 83.25 356 GLU A CA 1
ATOM 2875 C C . GLU A 1 356 ? 17.781 -46.094 -10.906 1 83.25 356 GLU A C 1
ATOM 2877 O O . GLU A 1 356 ? 16.812 -46.844 -10.734 1 83.25 356 GLU A O 1
ATOM 2882 N N . GLU A 1 357 ? 19.094 -46.438 -10.75 1 72.88 357 GLU A N 1
ATOM 2883 C CA . GLU A 1 357 ? 19.469 -47.75 -10.305 1 72.88 357 GLU A CA 1
ATOM 2884 C C . GLU A 1 357 ? 18.953 -48.031 -8.891 1 72.88 357 GLU A C 1
ATOM 2886 O O . GLU A 1 357 ? 18.766 -49.188 -8.516 1 72.88 357 GLU A O 1
ATOM 2891 N N . ASN A 1 358 ? 18.734 -47.031 -8.203 1 64.94 358 ASN A N 1
ATOM 2892 C CA . ASN A 1 358 ? 18.25 -47.219 -6.836 1 64.94 358 ASN A CA 1
ATOM 2893 C C . ASN A 1 358 ? 16.734 -47.125 -6.758 1 64.94 358 ASN A C 1
ATOM 2895 O O . ASN A 1 358 ? 16.172 -46.938 -5.676 1 64.94 358 ASN A O 1
ATOM 2899 N N . LEU A 1 359 ? 16.094 -47.094 -7.871 1 66.88 359 LEU A N 1
ATOM 2900 C CA . LEU A 1 359 ? 14.633 -47.125 -7.887 1 66.88 359 LEU A CA 1
ATOM 2901 C C . LEU A 1 359 ? 14.117 -48.531 -7.703 1 66.88 359 LEU A C 1
ATOM 2903 O O . LEU A 1 359 ? 14.75 -49.5 -8.148 1 66.88 359 LEU A O 1
ATOM 2907 N N . MET B 1 1 ? -8.547 45.25 21.203 1 72.94 1 MET B N 1
ATOM 2908 C CA . MET B 1 1 ? -7.945 44.688 20 1 72.94 1 MET B CA 1
ATOM 2909 C C . MET B 1 1 ? -8.414 43.281 19.766 1 72.94 1 MET B C 1
ATOM 2911 O O . MET B 1 1 ? -8.68 42.531 20.719 1 72.94 1 MET B O 1
ATOM 2915 N N . GLU B 1 2 ? -8.766 42.906 18.594 1 87.88 2 GLU B N 1
ATOM 2916 C CA . GLU B 1 2 ? -9.258 41.562 18.25 1 87.88 2 GLU B CA 1
ATOM 2917 C C . GLU B 1 2 ? -8.172 40.531 18.422 1 87.88 2 GLU B C 1
ATOM 2919 O O . GLU B 1 2 ? -6.984 40.812 18.234 1 87.88 2 GLU B O 1
ATOM 2924 N N . GLY B 1 3 ? -8.594 39.406 19.062 1 93.38 3 GLY B N 1
ATOM 2925 C CA . GLY B 1 3 ? -7.645 38.312 19.234 1 93.38 3 GLY B CA 1
ATOM 2926 C C . GLY B 1 3 ? -7.145 37.75 17.906 1 93.38 3 GLY B C 1
ATOM 2927 O O . GLY B 1 3 ? -7.602 38.188 16.844 1 93.38 3 GLY B O 1
ATOM 2928 N N . LYS B 1 4 ? -6.133 36.969 17.953 1 95.12 4 LYS B N 1
ATOM 2929 C CA . LYS B 1 4 ? -5.566 36.344 16.766 1 95.12 4 LYS B CA 1
ATOM 2930 C C . LYS B 1 4 ? -6.09 34.906 16.609 1 95.12 4 LYS B C 1
ATOM 2932 O O . LYS B 1 4 ? -6.402 34.25 17.609 1 95.12 4 LYS B O 1
ATOM 2937 N N . VAL B 1 5 ? -6.18 34.5 15.336 1 96.62 5 VAL B N 1
ATOM 2938 C CA . VAL B 1 5 ? -6.672 33.156 15.039 1 96.62 5 VAL B CA 1
ATOM 2939 C C . VAL B 1 5 ? -5.566 32.344 14.375 1 96.62 5 VAL B C 1
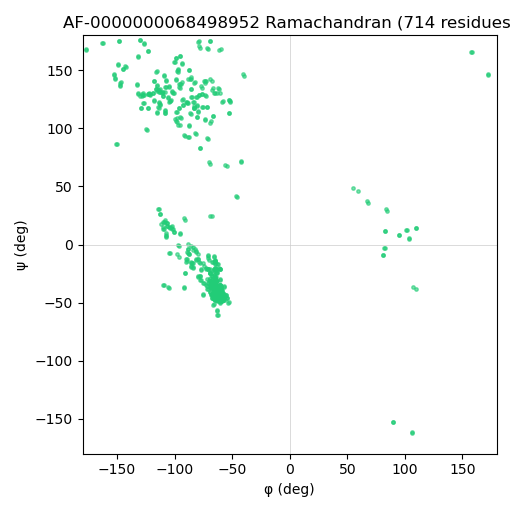ATOM 2941 O O . VAL B 1 5 ? -4.871 32.844 13.484 1 96.62 5 VAL B O 1
ATOM 2944 N N . LYS B 1 6 ? -5.363 31.188 14.781 1 97.12 6 LYS B N 1
ATOM 2945 C CA . LYS B 1 6 ? -4.496 30.203 14.125 1 97.12 6 LYS B CA 1
ATOM 2946 C C . LYS B 1 6 ? -5.285 28.969 13.695 1 97.12 6 LYS B C 1
ATOM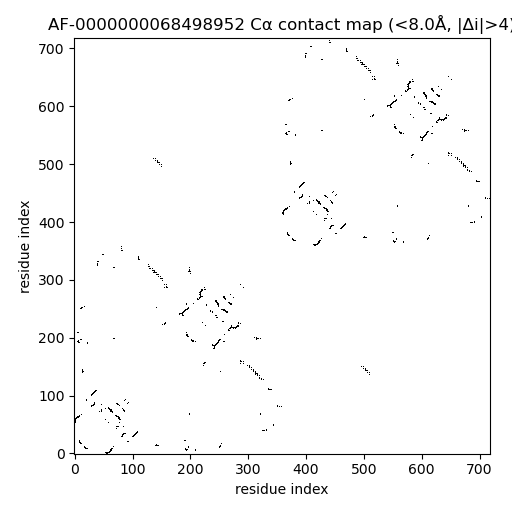 2948 O O . LYS B 1 6 ? -6.016 28.391 14.492 1 97.12 6 LYS B O 1
ATOM 2953 N N . LYS B 1 7 ? -5.094 28.594 12.445 1 97.69 7 LYS B N 1
ATOM 2954 C CA . LYS B 1 7 ? -5.844 27.469 11.883 1 97.69 7 LYS B CA 1
ATOM 2955 C C . LYS B 1 7 ? -4.941 26.266 11.664 1 97.69 7 LYS B C 1
ATOM 2957 O O . LYS B 1 7 ? -3.77 26.406 11.305 1 97.69 7 LYS B O 1
ATOM 2962 N N . ALA B 1 8 ? -5.469 25.109 11.836 1 97.81 8 ALA B N 1
ATOM 2963 C CA . ALA B 1 8 ? -4.773 23.859 11.547 1 97.81 8 ALA B CA 1
ATOM 2964 C C . ALA B 1 8 ? -5.754 22.703 11.453 1 97.81 8 ALA B C 1
ATOM 2966 O O . ALA B 1 8 ? -6.965 22.891 11.586 1 97.81 8 ALA B O 1
ATOM 2967 N N . PHE B 1 9 ? -5.258 21.562 11.062 1 97.5 9 PHE B N 1
ATOM 2968 C CA . PHE B 1 9 ? -6.047 20.328 11 1 97.5 9 PHE B CA 1
ATOM 2969 C C . PHE B 1 9 ? -5.547 19.312 12.016 1 97.5 9 PHE B C 1
ATOM 2971 O O . PHE B 1 9 ? -4.395 18.875 11.945 1 97.5 9 PHE B O 1
ATOM 2978 N N . PRO B 1 10 ? -6.371 18.922 12.984 1 95.56 10 PRO B N 1
ATOM 2979 C CA . PRO B 1 10 ? -5.957 17.859 13.906 1 95.56 10 PRO B CA 1
ATOM 2980 C C . PRO B 1 10 ? -6.078 16.469 13.297 1 95.56 10 PRO B C 1
ATOM 2982 O O . PRO B 1 10 ? -5.566 15.492 13.859 1 95.56 10 PRO B O 1
ATOM 2985 N N . GLY B 1 11 ? -6.773 16.359 12.258 1 94.12 11 GLY B N 1
ATOM 2986 C CA . GLY B 1 11 ? -6.887 15.133 11.5 1 94.12 11 GLY B CA 1
ATOM 2987 C C . GLY B 1 11 ? -6.477 15.289 10.047 1 94.12 11 GLY B C 1
ATOM 2988 O O . GLY B 1 11 ? -6.277 16.406 9.57 1 94.12 11 GLY B O 1
ATOM 2989 N N . GLY B 1 12 ? -6.301 14.148 9.391 1 95.81 12 GLY B N 1
ATOM 2990 C CA . GLY B 1 12 ? -5.938 14.188 7.98 1 95.81 12 GLY B CA 1
ATOM 2991 C C . GLY B 1 12 ? -6.406 12.969 7.207 1 95.81 12 GLY B C 1
ATOM 2992 O O . GLY B 1 12 ? -6.555 11.883 7.777 1 95.81 12 GLY B O 1
ATOM 2993 N N . ASN B 1 13 ? -6.812 13.242 5.957 1 97.75 13 ASN B N 1
ATOM 2994 C CA . ASN B 1 13 ? -6.957 12.164 4.98 1 97.75 13 ASN B CA 1
ATOM 2995 C C . ASN B 1 13 ? -5.613 11.773 4.375 1 97.75 13 ASN B C 1
ATOM 2997 O O . ASN B 1 13 ? -5.035 12.523 3.594 1 97.75 13 ASN B O 1
ATOM 3001 N N . THR B 1 14 ? -5.141 10.555 4.746 1 98.38 14 THR B N 1
ATOM 3002 C CA . THR B 1 14 ? -3.768 10.203 4.41 1 98.38 14 THR B CA 1
ATOM 3003 C C . THR B 1 14 ? -3.711 8.828 3.744 1 98.38 14 THR B C 1
ATOM 3005 O O . THR B 1 14 ? -4.742 8.18 3.559 1 98.38 14 THR B O 1
ATOM 3008 N N . SER B 1 15 ? -2.533 8.422 3.322 1 98.12 15 SER B N 1
ATOM 3009 C CA . SER B 1 15 ? -2.303 7.094 2.756 1 98.12 15 SER B CA 1
ATOM 3010 C C . SER B 1 15 ? -2.541 6 3.791 1 98.12 15 SER B C 1
ATOM 3012 O O . SER B 1 15 ? -2.658 4.824 3.441 1 98.12 15 SER B O 1
ATOM 3014 N N . GLN B 1 16 ? -2.623 6.379 5.07 1 96.81 16 GLN B N 1
ATOM 3015 C CA . GLN B 1 16 ? -2.883 5.441 6.156 1 96.81 16 GLN B CA 1
ATOM 3016 C C . GLN B 1 16 ? -4.336 5.527 6.621 1 96.81 16 GLN B C 1
ATOM 3018 O O . GLN B 1 16 ? -4.68 5.039 7.699 1 96.81 16 GLN B O 1
ATOM 3023 N N . GLY B 1 17 ? -5.117 6.117 5.832 1 95.75 17 GLY B N 1
ATOM 3024 C CA . GLY B 1 17 ? -6.5 6.336 6.227 1 95.75 17 GLY B CA 1
ATOM 3025 C C . GLY B 1 17 ? -6.707 7.645 6.969 1 95.75 17 GLY B C 1
ATOM 3026 O O . GLY B 1 17 ? -5.984 8.617 6.734 1 95.75 17 GLY B O 1
ATOM 3027 N N . SER B 1 18 ? -7.691 7.617 7.762 1 94.25 18 SER B N 1
ATOM 3028 C CA . SER B 1 18 ? -7.891 8.766 8.641 1 94.25 18 SER B CA 1
ATOM 3029 C C . SER B 1 18 ? -6.832 8.812 9.734 1 94.25 18 SER B C 1
ATOM 3031 O O . SER B 1 18 ? -6.672 7.852 10.492 1 94.25 18 SER B O 1
ATOM 3033 N N . TYR B 1 19 ? -6.105 9.844 9.719 1 95 19 TYR B N 1
ATOM 3034 C CA . TYR B 1 19 ? -5.031 10.023 10.688 1 95 19 TYR B CA 1
ATOM 3035 C C . TYR B 1 19 ? -5.391 11.094 11.711 1 95 19 TYR B C 1
ATOM 3037 O O . TYR B 1 19 ? -5.973 12.125 11.359 1 95 19 TYR B O 1
ATOM 3045 N N . SER B 1 20 ? -5.016 10.859 13.031 1 92.81 20 SER B N 1
ATOM 3046 C CA . SER B 1 20 ? -5.492 11.773 14.062 1 92.81 20 SER B CA 1
ATOM 3047 C C . SER B 1 20 ? -4.336 12.305 14.906 1 92.81 20 SER B C 1
ATOM 3049 O O . SER B 1 20 ? -3.477 11.539 15.352 1 92.81 20 SER B O 1
ATOM 3051 N N . PHE B 1 21 ? -4.297 13.617 15.023 1 93.31 21 PHE B N 1
ATOM 3052 C CA . PHE B 1 21 ? -3.432 14.32 15.969 1 93.31 21 PHE B CA 1
ATOM 3053 C C . PHE B 1 21 ? -4.254 15.031 17.031 1 93.31 21 PHE B C 1
ATOM 3055 O O . PHE B 1 21 ? -3.82 16.047 17.594 1 93.31 21 PHE B O 1
ATOM 3062 N N . PHE B 1 22 ? -5.383 14.508 17.375 1 89.19 22 PHE B N 1
ATOM 3063 C CA . PHE B 1 22 ? -6.332 15.172 18.25 1 89.19 22 PHE B CA 1
ATOM 3064 C C . PHE B 1 22 ? -5.773 15.297 19.672 1 89.19 22 PHE B C 1
ATOM 3066 O O . PHE B 1 22 ? -6.074 16.25 20.375 1 89.19 22 PHE B O 1
ATOM 3073 N N . ASP B 1 23 ? -4.949 14.438 20.016 1 85.44 23 ASP B N 1
ATOM 3074 C CA . ASP B 1 23 ? -4.367 14.469 21.359 1 85.44 23 ASP B CA 1
ATOM 3075 C C . ASP B 1 23 ? -3.535 15.734 21.562 1 85.44 23 ASP B C 1
ATOM 3077 O O . ASP B 1 23 ? -3.393 16.219 22.688 1 85.44 23 ASP B O 1
ATOM 3081 N N . TYR B 1 24 ? -3.072 16.281 20.516 1 90.5 24 TYR B N 1
ATOM 3082 C CA . TYR B 1 24 ? -2.125 17.391 20.594 1 90.5 24 TYR B CA 1
ATOM 3083 C C . TYR B 1 24 ? -2.854 18.719 20.656 1 90.5 24 TYR B C 1
ATOM 3085 O O . TYR B 1 24 ? -2.229 19.766 20.859 1 90.5 24 TYR B O 1
ATOM 3093 N N . ILE B 1 25 ? -4.156 18.75 20.562 1 90.19 25 ILE B N 1
ATOM 3094 C CA . ILE B 1 25 ? -4.836 20.031 20.516 1 90.19 25 ILE B CA 1
ATOM 3095 C C . ILE B 1 25 ? -5.098 20.531 21.938 1 90.19 25 ILE B C 1
ATOM 3097 O O . ILE B 1 25 ? -5.43 21.703 22.141 1 90.19 25 ILE B O 1
ATOM 3101 N N . ILE B 1 26 ? -4.984 19.656 22.891 1 88.31 26 ILE B N 1
ATOM 3102 C CA . ILE B 1 26 ? -5.188 20.016 24.281 1 88.31 26 ILE B CA 1
ATOM 3103 C C . ILE B 1 26 ? -3.928 20.688 24.828 1 88.31 26 ILE B C 1
ATOM 3105 O O . ILE B 1 26 ? -2.871 20.062 24.922 1 88.31 26 ILE B O 1
ATOM 3109 N N . PRO B 1 27 ? -4.109 21.891 25.25 1 88.31 27 PRO B N 1
ATOM 3110 C CA . PRO B 1 27 ? -2.92 22.594 25.734 1 88.31 27 PRO B CA 1
ATOM 3111 C C . PRO B 1 27 ? -2.539 22.172 27.156 1 88.31 27 PRO B C 1
ATOM 3113 O O . PRO B 1 27 ? -3.328 21.531 27.844 1 88.31 27 PRO B O 1
ATOM 3116 N N . GLU B 1 28 ? -1.394 22.609 27.578 1 83.38 28 GLU B N 1
ATOM 3117 C CA . GLU B 1 28 ? -0.884 22.266 28.906 1 83.38 28 GLU B CA 1
ATOM 3118 C C . GLU B 1 28 ? -1.691 22.938 30 1 83.38 28 GLU B C 1
ATOM 3120 O O . GLU B 1 28 ? -1.901 22.375 31.078 1 83.38 28 GLU B O 1
ATOM 3125 N N . ASN B 1 29 ? -2.135 24.062 29.781 1 85.31 29 ASN B N 1
ATOM 3126 C CA . ASN B 1 29 ? -2.838 24.844 30.781 1 85.31 29 ASN B CA 1
ATOM 3127 C C . ASN B 1 29 ? -4.344 24.609 30.734 1 85.31 29 ASN B C 1
ATOM 3129 O O . ASN B 1 29 ? -5.125 25.438 31.203 1 85.31 29 ASN B O 1
ATOM 3133 N N . VAL B 1 30 ? -4.727 23.562 30.203 1 90.12 30 VAL B N 1
ATOM 3134 C CA . VAL B 1 30 ? -6.148 23.297 30.016 1 90.12 30 VAL B CA 1
ATOM 3135 C C . VAL B 1 30 ? -6.855 23.266 31.359 1 90.12 30 VAL B C 1
ATOM 3137 O O . VAL B 1 30 ? -6.371 22.641 32.312 1 90.12 30 VAL B O 1
ATOM 3140 N N . LYS B 1 31 ? -7.887 23.969 31.438 1 89.62 31 LYS B N 1
ATOM 3141 C CA . LYS B 1 31 ? -8.719 23.984 32.625 1 89.62 31 LYS B CA 1
ATOM 3142 C C . LYS B 1 31 ? -10.016 23.219 32.438 1 89.62 31 LYS B C 1
ATOM 3144 O O . LYS B 1 31 ? -10.508 22.562 33.344 1 89.62 31 LYS B O 1
ATOM 3149 N N . ARG B 1 32 ? -10.523 23.359 31.203 1 90.94 32 ARG B N 1
ATOM 3150 C CA . ARG B 1 32 ? -11.805 22.734 30.906 1 90.94 32 ARG B CA 1
ATOM 3151 C C . ARG B 1 32 ? -11.859 22.281 29.453 1 90.94 32 ARG B C 1
ATOM 3153 O O . ARG B 1 32 ? -11.391 22.984 28.562 1 90.94 32 ARG B O 1
ATOM 3160 N N . VAL B 1 33 ? -12.43 21.109 29.297 1 91 33 VAL B N 1
ATOM 3161 C CA . VAL B 1 33 ? -12.664 20.562 27.969 1 91 33 VAL B CA 1
ATOM 3162 C C . VAL B 1 33 ? -14.148 20.25 27.781 1 91 33 VAL B C 1
ATOM 3164 O O . VAL B 1 33 ? -14.719 19.469 28.547 1 91 33 VAL B O 1
ATOM 3167 N N . PHE B 1 34 ? -14.766 20.906 26.859 1 91 34 PHE B N 1
ATOM 3168 C CA . PHE B 1 34 ? -16.141 20.609 26.484 1 91 34 PHE B CA 1
ATOM 3169 C C . PHE B 1 34 ? -16.188 19.688 25.281 1 91 34 PHE B C 1
ATOM 3171 O O . PHE B 1 34 ? -15.766 20.047 24.188 1 91 34 PHE B O 1
ATOM 3178 N N . CYS B 1 35 ? -16.75 18.531 25.516 1 89.38 35 CYS B N 1
ATOM 3179 C CA . CYS B 1 35 ? -16.891 17.547 24.453 1 89.38 35 CYS B CA 1
ATOM 3180 C C . CYS B 1 35 ? -18.312 17.594 23.875 1 89.38 35 CYS B C 1
ATOM 3182 O O . CYS B 1 35 ? -19.266 17.219 24.547 1 89.38 35 CYS B O 1
ATOM 3184 N N . LEU B 1 36 ? -18.297 18 22.641 1 88.44 36 LEU B N 1
ATOM 3185 C CA . LEU B 1 36 ? -19.594 18.094 21.984 1 88.44 36 LEU B CA 1
ATOM 3186 C C . LEU B 1 36 ? -19.969 16.781 21.312 1 88.44 36 LEU B C 1
ATOM 3188 O O . LEU B 1 36 ? -19.172 16.219 20.547 1 88.44 36 LEU B O 1
ATOM 3192 N N . LYS B 1 37 ? -21.047 16.281 21.688 1 84.19 37 LYS B N 1
ATOM 3193 C CA . LYS B 1 37 ? -21.562 15.055 21.078 1 84.19 37 LYS B CA 1
ATOM 3194 C C . LYS B 1 37 ? -22.875 15.312 20.359 1 84.19 37 LYS B C 1
ATOM 3196 O O . LYS B 1 37 ? -23.609 16.25 20.703 1 84.19 37 LYS B O 1
ATOM 3201 N N . GLY B 1 38 ? -23.062 14.594 19.375 1 76.69 38 GLY B N 1
ATOM 3202 C CA . GLY B 1 38 ? -24.297 14.703 18.625 1 76.69 38 GLY B CA 1
ATOM 3203 C C . GLY B 1 38 ? -24.172 14.195 17.203 1 76.69 38 GLY B C 1
ATOM 3204 O O . GLY B 1 38 ? -23.078 13.789 16.781 1 76.69 38 GLY B O 1
ATOM 3205 N N . GLY B 1 39 ? -25.281 13.984 16.547 1 68.25 39 GLY B N 1
ATOM 3206 C CA . GLY B 1 39 ? -25.297 13.516 15.18 1 68.25 39 GLY B CA 1
ATOM 3207 C C . GLY B 1 39 ? -24.797 14.539 14.188 1 68.25 39 GLY B C 1
ATOM 3208 O O . GLY B 1 39 ? -24.375 15.633 14.57 1 68.25 39 GLY B O 1
ATOM 3209 N N . PRO B 1 40 ? -24.688 14.156 12.938 1 68.56 40 PRO B N 1
ATOM 3210 C CA . PRO B 1 40 ? -24.281 15.078 11.867 1 68.56 40 PRO B CA 1
ATOM 3211 C C . PRO B 1 40 ? -25.281 16.234 11.688 1 68.56 40 PRO B C 1
ATOM 3213 O O . PRO B 1 40 ? -26.484 16.031 11.828 1 68.56 40 PRO B O 1
ATOM 3216 N N . GLY B 1 41 ? -24.734 17.547 11.562 1 66.38 41 GLY B N 1
ATOM 3217 C CA . GLY B 1 41 ? -25.594 18.672 11.227 1 66.38 41 GLY B CA 1
ATOM 3218 C C . GLY B 1 41 ? -26.328 19.25 12.422 1 66.38 41 GLY B C 1
ATOM 3219 O O . GLY B 1 41 ? -27.328 19.953 12.258 1 66.38 41 GLY B O 1
ATOM 3220 N N . VAL B 1 42 ? -25.844 18.766 13.609 1 67.06 42 VAL B N 1
ATOM 3221 C CA . VAL B 1 42 ? -26.609 19.203 14.773 1 67.06 42 VAL B CA 1
ATOM 3222 C C . VAL B 1 42 ? -26.141 20.578 15.219 1 67.06 42 VAL B C 1
ATOM 3224 O O . VAL B 1 42 ? -26.641 21.125 16.203 1 67.06 42 VAL B O 1
ATOM 3227 N N . GLY B 1 43 ? -25.156 21.094 14.539 1 77.31 43 GLY B N 1
ATOM 3228 C CA . GLY B 1 43 ? -24.766 22.469 14.805 1 77.31 43 GLY B CA 1
ATOM 3229 C C . GLY B 1 43 ? -23.531 22.578 15.672 1 77.31 43 GLY B C 1
ATOM 3230 O O . GLY B 1 43 ? -23.281 23.625 16.266 1 77.31 43 GLY B O 1
ATOM 3231 N N . LYS B 1 44 ? -22.844 21.469 15.844 1 85.12 44 LYS B N 1
ATOM 3232 C CA . LYS B 1 44 ? -21.625 21.5 16.641 1 85.12 44 LYS B CA 1
ATOM 3233 C C . LYS B 1 44 ? -20.672 22.578 16.125 1 85.12 44 LYS B C 1
ATOM 3235 O O . LYS B 1 44 ? -20.203 23.422 16.891 1 85.12 44 LYS B O 1
ATOM 3240 N N . SER B 1 45 ? -20.469 22.516 14.836 1 87.88 45 SER B N 1
ATOM 3241 C CA . SER B 1 45 ? -19.562 23.484 14.219 1 87.88 45 SER B CA 1
ATOM 3242 C C . SER B 1 45 ? -20.094 24.906 14.336 1 87.88 45 SER B C 1
ATOM 3244 O O . SER B 1 45 ? -19.344 25.828 14.648 1 87.88 45 SER B O 1
ATOM 3246 N N . SER B 1 46 ? -21.359 25.062 14.141 1 87.56 46 SER B N 1
ATOM 3247 C CA . SER B 1 46 ? -21.984 26.375 14.258 1 87.56 46 SER B CA 1
ATOM 3248 C C . SER B 1 46 ? -21.844 26.922 15.68 1 87.56 46 SER B C 1
ATOM 3250 O O . SER B 1 46 ? -21.578 28.125 15.867 1 87.56 46 SER B O 1
ATOM 3252 N N . LEU B 1 47 ? -22.078 26.047 16.609 1 91.38 47 LEU B N 1
ATOM 3253 C CA . LEU B 1 47 ? -21.922 26.422 18.016 1 91.38 47 LEU B CA 1
ATOM 3254 C C . LEU B 1 47 ? -20.5 26.875 18.297 1 91.38 47 LEU B C 1
ATOM 3256 O O . LEU B 1 47 ? -20.281 27.938 18.891 1 91.38 47 LEU B O 1
ATOM 3260 N N . MET B 1 48 ? -19.547 26.125 17.875 1 94.12 48 MET B N 1
ATOM 3261 C CA . MET B 1 48 ? -18.141 26.453 18.078 1 94.12 48 MET B CA 1
ATOM 3262 C C . MET B 1 48 ? -17.781 27.781 17.406 1 94.12 48 MET B C 1
ATOM 3264 O O . MET B 1 48 ? -17.062 28.594 17.969 1 94.12 48 MET B O 1
ATOM 3268 N N . LYS B 1 49 ? -18.344 27.984 16.219 1 94.31 49 LYS B N 1
ATOM 3269 C CA . LYS B 1 49 ? -18.062 29.203 15.469 1 94.31 49 LYS B CA 1
ATOM 3270 C C . LYS B 1 49 ? -18.594 30.438 16.203 1 94.31 49 LYS B C 1
ATOM 3272 O O . LYS B 1 49 ? -17.906 31.453 16.281 1 94.31 49 LYS B O 1
ATOM 3277 N N . LYS B 1 50 ? -19.75 30.344 16.719 1 93.75 50 LYS B N 1
ATOM 3278 C CA . LYS B 1 50 ? -20.328 31.469 17.453 1 93.75 50 LYS B CA 1
ATOM 3279 C C . LYS B 1 50 ? -19.516 31.766 18.719 1 93.75 50 LYS B C 1
ATOM 3281 O O . LYS B 1 50 ? -19.281 32.938 19.062 1 93.75 50 LYS B O 1
ATOM 3286 N N . ILE B 1 51 ? -19.141 30.719 19.328 1 94.88 51 ILE B N 1
ATOM 3287 C CA . ILE B 1 51 ? -18.375 30.875 20.562 1 94.88 51 ILE B CA 1
ATOM 3288 C C . ILE B 1 51 ? -17.031 31.516 20.266 1 94.88 51 ILE B C 1
ATOM 3290 O O . ILE B 1 51 ? -16.641 32.469 20.938 1 94.88 51 ILE B O 1
ATOM 3294 N N . TYR B 1 52 ? -16.266 30.953 19.281 1 94.5 52 TYR B N 1
ATOM 3295 C CA . TYR B 1 52 ? -14.938 31.516 19.094 1 94.5 52 TYR B CA 1
ATOM 3296 C C . TYR B 1 52 ? -15.008 32.969 18.641 1 94.5 52 TYR B C 1
ATOM 3298 O O . TYR B 1 52 ? -14.148 33.781 19 1 94.5 52 TYR B O 1
ATOM 3306 N N . LYS B 1 53 ? -16.062 33.375 17.875 1 95.5 53 LYS B N 1
ATOM 3307 C CA . LYS B 1 53 ? -16.203 34.781 17.453 1 95.5 53 LYS B CA 1
ATOM 3308 C C . LYS B 1 53 ? -16.391 35.688 18.656 1 95.5 53 LYS B C 1
ATOM 3310 O O . LYS B 1 53 ? -15.82 36.781 18.703 1 95.5 53 LYS B O 1
ATOM 3315 N N . GLU B 1 54 ? -17.203 35.281 19.562 1 95 54 GLU B N 1
ATOM 3316 C CA . GLU B 1 54 ? -17.422 36.031 20.781 1 95 54 GLU B CA 1
ATOM 3317 C C . GLU B 1 54 ? -16.109 36.281 21.531 1 95 54 GLU B C 1
ATOM 3319 O O . GLU B 1 54 ? -15.82 37.406 21.938 1 95 54 GLU B O 1
ATOM 3324 N N . PHE B 1 55 ? -15.375 35.312 21.688 1 96.06 55 PHE B N 1
ATOM 3325 C CA . PHE B 1 55 ? -14.156 35.438 22.484 1 96.06 55 PHE B CA 1
ATOM 3326 C C . PHE B 1 55 ? -13.055 36.125 21.672 1 96.06 55 PHE B C 1
ATOM 3328 O O . PHE B 1 55 ? -12.195 36.781 22.25 1 96.06 55 PHE B O 1
ATOM 3335 N N . LEU B 1 56 ? -13.109 35.906 20.375 1 96.19 56 LEU B N 1
ATOM 3336 C CA . LEU B 1 56 ? -12.195 36.656 19.531 1 96.19 56 LEU B CA 1
ATOM 3337 C C . LEU B 1 56 ? -12.43 38.156 19.672 1 96.19 56 LEU B C 1
ATOM 3339 O O . LEU B 1 56 ? -11.469 38.938 19.75 1 96.19 56 LEU B O 1
ATOM 3343 N N . HIS B 1 57 ? -13.641 38.531 19.719 1 95.06 57 HIS B N 1
ATOM 3344 C CA . HIS B 1 57 ? -14.023 39.938 19.859 1 95.06 57 HIS B CA 1
ATOM 3345 C C . HIS B 1 57 ? -13.586 40.469 21.219 1 95.06 57 HIS B C 1
ATOM 3347 O O . HIS B 1 57 ? -13.281 41.656 21.344 1 95.06 57 HIS B O 1
ATOM 3353 N N . ARG B 1 58 ? -13.539 39.656 22.141 1 94.06 58 ARG B N 1
ATOM 3354 C CA . ARG B 1 58 ? -13.125 40.031 23.484 1 94.06 58 ARG B CA 1
ATOM 3355 C C . ARG B 1 58 ? -11.609 40.125 23.594 1 94.06 58 ARG B C 1
ATOM 3357 O O . ARG B 1 58 ? -11.07 40.5 24.625 1 94.06 58 ARG B O 1
ATOM 3364 N N . GLY B 1 59 ? -10.93 39.688 22.5 1 94.75 59 GLY B N 1
ATOM 3365 C CA . GLY B 1 59 ? -9.492 39.875 22.453 1 94.75 59 GLY B CA 1
ATOM 3366 C C . GLY B 1 59 ? -8.695 38.625 22.734 1 94.75 59 GLY B C 1
ATOM 3367 O O . GLY B 1 59 ? -7.473 38.688 22.875 1 94.75 59 GLY B O 1
ATOM 3368 N N . TYR B 1 60 ? -9.359 37.531 22.875 1 96 60 TYR B N 1
ATOM 3369 C CA . TYR B 1 60 ? -8.648 36.281 23.172 1 96 60 TYR B CA 1
ATOM 3370 C C . TYR B 1 60 ? -8.094 35.656 21.891 1 96 60 TYR B C 1
ATOM 3372 O O . TYR B 1 60 ? -8.75 35.688 20.859 1 96 60 TYR B O 1
ATOM 3380 N N . ASP B 1 61 ? -6.867 35.125 21.984 1 95.62 61 ASP B N 1
ATOM 3381 C CA . ASP B 1 61 ? -6.312 34.312 20.891 1 95.62 61 ASP B CA 1
ATOM 3382 C C . ASP B 1 61 ? -6.973 32.938 20.828 1 95.62 61 ASP B C 1
ATOM 3384 O O . ASP B 1 61 ? -7.238 32.344 21.875 1 95.62 61 ASP B O 1
ATOM 3388 N N . ILE B 1 62 ? -7.203 32.5 19.578 1 97.12 62 ILE B N 1
ATOM 3389 C CA . ILE B 1 62 ? -7.961 31.281 19.406 1 97.12 62 ILE B CA 1
ATOM 3390 C C . ILE B 1 62 ? -7.238 30.359 18.422 1 97.12 62 ILE B C 1
ATOM 3392 O O . ILE B 1 62 ? -6.734 30.828 17.391 1 97.12 62 ILE B O 1
ATOM 3396 N N . ASP B 1 63 ? -7.047 29.109 18.797 1 97.12 63 ASP B N 1
ATOM 3397 C CA . ASP B 1 63 ? -6.707 28.062 17.828 1 97.12 63 ASP B CA 1
ATOM 3398 C C . ASP B 1 63 ? -7.969 27.422 17.25 1 97.12 63 ASP B C 1
ATOM 3400 O O . ASP B 1 63 ? -8.812 26.922 17.984 1 97.12 63 ASP B O 1
ATOM 3404 N N . LEU B 1 64 ? -8.086 27.5 15.961 1 97.38 64 LEU B N 1
ATOM 3405 C CA . LEU B 1 64 ? -9.203 26.859 15.266 1 97.38 64 LEU B CA 1
ATOM 3406 C C . LEU B 1 64 ? -8.75 25.578 14.57 1 97.38 64 LEU B C 1
ATOM 3408 O O . LEU B 1 64 ? -7.844 25.609 13.742 1 97.38 64 LEU B O 1
ATOM 3412 N N . TYR B 1 65 ? -9.367 24.5 14.891 1 96.88 65 TYR B N 1
ATOM 3413 C CA . TYR B 1 65 ? -9.039 23.219 14.289 1 96.88 65 TYR B CA 1
ATOM 3414 C C . TYR B 1 65 ? -10.133 22.766 13.336 1 96.88 65 TYR B C 1
ATOM 3416 O O . TYR B 1 65 ? -11.25 22.453 13.766 1 96.88 65 TYR B O 1
ATOM 3424 N N . HIS B 1 66 ? -9.789 22.672 12.07 1 96.19 66 HIS B N 1
ATOM 3425 C CA . HIS B 1 66 ? -10.75 22.375 11.016 1 96.19 66 HIS B CA 1
ATOM 3426 C C . HIS B 1 66 ? -10.789 20.875 10.727 1 96.19 66 HIS B C 1
ATOM 3428 O O . HIS B 1 66 ? -9.844 20.156 11.055 1 96.19 66 HIS B O 1
ATOM 3434 N N . CYS B 1 67 ? -11.906 20.469 10.195 1 93.25 67 CYS B N 1
ATOM 3435 C CA . CYS B 1 67 ? -12.07 19.078 9.75 1 93.25 67 CYS B CA 1
ATOM 3436 C C . CYS B 1 67 ? -11.555 18.906 8.328 1 93.25 67 CYS B C 1
ATOM 3438 O O . CYS B 1 67 ? -11.953 19.625 7.422 1 93.25 67 CYS B O 1
ATOM 3440 N N . PRO B 1 68 ? -10.68 17.953 8.141 1 95.44 68 PRO B N 1
ATOM 3441 C CA . PRO B 1 68 ? -10.148 17.75 6.785 1 95.44 68 PRO B CA 1
ATOM 3442 C C . PRO B 1 68 ? -11.211 17.281 5.801 1 95.44 68 PRO B C 1
ATOM 3444 O O . PRO B 1 68 ? -11.102 17.531 4.598 1 95.44 68 PRO B O 1
ATOM 3447 N N . SER B 1 69 ? -12.289 16.609 6.242 1 93.62 69 SER B N 1
ATOM 3448 C CA . SER B 1 69 ? -13.32 16.062 5.371 1 93.62 69 SER B CA 1
ATOM 3449 C C . SER B 1 69 ? -14.438 17.062 5.125 1 93.62 69 SER B C 1
ATOM 3451 O O . SER B 1 69 ? -15.281 16.859 4.246 1 93.62 69 SER B O 1
ATOM 3453 N N . ASP B 1 70 ? -14.477 18.125 5.875 1 91.62 70 ASP B N 1
ATOM 3454 C CA . ASP B 1 70 ? -15.344 19.281 5.715 1 91.62 70 ASP B CA 1
ATOM 3455 C C . ASP B 1 70 ? -14.68 20.547 6.242 1 91.62 70 ASP B C 1
ATOM 3457 O O . ASP B 1 70 ? -14.984 21.016 7.34 1 91.62 70 ASP B O 1
ATOM 3461 N N . PRO B 1 71 ? -13.938 21.141 5.406 1 91.69 71 PRO B N 1
ATOM 3462 C CA . PRO B 1 71 ? -13.102 22.25 5.883 1 91.69 71 PRO B CA 1
ATOM 3463 C C . PRO B 1 71 ? -13.922 23.438 6.375 1 91.69 71 PRO B C 1
ATOM 3465 O O . PRO B 1 71 ? -13.391 24.328 7.039 1 91.69 71 PRO B O 1
ATOM 3468 N N . SER B 1 72 ? -15.156 23.484 6.094 1 90.5 72 SER B N 1
ATOM 3469 C CA . SER B 1 72 ? -16.016 24.547 6.605 1 90.5 72 SER B CA 1
ATOM 3470 C C . SER B 1 72 ? -16.469 24.266 8.031 1 90.5 72 SER B C 1
ATOM 3472 O O . SER B 1 72 ? -16.969 25.141 8.719 1 90.5 72 SER B O 1
ATOM 3474 N N . SER B 1 73 ? -16.266 23.062 8.453 1 91.19 73 SER B N 1
ATOM 3475 C CA . SER B 1 73 ? -16.641 22.656 9.805 1 91.19 73 SER B CA 1
ATOM 3476 C C . SER B 1 73 ? -15.43 22.656 10.734 1 91.19 73 SER B C 1
ATOM 3478 O O . SER B 1 73 ? -14.289 22.578 10.281 1 91.19 73 SER B O 1
ATOM 3480 N N . LEU B 1 74 ? -15.758 22.781 11.984 1 94 74 LEU B N 1
ATOM 3481 C CA . LEU B 1 74 ? -14.719 22.766 13.008 1 94 74 LEU B CA 1
ATOM 3482 C C . LEU B 1 74 ? -14.742 21.453 13.797 1 94 74 LEU B C 1
ATOM 3484 O O . LEU B 1 74 ? -15.812 20.969 14.148 1 94 74 LEU B O 1
ATOM 3488 N N . ASP B 1 75 ? -13.539 20.953 13.984 1 92.19 75 ASP B N 1
ATOM 3489 C CA . ASP B 1 75 ? -13.383 19.781 14.852 1 92.19 75 ASP B CA 1
ATOM 3490 C C . ASP B 1 75 ? -13.125 20.203 16.297 1 92.19 75 ASP B C 1
ATOM 3492 O O . ASP B 1 75 ? -13.328 19.422 17.219 1 92.19 75 ASP B O 1
ATOM 3496 N N . GLY B 1 76 ? -12.609 21.391 16.438 1 93.06 76 GLY B N 1
ATOM 3497 C CA . GLY B 1 76 ? -12.32 21.891 17.781 1 93.06 76 GLY B CA 1
ATOM 3498 C C . GLY B 1 76 ? -11.781 23.312 17.781 1 93.06 76 GLY B C 1
ATOM 3499 O O . GLY B 1 76 ? -11.523 23.875 16.719 1 93.06 76 GLY B O 1
ATOM 3500 N N . LEU B 1 77 ? -11.742 23.875 18.953 1 95.56 77 LEU B N 1
ATOM 3501 C CA . LEU B 1 77 ? -11.102 25.172 19.156 1 95.56 77 LEU B CA 1
ATOM 3502 C C . LEU B 1 77 ? -10.531 25.266 20.562 1 95.56 77 LEU B C 1
ATOM 3504 O O . LEU B 1 77 ? -10.953 24.547 21.469 1 95.56 77 LEU B O 1
ATOM 3508 N N . VAL B 1 78 ? -9.586 26.062 20.672 1 96 78 VAL B N 1
ATOM 3509 C CA . VAL B 1 78 ? -8.938 26.344 21.953 1 96 78 VAL B CA 1
ATOM 3510 C C . VAL B 1 78 ? -8.922 27.844 22.219 1 96 78 VAL B C 1
ATOM 3512 O O . VAL B 1 78 ? -8.469 28.625 21.375 1 96 78 VAL B O 1
ATOM 3515 N N . ILE B 1 79 ? -9.484 28.219 23.281 1 96.25 79 ILE B N 1
ATOM 3516 C CA . ILE B 1 79 ? -9.305 29.578 23.781 1 96.25 79 ILE B CA 1
ATOM 3517 C C . ILE B 1 79 ? -8.062 29.641 24.656 1 96.25 79 ILE B C 1
ATOM 3519 O O . ILE B 1 79 ? -8.109 29.297 25.844 1 96.25 79 ILE B O 1
ATOM 3523 N N . LYS B 1 80 ? -7.016 30.109 24.203 1 93.62 80 LYS B N 1
ATOM 3524 C CA . LYS B 1 80 ? -5.664 29.875 24.703 1 93.62 80 LYS B CA 1
ATOM 3525 C C . LYS B 1 80 ? -5.512 30.391 26.125 1 93.62 80 LYS B C 1
ATOM 3527 O O . LYS B 1 80 ? -5.277 29.609 27.047 1 93.62 80 LYS B O 1
ATOM 3532 N N . LYS B 1 81 ? -5.691 31.656 26.438 1 92.94 81 LYS B N 1
ATOM 3533 C CA . LYS B 1 81 ? -5.441 32.25 27.75 1 92.94 81 LYS B CA 1
ATOM 3534 C C . LYS B 1 81 ? -6.367 31.656 28.812 1 92.94 81 LYS B C 1
ATOM 3536 O O . LYS B 1 81 ? -5.969 31.5 29.969 1 92.94 81 LYS B O 1
ATOM 3541 N N . LEU B 1 82 ? -7.523 31.266 28.391 1 94.25 82 LEU B N 1
ATOM 3542 C CA . LEU B 1 82 ? -8.508 30.766 29.328 1 94.25 82 LEU B CA 1
ATOM 3543 C C . LEU B 1 82 ? -8.305 29.281 29.594 1 94.25 82 LEU B C 1
ATOM 3545 O O . LEU B 1 82 ? -8.836 28.734 30.562 1 94.25 82 LEU B O 1
ATOM 3549 N N . GLY B 1 83 ? -7.574 28.594 28.688 1 92.88 83 GLY B N 1
ATOM 3550 C CA . GLY B 1 83 ? -7.352 27.156 28.828 1 92.88 83 GLY B CA 1
ATOM 3551 C C . GLY B 1 83 ? -8.609 26.344 28.641 1 92.88 83 GLY B C 1
ATOM 3552 O O . GLY B 1 83 ? -8.859 25.391 29.406 1 92.88 83 GLY B O 1
ATOM 3553 N N . VAL B 1 84 ? -9.445 26.766 27.766 1 94.31 84 VAL B N 1
ATOM 3554 C CA . VAL B 1 84 ? -10.703 26.078 27.5 1 94.31 84 VAL B CA 1
ATOM 3555 C C . VAL B 1 84 ? -10.672 25.484 26.094 1 94.31 84 VAL B C 1
ATOM 3557 O O . VAL B 1 84 ? -10.242 26.125 25.141 1 94.31 84 VAL B O 1
ATOM 3560 N N . VAL B 1 85 ? -11.102 24.234 26.016 1 94.12 85 VAL B N 1
ATOM 3561 C CA . VAL B 1 85 ? -11.133 23.516 24.734 1 94.12 85 VAL B CA 1
ATOM 3562 C C . VAL B 1 85 ? -12.555 23.047 24.453 1 94.12 85 VAL B C 1
ATOM 3564 O O . VAL B 1 85 ? -13.25 22.547 25.344 1 94.12 85 VAL B O 1
ATOM 3567 N N . LEU B 1 86 ? -13.047 23.328 23.266 1 93.38 86 LEU B N 1
ATOM 3568 C CA . LEU B 1 86 ? -14.25 22.703 22.734 1 93.38 86 LEU B CA 1
ATOM 3569 C C . LEU B 1 86 ? -13.906 21.766 21.594 1 93.38 86 LEU B C 1
ATOM 3571 O O . LEU B 1 86 ? -13.148 22.109 20.688 1 93.38 86 LEU B O 1
ATOM 3575 N N . MET B 1 87 ? -14.383 20.594 21.578 1 91.12 87 MET B N 1
ATOM 3576 C CA . MET B 1 87 ? -14.031 19.656 20.516 1 91.12 87 MET B CA 1
ATOM 3577 C C . MET B 1 87 ? -15.219 18.766 20.172 1 91.12 87 MET B C 1
ATOM 3579 O O . MET B 1 87 ? -16.078 18.516 21.016 1 91.12 87 MET B O 1
ATOM 3583 N N . ASP B 1 88 ? -15.234 18.359 18.953 1 86.75 88 ASP B N 1
ATOM 3584 C CA . ASP B 1 88 ? -16.203 17.375 18.5 1 86.75 88 ASP B CA 1
ATOM 3585 C C . ASP B 1 88 ? -15.836 15.977 18.969 1 86.75 88 ASP B C 1
ATOM 3587 O O . ASP B 1 88 ? -14.766 15.461 18.641 1 86.75 88 ASP B O 1
ATOM 3591 N N . ALA B 1 89 ? -16.672 15.336 19.766 1 74.75 89 ALA B N 1
ATOM 3592 C CA . ALA B 1 89 ? -16.375 14.031 20.359 1 74.75 89 ALA B CA 1
ATOM 3593 C C . ALA B 1 89 ? -17.219 12.938 19.703 1 74.75 89 ALA B C 1
ATOM 3595 O O . ALA B 1 89 ? -17.5 11.906 20.328 1 74.75 89 ALA B O 1
ATOM 3596 N N . THR B 1 90 ? -17.688 13.195 18.625 1 65.62 90 THR B N 1
ATOM 3597 C CA . THR B 1 90 ? -18.438 12.148 17.922 1 65.62 90 THR B CA 1
ATOM 3598 C C . THR B 1 90 ? -17.484 11.125 17.312 1 65.62 90 THR B C 1
ATOM 3600 O O . THR B 1 90 ? -16.359 11.461 16.938 1 65.62 90 THR B O 1
ATOM 3603 N N . ALA B 1 91 ? -17.766 9.664 17.453 1 53.88 91 ALA B N 1
ATOM 3604 C CA . ALA B 1 91 ? -16.984 8.68 16.719 1 53.88 91 ALA B CA 1
ATOM 3605 C C . ALA B 1 91 ? -16.688 9.156 15.305 1 53.88 91 ALA B C 1
ATOM 3607 O O . ALA B 1 91 ? -17.5 9.836 14.68 1 53.88 91 ALA B O 1
ATOM 3608 N N . PRO B 1 92 ? -15.578 8.789 14.93 1 45.62 92 PRO B N 1
ATOM 3609 C CA . PRO B 1 92 ? -14.531 7.949 15.523 1 45.62 92 PRO B CA 1
ATOM 3610 C C . PRO B 1 92 ? -13.555 8.75 16.391 1 45.62 92 PRO B C 1
ATOM 3612 O O . PRO B 1 92 ? -12.562 8.195 16.859 1 45.62 92 PRO B O 1
ATOM 3615 N N . HIS B 1 93 ? -13.844 9.992 16.438 1 52.62 93 HIS B N 1
ATOM 3616 C CA . HIS B 1 93 ? -12.906 10.805 17.188 1 52.62 93 HIS B CA 1
ATOM 3617 C C . HIS B 1 93 ? -12.977 10.492 18.672 1 52.62 93 HIS B C 1
ATOM 3619 O O . HIS B 1 93 ? -12.594 11.32 19.516 1 52.62 93 HIS B O 1
ATOM 3625 N N . THR B 1 94 ? -13.461 9.211 19.109 1 46.84 94 THR B N 1
ATOM 3626 C CA . THR B 1 94 ? -13.766 8.984 20.516 1 46.84 94 THR B CA 1
ATOM 3627 C C . THR B 1 94 ? -12.57 9.328 21.391 1 46.84 94 THR B C 1
ATOM 3629 O O . THR B 1 94 ? -11.508 8.711 21.281 1 46.84 94 THR B O 1
ATOM 3632 N N . MET B 1 95 ? -12.219 10.508 21.469 1 46.91 95 MET B N 1
ATOM 3633 C CA . MET B 1 95 ? -11.203 10.82 22.469 1 46.91 95 MET B CA 1
ATOM 3634 C C . MET B 1 95 ? -11.781 10.711 23.875 1 46.91 95 MET B C 1
ATOM 3636 O O . MET B 1 95 ? -12.883 11.211 24.141 1 46.91 95 MET B O 1
ATOM 3640 N N . ASP B 1 96 ? -11.672 9.5 24.484 1 48.78 96 ASP B N 1
ATOM 3641 C CA . ASP B 1 96 ? -11.883 9.602 25.922 1 48.78 96 ASP B CA 1
ATOM 3642 C C . ASP B 1 96 ? -10.727 10.336 26.594 1 48.78 96 ASP B C 1
ATOM 3644 O O . ASP B 1 96 ? -9.68 9.742 26.859 1 48.78 96 ASP B O 1
ATOM 3648 N N . PRO B 1 97 ? -10.609 11.508 26.375 1 43.5 97 PRO B N 1
ATOM 3649 C CA . PRO B 1 97 ? -9.477 12.148 27.047 1 43.5 97 PRO B CA 1
ATOM 3650 C C . PRO B 1 97 ? -9.312 11.688 28.5 1 43.5 97 PRO B C 1
ATOM 3652 O O . PRO B 1 97 ? -10.219 11.883 29.312 1 43.5 97 PRO B O 1
ATOM 3655 N N . LYS B 1 98 ? -8.922 10.594 28.781 1 46.84 98 LYS B N 1
ATOM 3656 C CA . LYS B 1 98 ? -8.492 10.383 30.156 1 46.84 98 LYS B CA 1
ATOM 3657 C C . LYS B 1 98 ? -7.582 11.516 30.625 1 46.84 98 LYS B C 1
ATOM 3659 O O . LYS B 1 98 ? -6.355 11.43 30.484 1 46.84 98 LYS B O 1
ATOM 3664 N N . LEU B 1 99 ? -7.82 12.789 30.344 1 47.53 99 LEU B N 1
ATOM 3665 C CA . LEU B 1 99 ? -6.84 13.727 30.875 1 47.53 99 LEU B CA 1
ATOM 3666 C C . LEU B 1 99 ? -6.887 13.758 32.406 1 47.53 99 LEU B C 1
ATOM 3668 O O . LEU B 1 99 ? -7.934 14.047 32.969 1 47.53 99 LEU B O 1
ATOM 3672 N N . PRO B 1 100 ? -5.992 13.312 33 1 44.03 100 PRO B N 1
ATOM 3673 C CA . PRO B 1 100 ? -5.867 13.602 34.438 1 44.03 100 PRO B CA 1
ATOM 3674 C C . PRO B 1 100 ? -5.91 15.094 34.75 1 44.03 100 PRO B C 1
ATOM 3676 O O . PRO B 1 100 ? -5.164 15.875 34.156 1 44.03 100 PRO B O 1
ATOM 3679 N N . GLY B 1 101 ? -6.961 15.609 35.438 1 48.78 101 GLY B N 1
ATOM 3680 C CA . GLY B 1 101 ? -7.062 16.953 36 1 48.78 101 GLY B CA 1
ATOM 3681 C C . GLY B 1 101 ? -8.023 17.844 35.219 1 48.78 101 GLY B C 1
ATOM 3682 O O . GLY B 1 101 ? -8.289 18.969 35.625 1 48.78 101 GLY B O 1
ATOM 3683 N N . ALA B 1 102 ? -8.008 17.656 33.906 1 56.59 102 ALA B N 1
ATOM 3684 C CA . ALA B 1 102 ? -9.016 18.484 33.219 1 56.59 102 ALA B CA 1
ATOM 3685 C C . ALA B 1 102 ? -10.383 17.797 33.25 1 56.59 102 ALA B C 1
ATOM 3687 O O . ALA B 1 102 ? -10.484 16.578 33.156 1 56.59 102 ALA B O 1
ATOM 3688 N N . LEU B 1 103 ? -11.336 18.594 33.844 1 65.38 103 LEU B N 1
ATOM 3689 C CA . LEU B 1 103 ? -12.719 18.141 33.938 1 65.38 103 LEU B CA 1
ATOM 3690 C C . LEU B 1 103 ? -13.359 18.109 32.562 1 65.38 103 LEU B C 1
ATOM 3692 O O . LEU B 1 103 ? -13.352 19.109 31.828 1 65.38 103 LEU B O 1
ATOM 3696 N N . ASP B 1 104 ? -13.539 17.031 32 1 76.12 104 ASP B N 1
ATOM 3697 C CA . ASP B 1 104 ? -14.273 16.906 30.75 1 76.12 104 ASP B CA 1
ATOM 3698 C C . ASP B 1 104 ? -15.781 16.906 31 1 76.12 104 ASP B C 1
ATOM 3700 O O . ASP B 1 104 ? -16.25 16.469 32.062 1 76.12 104 ASP B O 1
ATOM 3704 N N . GLU B 1 105 ? -16.391 17.797 30.281 1 85.38 105 GLU B N 1
ATOM 3705 C CA . GLU B 1 105 ? -17.859 17.844 30.281 1 85.38 105 GLU B CA 1
ATOM 3706 C C . GLU B 1 105 ? -18.406 17.5 28.906 1 85.38 105 GLU B C 1
ATOM 3708 O O . GLU B 1 105 ? -17.891 17.969 27.875 1 85.38 105 GLU B O 1
ATOM 3713 N N . ILE B 1 106 ? -19.359 16.641 28.953 1 86.44 106 ILE B N 1
ATOM 3714 C CA . ILE B 1 106 ? -20.016 16.25 27.703 1 86.44 106 ILE B CA 1
ATOM 3715 C C . ILE B 1 106 ? -21.25 17.125 27.469 1 86.44 106 ILE B C 1
ATOM 3717 O O . ILE B 1 106 ? -22.062 17.297 28.375 1 86.44 106 ILE B O 1
ATOM 3721 N N . ILE B 1 107 ? -21.25 17.734 26.344 1 87.44 107 ILE B N 1
ATOM 3722 C CA . ILE B 1 107 ? -22.422 18.469 25.906 1 87.44 107 ILE B CA 1
ATOM 3723 C C . ILE B 1 107 ? -23.109 17.719 24.766 1 87.44 107 ILE B C 1
ATOM 3725 O O . ILE B 1 107 ? -22.562 17.562 23.688 1 87.44 107 ILE B O 1
ATOM 3729 N N . ASN B 1 108 ? -24.281 17.25 25.078 1 86.5 108 ASN B N 1
ATOM 3730 C CA . ASN B 1 108 ? -25.016 16.469 24.094 1 86.5 108 ASN B CA 1
ATOM 3731 C C . ASN B 1 108 ? -26 17.344 23.297 1 86.5 108 ASN B C 1
ATOM 3733 O O . ASN B 1 108 ? -27.062 17.703 23.797 1 86.5 108 ASN B O 1
ATOM 3737 N N . LEU B 1 109 ? -25.688 17.562 22.078 1 86.38 109 LEU B N 1
ATOM 3738 C CA . LEU B 1 109 ? -26.562 18.375 21.25 1 86.38 109 LEU B CA 1
ATOM 3739 C C . LEU B 1 109 ? -27.75 17.562 20.75 1 86.38 109 LEU B C 1
ATOM 3741 O O . LEU B 1 109 ? -28.734 18.125 20.266 1 86.38 109 LEU B O 1
ATOM 3745 N N . GLY B 1 110 ? -27.656 16.25 20.922 1 80.88 110 GLY B N 1
ATOM 3746 C CA . GLY B 1 110 ? -28.766 15.383 20.578 1 80.88 110 GLY B CA 1
ATOM 3747 C C . GLY B 1 110 ? -30 15.633 21.406 1 80.88 110 GLY B C 1
ATOM 3748 O O . GLY B 1 110 ? -31.109 15.266 21.016 1 80.88 110 GLY B O 1
ATOM 3749 N N . ASP B 1 111 ? -29.828 16.234 22.562 1 82.44 111 ASP B N 1
ATOM 3750 C CA . ASP B 1 111 ? -30.953 16.547 23.438 1 82.44 111 ASP B CA 1
ATOM 3751 C C . ASP B 1 111 ? -31.891 17.578 22.812 1 82.44 111 ASP B C 1
ATOM 3753 O O . ASP B 1 111 ? -33.031 17.734 23.25 1 82.44 111 ASP B O 1
ATOM 3757 N N . TYR B 1 112 ? -31.438 18.109 21.797 1 84.5 112 TYR B N 1
ATOM 3758 C CA . TYR B 1 112 ? -32.188 19.219 21.219 1 84.5 112 TYR B CA 1
ATOM 3759 C C . TYR B 1 112 ? -32.812 18.797 19.875 1 84.5 112 TYR B C 1
ATOM 3761 O O . TYR B 1 112 ? -33.281 19.656 19.125 1 84.5 112 TYR B O 1
ATOM 3769 N N . TRP B 1 113 ? -32.875 17.531 19.562 1 81.81 113 TRP B N 1
ATOM 3770 C CA . TRP B 1 113 ? -33.438 16.984 18.359 1 81.81 113 TRP B CA 1
ATOM 3771 C C . TRP B 1 113 ? -34.938 16.766 18.531 1 81.81 113 TRP B C 1
ATOM 3773 O O . TRP B 1 113 ? -35.406 16.406 19.609 1 81.81 113 TRP B O 1
ATOM 3783 N N . ASN B 1 114 ? -35.594 17.062 17.391 1 81.69 114 ASN B N 1
ATOM 3784 C CA . ASN B 1 114 ? -36.906 16.453 17.281 1 81.69 114 ASN B CA 1
ATOM 3785 C C . ASN B 1 114 ? -36.844 15.008 16.812 1 81.69 114 ASN B C 1
ATOM 3787 O O . ASN B 1 114 ? -36.781 14.742 15.602 1 81.69 114 ASN B O 1
ATOM 3791 N N . THR B 1 115 ? -36.844 14.117 17.641 1 79.94 115 THR B N 1
ATOM 3792 C CA . THR B 1 115 ? -36.531 12.711 17.406 1 79.94 115 THR B CA 1
ATOM 3793 C C . THR B 1 115 ? -37.594 12.039 16.562 1 79.94 115 THR B C 1
ATOM 3795 O O . THR B 1 115 ? -37.281 11.172 15.734 1 79.94 115 THR B O 1
ATOM 3798 N N . GLU B 1 116 ? -38.812 12.367 16.719 1 82.69 116 GLU B N 1
ATOM 3799 C CA . GLU B 1 116 ? -39.906 11.719 16.016 1 82.69 116 GLU B CA 1
ATOM 3800 C C . GLU B 1 116 ? -39.781 11.891 14.5 1 82.69 116 GLU B C 1
ATOM 3802 O O . GLU B 1 116 ? -39.969 10.938 13.742 1 82.69 116 GLU B O 1
ATOM 3807 N N . GLU B 1 117 ? -39.531 13.078 14.094 1 80.56 117 GLU B N 1
ATOM 3808 C CA . GLU B 1 117 ? -39.406 13.359 12.672 1 80.56 117 GLU B CA 1
ATOM 3809 C C . GLU B 1 117 ? -38.156 12.695 12.078 1 80.56 117 GLU B C 1
ATOM 3811 O O . GLU B 1 117 ? -38.188 12.258 10.93 1 80.56 117 GLU B O 1
ATOM 3816 N N . LEU B 1 118 ? -37.156 12.562 12.805 1 82.81 118 LEU B N 1
ATOM 3817 C CA . LEU B 1 118 ? -35.906 11.938 12.352 1 82.81 118 LEU B CA 1
ATOM 3818 C C . LEU B 1 118 ? -36.094 10.438 12.172 1 82.81 118 LEU B C 1
ATOM 3820 O O . LEU B 1 118 ? -35.5 9.844 11.266 1 82.81 118 LEU B O 1
ATOM 3824 N N . GLU B 1 119 ? -36.875 9.914 12.953 1 85.31 119 GLU B N 1
ATOM 3825 C CA . GLU B 1 119 ? -37.125 8.477 12.891 1 85.31 119 GLU B CA 1
ATOM 3826 C C . GLU B 1 119 ? -37.812 8.102 11.578 1 85.31 119 GLU B C 1
ATOM 3828 O O . GLU B 1 119 ? -37.594 7.008 11.047 1 85.31 119 GLU B O 1
ATOM 3833 N N . LYS B 1 120 ? -38.562 8.992 11.078 1 87.88 120 LYS B N 1
ATOM 3834 C CA . LYS B 1 120 ? -39.25 8.734 9.82 1 87.88 120 LYS B CA 1
ATOM 3835 C C . LYS B 1 120 ? -38.281 8.57 8.664 1 87.88 120 LYS B C 1
ATOM 3837 O O . LYS B 1 120 ? -38.562 7.867 7.691 1 87.88 120 LYS B O 1
ATOM 3842 N N . ASN B 1 121 ? -37.156 9.219 8.812 1 87.44 121 ASN B N 1
ATOM 3843 C CA . ASN B 1 121 ? -36.188 9.203 7.727 1 87.44 121 ASN B CA 1
ATOM 3844 C C . ASN B 1 121 ? -35 8.32 8.055 1 87.44 121 ASN B C 1
ATOM 3846 O O . ASN B 1 121 ? -33.969 8.422 7.41 1 87.44 121 ASN B O 1
ATOM 3850 N N . LYS B 1 122 ? -35.156 7.512 8.945 1 88.5 122 LYS B N 1
ATOM 3851 C CA . LYS B 1 122 ? -34.062 6.699 9.469 1 88.5 122 LYS B CA 1
ATOM 3852 C C . LYS B 1 122 ? -33.469 5.801 8.383 1 88.5 122 LYS B C 1
ATOM 3854 O O . LYS B 1 122 ? -32.25 5.641 8.281 1 88.5 122 LYS B O 1
ATOM 3859 N N . GLN B 1 123 ? -34.312 5.211 7.617 1 90.06 123 GLN B N 1
ATOM 3860 C CA . GLN B 1 123 ? -33.844 4.297 6.574 1 90.06 123 GLN B CA 1
ATOM 3861 C C . GLN B 1 123 ? -33.031 5.035 5.512 1 90.06 123 GLN B C 1
ATOM 3863 O O . GLN B 1 123 ? -31.969 4.57 5.105 1 90.06 123 GLN B O 1
ATOM 3868 N N . GLU B 1 124 ? -33.531 6.156 5.137 1 89.44 124 GLU B N 1
ATOM 3869 C CA . GLU B 1 124 ? -32.844 6.957 4.141 1 89.44 124 GLU B CA 1
ATOM 3870 C C . GLU B 1 124 ? -31.484 7.438 4.672 1 89.44 124 GLU B C 1
ATOM 3872 O O . GLU B 1 124 ? -30.484 7.402 3.955 1 89.44 124 GLU B O 1
ATOM 3877 N N . ILE B 1 125 ? -31.5 7.863 5.855 1 88.56 125 ILE B N 1
ATOM 3878 C CA . ILE B 1 125 ? -30.281 8.352 6.492 1 88.56 125 ILE B CA 1
ATOM 3879 C C . ILE B 1 125 ? -29.25 7.234 6.559 1 88.56 125 ILE B C 1
ATOM 3881 O O . ILE B 1 125 ? -28.062 7.457 6.297 1 88.56 125 ILE B O 1
ATOM 3885 N N . SER B 1 126 ? -29.688 6.09 6.809 1 90.44 126 SER B N 1
ATOM 3886 C CA . SER B 1 126 ? -28.797 4.941 6.914 1 90.44 126 SER B CA 1
ATOM 3887 C C . SER B 1 126 ? -28.141 4.633 5.574 1 90.44 126 SER B C 1
ATOM 3889 O O . SER B 1 126 ? -26.969 4.254 5.523 1 90.44 126 SER B O 1
ATOM 3891 N N . VAL B 1 127 ? -28.891 4.77 4.551 1 90.25 127 VAL B N 1
ATOM 3892 C CA . VAL B 1 127 ? -28.375 4.516 3.209 1 90.25 127 VAL B CA 1
ATOM 3893 C C . VAL B 1 127 ? -27.266 5.52 2.881 1 90.25 127 VAL B C 1
ATOM 3895 O O . VAL B 1 127 ? -26.203 5.141 2.377 1 90.25 127 VAL B O 1
ATOM 3898 N N . TYR B 1 128 ? -27.516 6.789 3.211 1 91.44 128 TYR B N 1
ATOM 3899 C CA . TYR B 1 128 ? -26.516 7.82 2.953 1 91.44 128 TYR B CA 1
ATOM 3900 C C . TYR B 1 128 ? -25.266 7.605 3.807 1 91.44 128 TYR B C 1
ATOM 3902 O O . TYR B 1 128 ? -24.141 7.832 3.348 1 91.44 128 TYR B O 1
ATOM 3910 N N . ASP B 1 129 ? -25.5 7.121 4.973 1 91.12 129 ASP B N 1
ATOM 3911 C CA . ASP B 1 129 ? -24.375 6.844 5.855 1 91.12 129 ASP B CA 1
ATOM 3912 C C . ASP B 1 129 ? -23.453 5.773 5.262 1 91.12 129 ASP B C 1
ATOM 3914 O O . ASP B 1 129 ? -22.234 5.887 5.332 1 91.12 129 ASP B O 1
ATOM 3918 N N . LYS B 1 130 ? -24.062 4.793 4.73 1 90.5 130 LYS B N 1
ATOM 3919 C CA . LYS B 1 130 ? -23.297 3.723 4.102 1 90.5 130 LYS B CA 1
ATOM 3920 C C . LYS B 1 130 ? -22.547 4.23 2.871 1 90.5 130 LYS B C 1
ATOM 3922 O O . LYS B 1 130 ? -21.391 3.865 2.646 1 90.5 130 LYS B O 1
ATOM 3927 N N . ASP B 1 131 ? -23.203 5.074 2.17 1 92.62 131 ASP B N 1
ATOM 3928 C CA . ASP B 1 131 ? -22.594 5.645 0.975 1 92.62 131 ASP B CA 1
ATOM 3929 C C . ASP B 1 131 ? -21.391 6.516 1.339 1 92.62 131 ASP B C 1
ATOM 3931 O O . ASP B 1 131 ? -20.375 6.52 0.63 1 92.62 131 ASP B O 1
ATOM 3935 N N . ILE B 1 132 ? -21.578 7.258 2.377 1 94.06 132 ILE B N 1
ATOM 3936 C CA . ILE B 1 132 ? -20.5 8.117 2.85 1 94.06 132 ILE B CA 1
ATOM 3937 C C . ILE B 1 132 ? -19.297 7.262 3.252 1 94.06 132 ILE B C 1
ATOM 3939 O O . ILE B 1 132 ? -18.172 7.52 2.826 1 94.06 132 ILE B O 1
ATOM 3943 N N . SER B 1 133 ? -19.547 6.258 3.969 1 93.31 133 SER B N 1
ATOM 3944 C CA . SER B 1 133 ? -18.5 5.348 4.41 1 93.31 133 SER B CA 1
ATOM 3945 C C . SER B 1 133 ? -17.766 4.734 3.223 1 93.31 133 SER B C 1
ATOM 3947 O O . SER B 1 133 ? -16.531 4.648 3.223 1 93.31 133 SER B O 1
ATOM 3949 N N . ASN B 1 134 ? -18.516 4.363 2.217 1 93.69 134 ASN B N 1
ATOM 3950 C CA . ASN B 1 134 ? -17.938 3.771 1.018 1 93.69 134 ASN B CA 1
ATOM 3951 C C . ASN B 1 134 ? -17.047 4.77 0.268 1 93.69 134 ASN B C 1
ATOM 3953 O O . ASN B 1 134 ? -15.984 4.414 -0.233 1 93.69 134 ASN B O 1
ATOM 3957 N N . SER B 1 135 ? -17.531 5.988 0.212 1 95.69 135 SER B N 1
ATOM 3958 C CA . SER B 1 135 ? -16.781 7.031 -0.478 1 95.69 135 SER B CA 1
ATOM 3959 C C . SER B 1 135 ? -15.453 7.309 0.225 1 95.69 135 SER B C 1
ATOM 3961 O O . SER B 1 135 ? -14.422 7.496 -0.428 1 95.69 135 SER B O 1
ATOM 3963 N N . PHE B 1 136 ? -15.492 7.297 1.525 1 95.38 136 PHE B N 1
ATOM 3964 C CA . PHE B 1 136 ? -14.266 7.496 2.285 1 95.38 136 PHE B CA 1
ATOM 3965 C C . PHE B 1 136 ? -13.297 6.34 2.064 1 95.38 136 PHE B C 1
ATOM 3967 O O . PHE B 1 136 ? -12.109 6.555 1.836 1 95.38 136 PHE B O 1
ATOM 3974 N N . LYS B 1 137 ? -13.812 5.184 2.141 1 95.62 137 LYS B N 1
ATOM 3975 C CA . LYS B 1 137 ? -12.969 4.008 1.936 1 95.62 137 LYS B CA 1
ATOM 3976 C C . LYS B 1 137 ? -12.273 4.059 0.578 1 95.62 137 LYS B C 1
ATOM 3978 O O . LYS B 1 137 ? -11.086 3.771 0.476 1 95.62 137 LYS B O 1
ATOM 3983 N N . ARG B 1 138 ? -13.031 4.41 -0.392 1 96.44 138 ARG B N 1
ATOM 3984 C CA . ARG B 1 138 ? -12.484 4.52 -1.744 1 96.44 138 ARG B CA 1
ATOM 3985 C C . ARG B 1 138 ? -11.414 5.602 -1.82 1 96.44 138 ARG B C 1
ATOM 3987 O O . ARG B 1 138 ? -10.367 5.398 -2.434 1 96.44 138 ARG B O 1
ATOM 3994 N N . ALA B 1 139 ? -11.719 6.734 -1.249 1 97.69 139 ALA B N 1
ATOM 3995 C CA . ALA B 1 139 ? -10.742 7.82 -1.22 1 97.69 139 ALA B CA 1
ATOM 3996 C C . ALA B 1 139 ? -9.43 7.355 -0.591 1 97.69 139 ALA B C 1
ATOM 3998 O O . ALA B 1 139 ? -8.352 7.609 -1.131 1 97.69 139 ALA B O 1
ATOM 3999 N N . PHE B 1 140 ? -9.539 6.621 0.488 1 97.62 140 PHE B N 1
ATOM 4000 C CA . PHE B 1 140 ? -8.359 6.16 1.209 1 97.62 140 PHE B CA 1
ATOM 4001 C C . PHE B 1 140 ? -7.59 5.133 0.386 1 97.62 140 PHE B C 1
ATOM 4003 O O . PHE B 1 140 ? -6.359 5.066 0.458 1 97.62 140 PHE B O 1
ATOM 4010 N N . LYS B 1 141 ? -8.273 4.367 -0.407 1 97.62 141 LYS B N 1
ATOM 4011 C CA . LYS B 1 141 ? -7.602 3.404 -1.271 1 97.62 141 LYS B CA 1
ATOM 4012 C C . LYS B 1 141 ? -6.758 4.105 -2.328 1 97.62 141 LYS B C 1
ATOM 4014 O O . LYS B 1 141 ? -5.641 3.676 -2.629 1 97.62 141 LYS B O 1
ATOM 4019 N N . PHE B 1 142 ? -7.254 5.176 -2.875 1 98.31 142 PHE B N 1
ATOM 4020 C CA . PHE B 1 142 ? -6.48 5.949 -3.842 1 98.31 142 PHE B CA 1
ATOM 4021 C C . PHE B 1 142 ? -5.266 6.582 -3.18 1 98.31 142 PHE B C 1
ATOM 4023 O O . PHE B 1 142 ? -4.176 6.594 -3.754 1 98.31 142 PHE B O 1
ATOM 4030 N N . LEU B 1 143 ? -5.488 7.125 -1.995 1 98.62 143 LEU B N 1
ATOM 4031 C CA . LEU B 1 143 ? -4.367 7.734 -1.292 1 98.62 143 LEU B CA 1
ATOM 4032 C C . LEU B 1 143 ? -3.32 6.688 -0.923 1 98.62 143 LEU B C 1
ATOM 4034 O O . LEU B 1 143 ? -2.117 6.949 -1.006 1 98.62 143 LEU B O 1
ATOM 4038 N N . LYS B 1 144 ? -3.783 5.531 -0.529 1 98.19 144 LYS B N 1
ATOM 4039 C CA . LYS B 1 144 ? -2.877 4.426 -0.236 1 98.19 144 LYS B CA 1
ATOM 4040 C C . LYS B 1 144 ? -2.072 4.035 -1.471 1 98.19 144 LYS B C 1
ATOM 4042 O O . LYS B 1 144 ? -0.885 3.713 -1.369 1 98.19 144 LYS B O 1
ATOM 4047 N N . SER B 1 145 ? -2.705 4.051 -2.631 1 98.38 145 SER B N 1
ATOM 4048 C CA . SER B 1 145 ? -2.055 3.73 -3.898 1 98.38 145 SER B CA 1
ATOM 4049 C C . SER B 1 145 ? -1.051 4.809 -4.293 1 98.38 145 SER B C 1
ATOM 4051 O O . SER B 1 145 ? -0.097 4.535 -5.023 1 98.38 145 SER B O 1
ATOM 4053 N N . ALA B 1 146 ? -1.238 6.035 -3.791 1 98.44 146 ALA B N 1
ATOM 4054 C CA . ALA B 1 146 ? -0.396 7.168 -4.16 1 98.44 146 ALA B CA 1
ATOM 4055 C C . ALA B 1 146 ? 0.943 7.121 -3.432 1 98.44 146 ALA B C 1
ATOM 4057 O O . ALA B 1 146 ? 1.955 7.605 -3.945 1 98.44 146 ALA B O 1
ATOM 4058 N N . GLU B 1 147 ? 0.967 6.52 -2.297 1 98.25 147 GLU B N 1
ATOM 4059 C CA . GLU B 1 147 ? 2.158 6.551 -1.455 1 98.25 147 GLU B CA 1
ATOM 4060 C C . GLU B 1 147 ? 3.338 5.867 -2.141 1 98.25 147 GLU B C 1
ATOM 4062 O O . GLU B 1 147 ? 4.441 6.418 -2.188 1 98.25 147 GLU B O 1
ATOM 4067 N N . PRO B 1 148 ? 3.158 4.617 -2.746 1 98.06 148 PRO B N 1
ATOM 4068 C CA . PRO B 1 148 ? 4.301 3.986 -3.41 1 98.06 148 PRO B CA 1
ATOM 4069 C C . PRO B 1 148 ? 4.859 4.832 -4.555 1 98.06 148 PRO B C 1
ATOM 4071 O O . PRO B 1 148 ? 6.066 4.812 -4.805 1 98.06 148 PRO B O 1
ATOM 4074 N N . ILE B 1 149 ? 4.008 5.523 -5.242 1 98.06 149 ILE B N 1
ATOM 4075 C CA . ILE B 1 149 ? 4.441 6.379 -6.344 1 98.06 149 ILE B CA 1
ATOM 4076 C C . ILE B 1 149 ? 5.273 7.539 -5.801 1 98.06 149 ILE B C 1
ATOM 4078 O O . ILE B 1 149 ? 6.328 7.867 -6.348 1 98.06 149 ILE B O 1
ATOM 4082 N N . PHE B 1 150 ? 4.793 8.109 -4.668 1 98.38 150 PHE B N 1
ATOM 4083 C CA . PHE B 1 150 ? 5.547 9.156 -3.99 1 98.38 150 PHE B CA 1
ATOM 4084 C C . PHE B 1 150 ? 6.938 8.664 -3.605 1 98.38 150 PHE B C 1
ATOM 4086 O O . PHE B 1 150 ? 7.934 9.352 -3.828 1 98.38 150 PHE B O 1
ATOM 4093 N N . ARG B 1 151 ? 6.957 7.465 -3.074 1 97.38 151 ARG B N 1
ATOM 4094 C CA . ARG B 1 151 ? 8.219 6.891 -2.609 1 97.38 151 ARG B CA 1
ATOM 4095 C C . ARG B 1 151 ? 9.164 6.637 -3.777 1 97.38 151 ARG B C 1
ATOM 4097 O O . ARG B 1 151 ? 10.383 6.75 -3.629 1 97.38 151 ARG B O 1
ATOM 4104 N N . ASP B 1 152 ? 8.633 6.328 -4.918 1 97.25 152 ASP B N 1
ATOM 4105 C CA . ASP B 1 152 ? 9.477 6.129 -6.09 1 97.25 152 ASP B CA 1
ATOM 4106 C C . ASP B 1 152 ? 10.164 7.434 -6.5 1 97.25 152 ASP B C 1
ATOM 4108 O O . ASP B 1 152 ? 11.352 7.438 -6.828 1 97.25 152 ASP B O 1
ATOM 4112 N N . ILE B 1 153 ? 9.406 8.492 -6.492 1 97.69 153 ILE B N 1
ATOM 4113 C CA . ILE B 1 153 ? 9.961 9.805 -6.785 1 97.69 153 ILE B CA 1
ATOM 4114 C C . ILE B 1 153 ? 11.047 10.148 -5.766 1 97.69 153 ILE B C 1
ATOM 4116 O O . ILE B 1 153 ? 12.141 10.586 -6.133 1 97.69 153 ILE B O 1
ATOM 4120 N N . GLU B 1 154 ? 10.711 9.906 -4.551 1 97.56 154 GLU B N 1
ATOM 4121 C CA . GLU B 1 154 ? 11.633 10.188 -3.451 1 97.56 154 GLU B CA 1
ATOM 4122 C C . GLU B 1 154 ? 12.953 9.445 -3.635 1 97.56 154 GLU B C 1
ATOM 4124 O O . GLU B 1 154 ? 14.023 10.023 -3.451 1 97.56 154 GLU B O 1
ATOM 4129 N N . GLU B 1 155 ? 12.875 8.188 -3.971 1 95.75 155 GLU B N 1
ATOM 4130 C CA . GLU B 1 155 ? 14.062 7.352 -4.129 1 95.75 155 GLU B CA 1
ATOM 4131 C C . GLU B 1 155 ? 14.938 7.844 -5.277 1 95.75 155 GLU B C 1
ATOM 4133 O O . GLU B 1 155 ? 16.156 7.828 -5.18 1 95.75 155 GLU B O 1
ATOM 4138 N N . LYS B 1 156 ? 14.367 8.266 -6.352 1 96.38 156 LYS B N 1
ATOM 4139 C CA . LYS B 1 156 ? 15.109 8.734 -7.52 1 96.38 156 LYS B CA 1
ATOM 4140 C C . LYS B 1 156 ? 15.867 10.023 -7.211 1 96.38 156 LYS B C 1
ATOM 4142 O O . LYS B 1 156 ? 17.047 10.148 -7.535 1 96.38 156 LYS B O 1
ATOM 4147 N N . TYR B 1 157 ? 15.203 10.922 -6.52 1 97.12 157 TYR B N 1
ATOM 4148 C CA . TYR B 1 157 ? 15.906 12.141 -6.125 1 97.12 157 TYR B CA 1
ATOM 4149 C C . TYR B 1 157 ? 16.984 11.836 -5.094 1 97.12 157 TYR B C 1
ATOM 4151 O O . TYR B 1 157 ? 18.109 12.359 -5.18 1 97.12 157 TYR B O 1
ATOM 4159 N N . SER B 1 158 ? 16.594 11 -4.145 1 96.31 158 SER B N 1
ATOM 4160 C CA . SER B 1 158 ? 17.531 10.648 -3.076 1 96.31 158 SER B CA 1
ATOM 4161 C C . SER B 1 158 ? 18.812 10.047 -3.639 1 96.31 158 SER B C 1
ATOM 4163 O O . SER B 1 158 ? 19.906 10.297 -3.117 1 96.31 158 SER B O 1
ATOM 4165 N N . ASP B 1 159 ? 18.656 9.266 -4.734 1 94.31 159 ASP B N 1
ATOM 4166 C CA . ASP B 1 159 ? 19.797 8.609 -5.367 1 94.31 159 ASP B CA 1
ATOM 4167 C C . ASP B 1 159 ? 20.734 9.641 -6 1 94.31 159 ASP B C 1
ATOM 4169 O O . ASP B 1 159 ? 21.891 9.328 -6.285 1 94.31 159 ASP B O 1
ATOM 4173 N N . CYS B 1 160 ? 20.281 10.828 -6.16 1 96.38 160 CYS B N 1
ATOM 4174 C CA . CYS B 1 160 ? 21.062 11.852 -6.84 1 96.38 160 CYS B CA 1
ATOM 4175 C C . CYS B 1 160 ? 21.578 12.891 -5.848 1 96.38 160 CYS B C 1
ATOM 4177 O O . CYS B 1 160 ? 22.125 13.914 -6.25 1 96.38 160 CYS B O 1
ATOM 4179 N N . MET B 1 161 ? 21.406 12.68 -4.527 1 96.69 161 MET B N 1
ATOM 4180 C CA . MET B 1 161 ? 21.719 13.688 -3.521 1 96.69 161 MET B CA 1
ATOM 4181 C C . MET B 1 161 ? 23.094 13.43 -2.902 1 96.69 161 MET B C 1
ATOM 4183 O O . MET B 1 161 ? 23.484 12.273 -2.713 1 96.69 161 MET B O 1
ATOM 4187 N N . ASP B 1 162 ? 23.75 14.406 -2.652 1 96.25 162 ASP B N 1
ATOM 4188 C CA . ASP B 1 162 ? 24.922 14.344 -1.786 1 96.25 162 ASP B CA 1
ATOM 4189 C C . ASP B 1 162 ? 24.547 14.633 -0.333 1 96.25 162 ASP B C 1
ATOM 4191 O O . ASP B 1 162 ? 24.672 15.758 0.136 1 96.25 162 ASP B O 1
ATOM 4195 N N . TYR B 1 163 ? 24.297 13.641 0.411 1 93.75 163 TYR B N 1
ATOM 4196 C CA . TYR B 1 163 ? 23.766 13.805 1.76 1 93.75 163 TYR B CA 1
ATOM 4197 C C . TYR B 1 163 ? 24.859 14.227 2.73 1 93.75 163 TYR B C 1
ATOM 4199 O O . TYR B 1 163 ? 24.578 14.766 3.803 1 93.75 163 TYR B O 1
ATOM 4207 N N . GLY B 1 164 ? 26.094 13.938 2.328 1 95.06 164 GLY B N 1
ATOM 4208 C CA . GLY B 1 164 ? 27.172 14.484 3.135 1 95.06 164 GLY B CA 1
ATOM 4209 C C . GLY B 1 164 ? 27.141 16 3.225 1 95.06 164 GLY B C 1
ATOM 4210 O O . GLY B 1 164 ? 27.234 16.562 4.316 1 95.06 164 GLY B O 1
ATOM 4211 N N . LYS B 1 165 ? 26.953 16.562 2.125 1 96.44 165 LYS B N 1
ATOM 4212 C CA . LYS B 1 165 ? 26.875 18.016 2.078 1 96.44 165 LYS B CA 1
ATOM 4213 C C . LYS B 1 165 ? 25.578 18.531 2.707 1 96.44 165 LYS B C 1
ATOM 4215 O O . LYS B 1 165 ? 25.562 19.578 3.35 1 96.44 165 LYS B O 1
ATOM 4220 N N . VAL B 1 166 ? 24.484 17.828 2.496 1 96.44 166 VAL B N 1
ATOM 4221 C CA . VAL B 1 166 ? 23.219 18.188 3.115 1 96.44 166 VAL B CA 1
ATOM 4222 C C . VAL B 1 166 ? 23.359 18.203 4.633 1 96.44 166 VAL B C 1
ATOM 4224 O O . VAL B 1 166 ? 22.875 19.109 5.305 1 96.44 166 VAL B O 1
ATOM 4227 N N . ASN B 1 167 ? 24.062 17.203 5.16 1 95.75 167 ASN B N 1
ATOM 4228 C CA . ASN B 1 167 ? 24.281 17.125 6.598 1 95.75 167 ASN B CA 1
ATOM 4229 C C . ASN B 1 167 ? 25.094 18.312 7.113 1 95.75 167 ASN B C 1
ATOM 4231 O O . ASN B 1 167 ? 24.812 18.828 8.195 1 95.75 167 ASN B O 1
ATOM 4235 N N . LEU B 1 168 ? 26.031 18.688 6.336 1 96.31 168 LEU B N 1
ATOM 4236 C CA . LEU B 1 168 ? 26.875 19.812 6.723 1 96.31 168 LEU B CA 1
ATOM 4237 C C . LEU B 1 168 ? 26.062 21.094 6.797 1 96.31 168 LEU B C 1
ATOM 4239 O O . LEU B 1 168 ? 26.156 21.844 7.777 1 96.31 168 LEU B O 1
ATOM 4243 N N . VAL B 1 169 ? 25.297 21.328 5.809 1 96.56 169 VAL B N 1
ATOM 4244 C CA . VAL B 1 169 ? 24.484 22.547 5.766 1 96.56 169 VAL B CA 1
ATOM 4245 C C . VAL B 1 169 ? 23.453 22.516 6.887 1 96.56 169 VAL B C 1
ATOM 4247 O O . VAL B 1 169 ? 23.156 23.547 7.492 1 96.56 169 VAL B O 1
ATOM 4250 N N . THR B 1 170 ? 22.891 21.344 7.141 1 97.12 170 THR B N 1
ATOM 4251 C CA . THR B 1 170 ? 21.906 21.188 8.203 1 97.12 170 THR B CA 1
ATOM 4252 C C . THR B 1 170 ? 22.516 21.484 9.562 1 97.12 170 THR B C 1
ATOM 4254 O O . THR B 1 170 ? 21.922 22.203 10.375 1 97.12 170 THR B O 1
ATOM 4257 N N . GLU B 1 171 ? 23.703 21 9.75 1 96.62 171 GLU B N 1
ATOM 4258 C CA . GLU B 1 171 ? 24.391 21.219 11.016 1 96.62 171 GLU B CA 1
ATOM 4259 C C . GLU B 1 171 ? 24.703 22.703 11.219 1 96.62 171 GLU B C 1
ATOM 4261 O O . GLU B 1 171 ? 24.516 23.234 12.312 1 96.62 171 GLU B O 1
ATOM 4266 N N . GLU B 1 172 ? 25.172 23.266 10.18 1 97.12 172 GLU B N 1
ATOM 4267 C CA . GLU B 1 172 ? 25.5 24.688 10.242 1 97.12 172 GLU B CA 1
ATOM 4268 C C . GLU B 1 172 ? 24.25 25.531 10.508 1 97.12 172 GLU B C 1
ATOM 4270 O O . GLU B 1 172 ? 24.281 26.484 11.281 1 97.12 172 GLU B O 1
ATOM 4275 N N . PHE B 1 173 ? 23.25 25.219 9.844 1 97.56 173 PHE B N 1
ATOM 4276 C CA . PHE B 1 173 ? 21.984 25.922 10.016 1 97.56 173 PHE B CA 1
ATOM 4277 C C . PHE B 1 173 ? 21.484 25.797 11.453 1 97.56 173 PHE B C 1
ATOM 4279 O O . PHE B 1 173 ? 21.078 26.797 12.055 1 97.56 173 PHE B O 1
ATOM 4286 N N . ILE B 1 174 ? 21.469 24.609 11.992 1 97.38 174 ILE B N 1
ATOM 4287 C CA . ILE B 1 174 ? 21 24.359 13.352 1 97.38 174 ILE B CA 1
ATOM 4288 C C . ILE B 1 174 ? 21.859 25.125 14.352 1 97.38 174 ILE B C 1
ATOM 4290 O O . ILE B 1 174 ? 21.328 25.734 15.289 1 97.38 174 ILE B O 1
ATOM 4294 N N . LYS B 1 175 ? 23.156 25.125 14.117 1 96.31 175 LYS B N 1
ATOM 4295 C CA . LYS B 1 175 ? 24.062 25.875 14.992 1 96.31 175 LYS B CA 1
ATOM 4296 C C . LYS B 1 175 ? 23.719 27.359 15 1 96.31 175 LYS B C 1
ATOM 4298 O O . LYS B 1 175 ? 23.688 27.984 16.062 1 96.31 175 LYS B O 1
ATOM 4303 N N . ARG B 1 176 ? 23.469 27.859 13.852 1 96.5 176 ARG B N 1
ATOM 4304 C CA . ARG B 1 176 ? 23.125 29.266 13.727 1 96.5 176 ARG B CA 1
ATOM 4305 C C . ARG B 1 176 ? 21.766 29.562 14.359 1 96.5 176 ARG B C 1
ATOM 4307 O O . ARG B 1 176 ? 21.594 30.578 15.031 1 96.5 176 ARG B O 1
ATOM 4314 N N . LEU B 1 177 ? 20.844 28.734 14.133 1 96.31 177 LEU B N 1
ATOM 4315 C CA . LEU B 1 177 ? 19.469 28.891 14.602 1 96.31 177 LEU B CA 1
ATOM 4316 C C . LEU B 1 177 ? 19.422 28.969 16.125 1 96.31 177 LEU B C 1
ATOM 4318 O O . LEU B 1 177 ? 18.641 29.734 16.688 1 96.31 177 LEU B O 1
ATOM 4322 N N . PHE B 1 178 ? 20.266 28.172 16.797 1 96.19 178 PHE B N 1
ATOM 4323 C CA . PHE B 1 178 ? 20.172 28.062 18.25 1 96.19 178 PHE B CA 1
ATOM 4324 C C . PHE B 1 178 ? 21.359 28.75 18.922 1 96.19 178 PHE B C 1
ATOM 4326 O O . PHE B 1 178 ? 21.641 28.516 20.109 1 96.19 178 PHE B O 1
ATOM 4333 N N . ASP B 1 179 ? 22.016 29.484 18.141 1 94.06 179 ASP B N 1
ATOM 4334 C CA . ASP B 1 179 ? 23.141 30.219 18.703 1 94.06 179 ASP B CA 1
ATOM 4335 C C . ASP B 1 179 ? 22.688 31.125 19.844 1 94.06 179 ASP B C 1
ATOM 4337 O O . ASP B 1 179 ? 21.766 31.922 19.672 1 94.06 179 ASP B O 1
ATOM 4341 N N . GLY B 1 180 ? 23.266 30.953 20.984 1 92.56 180 GLY B N 1
ATOM 4342 C CA . GLY B 1 180 ? 22.953 31.797 22.125 1 92.56 180 GLY B CA 1
ATOM 4343 C C . GLY B 1 180 ? 21.703 31.375 22.875 1 92.56 180 GLY B C 1
ATOM 4344 O O . GLY B 1 180 ? 21.328 31.984 23.875 1 92.56 180 GLY B O 1
ATOM 4345 N N . VAL B 1 181 ? 21.078 30.422 22.422 1 93.19 181 VAL B N 1
ATOM 4346 C CA . VAL B 1 181 ? 19.875 29.938 23.078 1 93.19 181 VAL B CA 1
ATOM 4347 C C . VAL B 1 181 ? 20.25 28.984 24.219 1 93.19 181 VAL B C 1
ATOM 4349 O O . VAL B 1 181 ? 20.891 27.953 23.984 1 93.19 181 VAL B O 1
ATOM 4352 N N . LYS B 1 182 ? 19.938 29.312 25.406 1 91 182 LYS B N 1
ATOM 4353 C CA . LYS B 1 182 ? 20.25 28.5 26.562 1 91 182 LYS B CA 1
ATOM 4354 C C . LYS B 1 182 ? 19.172 27.438 26.797 1 91 182 LYS B C 1
ATOM 4356 O O . LYS B 1 182 ? 17.984 27.688 26.531 1 91 182 LYS B O 1
ATOM 4361 N N . SER B 1 183 ? 19.656 26.344 27.234 1 89 183 SER B N 1
ATOM 4362 C CA . SER B 1 183 ? 18.719 25.281 27.594 1 89 183 SER B CA 1
ATOM 4363 C C . SER B 1 183 ? 17.922 25.672 28.844 1 89 183 SER B C 1
ATOM 4365 O O . SER B 1 183 ? 18.469 26.266 29.781 1 89 183 SER B O 1
ATOM 4367 N N . THR B 1 184 ? 16.703 25.328 28.875 1 86.69 184 THR B N 1
ATOM 4368 C CA . THR B 1 184 ? 15.852 25.672 30.016 1 86.69 184 THR B CA 1
ATOM 4369 C C . THR B 1 184 ? 15.891 24.578 31.062 1 86.69 184 THR B C 1
ATOM 4371 O O . THR B 1 184 ? 15.477 24.797 32.219 1 86.69 184 THR B O 1
ATOM 4374 N N . GLY B 1 185 ? 16.375 23.438 30.719 1 83.56 185 GLY B N 1
ATOM 4375 C CA . GLY B 1 185 ? 16.391 22.312 31.641 1 83.56 185 GLY B CA 1
ATOM 4376 C C . GLY B 1 185 ? 15.062 21.578 31.719 1 83.56 185 GLY B C 1
ATOM 4377 O O . GLY B 1 185 ? 14.953 20.547 32.375 1 83.56 185 GLY B O 1
ATOM 4378 N N . ASN B 1 186 ? 14.062 22.172 31.094 1 83.19 186 ASN B N 1
ATOM 4379 C CA . ASN B 1 186 ? 12.75 21.531 31.094 1 83.19 186 ASN B CA 1
ATOM 4380 C C . ASN B 1 186 ? 12.445 20.891 29.734 1 83.19 186 ASN B C 1
ATOM 4382 O O . ASN B 1 186 ? 12.812 21.422 28.688 1 83.19 186 ASN B O 1
ATOM 4386 N N . LEU B 1 187 ? 11.898 19.656 29.844 1 75.75 187 LEU B N 1
ATOM 4387 C CA . LEU B 1 187 ? 11.469 18.984 28.625 1 75.75 187 LEU B CA 1
ATOM 4388 C C . LEU B 1 187 ? 10.078 19.453 28.203 1 75.75 187 LEU B C 1
ATOM 4390 O O . LEU B 1 187 ? 9.156 19.469 29.016 1 75.75 187 LEU B O 1
ATOM 4394 N N . LYS B 1 188 ? 10.117 20.031 27.047 1 79.06 188 LYS B N 1
ATOM 4395 C CA . LYS B 1 188 ? 8.812 20.453 26.562 1 79.06 188 LYS B CA 1
ATOM 4396 C C . LYS B 1 188 ? 8.203 19.406 25.641 1 79.06 188 LYS B C 1
ATOM 4398 O O . LYS B 1 188 ? 8.898 18.484 25.188 1 79.06 188 LYS B O 1
ATOM 4403 N N . ARG B 1 189 ? 6.832 19.578 25.469 1 76.94 189 ARG B N 1
ATOM 4404 C CA . ARG B 1 189 ? 6.113 18.594 24.672 1 76.94 189 ARG B CA 1
ATOM 4405 C C . ARG B 1 189 ? 5.984 19.047 23.219 1 76.94 189 ARG B C 1
ATOM 4407 O O . ARG B 1 189 ? 5.84 20.25 22.953 1 76.94 189 ARG B O 1
ATOM 4414 N N . GLU B 1 190 ? 6.18 18.109 22.5 1 87.06 190 GLU B N 1
ATOM 4415 C CA . GLU B 1 190 ? 5.988 18.312 21.078 1 87.06 190 GLU B CA 1
ATOM 4416 C C . GLU B 1 190 ? 4.508 18.391 20.719 1 87.06 190 GLU B C 1
ATOM 4418 O O . GLU B 1 190 ? 3.678 17.734 21.344 1 87.06 190 GLU B O 1
ATOM 4423 N N . LYS B 1 191 ? 4.164 19.281 19.812 1 94.19 191 LYS B N 1
ATOM 4424 C CA . LYS B 1 191 ? 2.82 19.375 19.25 1 94.19 191 LYS B CA 1
ATOM 4425 C C . LYS B 1 191 ? 2.82 19.016 17.766 1 94.19 191 LYS B C 1
ATOM 4427 O O . LYS B 1 191 ? 3.559 19.625 16.984 1 94.19 191 LYS B O 1
ATOM 4432 N N . HIS B 1 192 ? 2.061 18.062 17.438 1 97.31 192 HIS B N 1
ATOM 4433 C CA . HIS B 1 192 ? 1.971 17.625 16.047 1 97.31 192 HIS B CA 1
ATOM 4434 C C . HIS B 1 192 ? 0.592 17.922 15.469 1 97.31 192 HIS B C 1
ATOM 4436 O O . HIS B 1 192 ? -0.426 17.672 16.125 1 97.31 192 HIS B O 1
ATOM 4442 N N . LEU B 1 193 ? 0.553 18.531 14.297 1 98.19 193 LEU B N 1
ATOM 4443 C CA . LEU B 1 193 ? -0.671 18.859 13.578 1 98.19 193 LEU B CA 1
ATOM 4444 C C . LEU B 1 193 ? -0.443 18.797 12.07 1 98.19 193 LEU B C 1
ATOM 4446 O O . LEU B 1 193 ? 0.657 18.484 11.617 1 98.19 193 LEU B O 1
ATOM 4450 N N . PHE B 1 194 ? -1.519 18.984 11.32 1 98.44 194 PHE B N 1
ATOM 4451 C CA . PHE B 1 194 ? -1.429 19.219 9.883 1 98.44 194 PHE B CA 1
ATOM 4452 C C . PHE B 1 194 ? -1.669 20.688 9.562 1 98.44 194 PHE B C 1
ATOM 4454 O O . PHE B 1 194 ? -2.676 21.266 9.984 1 98.44 194 PHE B O 1
ATOM 4461 N N . GLY B 1 195 ? -0.698 21.281 8.891 1 98 195 GLY B N 1
ATOM 4462 C CA . GLY B 1 195 ? -0.908 22.625 8.391 1 98 195 GLY B CA 1
ATOM 4463 C C . GLY B 1 195 ? -1.634 22.672 7.062 1 98 195 GLY B C 1
ATOM 4464 O O . GLY B 1 195 ? -2.16 23.703 6.664 1 98 195 GLY B O 1
ATOM 4465 N N . SER B 1 196 ? -1.613 21.578 6.383 1 97.88 196 SER B N 1
ATOM 4466 C CA . SER B 1 196 ? -2.346 21.359 5.141 1 97.88 196 SER B CA 1
ATOM 4467 C C . SER B 1 196 ? -3.105 20.047 5.168 1 97.88 196 SER B C 1
ATOM 4469 O O . SER B 1 196 ? -2.854 19.188 6.023 1 97.88 196 SER B O 1
ATOM 4471 N N . ALA B 1 197 ? -4.07 19.938 4.281 1 98 197 ALA B N 1
ATOM 4472 C CA . ALA B 1 197 ? -4.879 18.719 4.277 1 98 197 ALA B CA 1
ATOM 4473 C C . ALA B 1 197 ? -5.441 18.438 2.885 1 98 197 ALA B C 1
ATOM 4475 O O . ALA B 1 197 ? -5.633 19.359 2.088 1 98 197 ALA B O 1
ATOM 4476 N N . ILE B 1 198 ? -5.555 17.172 2.58 1 98.44 198 ILE B N 1
ATOM 4477 C CA . ILE B 1 198 ? -6.316 16.734 1.416 1 98.44 198 ILE B CA 1
ATOM 4478 C C . ILE B 1 198 ? -7.809 16.734 1.744 1 98.44 198 ILE B C 1
ATOM 4480 O O . ILE B 1 198 ? -8.266 15.977 2.602 1 98.44 198 ILE B O 1
ATOM 4484 N N . THR B 1 199 ? -8.523 17.625 1.049 1 98 199 THR B N 1
ATOM 4485 C CA . THR B 1 199 ? -9.922 17.875 1.388 1 98 199 THR B CA 1
ATOM 4486 C C . THR B 1 199 ? -10.812 17.719 0.159 1 98 199 THR B C 1
ATOM 4488 O O . THR B 1 199 ? -10.32 17.562 -0.958 1 98 199 THR B O 1
ATOM 4491 N N . PRO B 1 200 ? -12.172 17.781 0.328 1 97.25 200 PRO B N 1
ATOM 4492 C CA . PRO B 1 200 ? -13.094 17.672 -0.803 1 97.25 200 PRO B CA 1
ATOM 4493 C C . PRO B 1 200 ? -12.953 18.844 -1.783 1 97.25 200 PRO B C 1
ATOM 4495 O O . PRO B 1 200 ? -13.43 18.75 -2.92 1 97.25 200 PRO B O 1
ATOM 4498 N N . VAL B 1 201 ? -12.344 19.891 -1.385 1 95.88 201 VAL B N 1
ATOM 4499 C CA . VAL B 1 201 ? -12.195 21.047 -2.268 1 95.88 201 VAL B CA 1
ATOM 4500 C C . VAL B 1 201 ? -10.75 21.141 -2.756 1 95.88 201 VAL B C 1
ATOM 4502 O O . VAL B 1 201 ? -10.312 22.203 -3.217 1 95.88 201 VAL B O 1
ATOM 4505 N N . GLY B 1 202 ? -9.992 20.078 -2.613 1 95.38 202 GLY B N 1
ATOM 4506 C CA . GLY B 1 202 ? -8.594 20.062 -2.988 1 95.38 202 GLY B CA 1
ATOM 4507 C C . GLY B 1 202 ? -7.652 20.094 -1.795 1 95.38 202 GLY B C 1
ATOM 4508 O O . GLY B 1 202 ? -8.055 19.766 -0.677 1 95.38 202 GLY B O 1
ATOM 4509 N N . CYS B 1 203 ? -6.473 20.453 -2.086 1 95.19 203 CYS B N 1
ATOM 4510 C CA . CYS B 1 203 ? -5.488 20.594 -1.019 1 95.19 203 CYS B CA 1
ATOM 4511 C C . CYS B 1 203 ? -5.543 21.984 -0.398 1 95.19 203 CYS B C 1
ATOM 4513 O O . CYS B 1 203 ? -5.254 22.969 -1.066 1 95.19 203 CYS B O 1
ATOM 4515 N N . LEU B 1 204 ? -5.945 22.016 0.813 1 96.69 204 LEU B N 1
ATOM 4516 C CA . LEU B 1 204 ? -5.98 23.266 1.541 1 96.69 204 LEU B CA 1
ATOM 4517 C C . LEU B 1 204 ? -4.723 23.453 2.385 1 96.69 204 LEU B C 1
ATOM 4519 O O . LEU B 1 204 ? -4.242 22.5 3 1 96.69 204 LEU B O 1
ATOM 4523 N N . ASP B 1 205 ? -4.195 24.641 2.395 1 96.75 205 ASP B N 1
ATOM 4524 C CA . ASP B 1 205 ? -2.953 24.953 3.098 1 96.75 205 ASP B CA 1
ATOM 4525 C C . ASP B 1 205 ? -3.119 26.172 4.004 1 96.75 205 ASP B C 1
ATOM 4527 O O . ASP B 1 205 ? -3.361 27.281 3.52 1 96.75 205 ASP B O 1
ATOM 4531 N N . TYR B 1 206 ? -2.953 25.984 5.301 1 97.38 206 TYR B N 1
ATOM 4532 C CA . TYR B 1 206 ? -3.092 27.078 6.27 1 97.38 206 TYR B CA 1
ATOM 4533 C C . TYR B 1 206 ? -1.727 27.578 6.727 1 97.38 206 TYR B C 1
ATOM 4535 O O . TYR B 1 206 ? -1.625 28.297 7.719 1 97.38 206 TYR B O 1
ATOM 4543 N N . THR B 1 207 ? -0.677 27.203 6.035 1 97.75 207 THR B N 1
ATOM 4544 C CA . THR B 1 207 ? 0.675 27.547 6.453 1 97.75 207 THR B CA 1
ATOM 4545 C C . THR B 1 207 ? 0.835 29.062 6.535 1 97.75 207 THR B C 1
ATOM 4547 O O . THR B 1 207 ? 1.493 29.578 7.445 1 97.75 207 THR B O 1
ATOM 4550 N N . GLU B 1 208 ? 0.293 29.812 5.645 1 96.75 208 GLU B N 1
ATOM 4551 C CA . GLU B 1 208 ? 0.361 31.266 5.684 1 96.75 208 GLU B CA 1
ATOM 4552 C C . GLU B 1 208 ? -0.281 31.812 6.953 1 96.75 208 GLU B C 1
ATOM 4554 O O . GLU B 1 208 ? 0.244 32.75 7.57 1 96.75 208 GLU B O 1
ATOM 4559 N N . ASN B 1 209 ? -1.392 31.266 7.246 1 97.06 209 ASN B N 1
ATOM 4560 C CA . ASN B 1 209 ? -2.066 31.672 8.477 1 97.06 209 ASN B CA 1
ATOM 4561 C C . ASN B 1 209 ? -1.245 31.297 9.711 1 97.06 209 ASN B C 1
ATOM 4563 O O . ASN B 1 209 ? -1.159 32.094 10.656 1 97.06 209 ASN B O 1
ATOM 4567 N N . ILE B 1 210 ? -0.639 30.172 9.703 1 97.62 210 ILE B N 1
ATOM 4568 C CA . ILE B 1 210 ? 0.131 29.656 10.82 1 97.62 210 ILE B CA 1
ATOM 4569 C C . ILE B 1 210 ? 1.352 30.531 11.07 1 97.62 210 ILE B C 1
ATOM 4571 O O . ILE B 1 210 ? 1.709 30.812 12.219 1 97.62 210 ILE B O 1
ATOM 4575 N N . LEU B 1 211 ? 1.953 31.031 9.977 1 97.5 211 LEU B N 1
ATOM 4576 C CA . LEU B 1 211 ? 3.242 31.703 10.102 1 97.5 211 LEU B CA 1
ATOM 4577 C C . LEU B 1 211 ? 3.096 33.219 9.914 1 97.5 211 LEU B C 1
ATOM 4579 O O . LEU B 1 211 ? 4.09 33.938 9.875 1 97.5 211 LEU B O 1
ATOM 4583 N N . LYS B 1 212 ? 1.918 33.75 9.844 1 93.94 212 LYS B N 1
ATOM 4584 C CA . LYS B 1 212 ? 1.681 35.156 9.484 1 93.94 212 LYS B CA 1
ATOM 4585 C C . LYS B 1 212 ? 2.285 36.094 10.523 1 93.94 212 LYS B C 1
ATOM 4587 O O . LYS B 1 212 ? 2.781 37.188 10.172 1 93.94 212 LYS B O 1
ATOM 4592 N N . ASP B 1 213 ? 2.293 35.75 11.805 1 92.75 213 ASP B N 1
ATOM 4593 C CA . ASP B 1 213 ? 2.758 36.625 12.867 1 92.75 213 ASP B CA 1
ATOM 4594 C C . ASP B 1 213 ? 4.133 36.219 13.375 1 92.75 213 ASP B C 1
ATOM 4596 O O . ASP B 1 213 ? 4.566 36.656 14.445 1 92.75 213 ASP B O 1
ATOM 4600 N N . VAL B 1 214 ? 4.789 35.406 12.672 1 96.56 214 VAL B N 1
ATOM 4601 C CA . VAL B 1 214 ? 6.098 34.906 13.078 1 96.56 214 VAL B CA 1
ATOM 4602 C C . VAL B 1 214 ? 7.184 35.875 12.633 1 96.56 214 VAL B C 1
ATOM 4604 O O . VAL B 1 214 ? 7.148 36.375 11.508 1 96.56 214 VAL B O 1
ATOM 4607 N N . LYS B 1 215 ? 8.078 36.188 13.461 1 97.25 215 LYS B N 1
ATOM 4608 C CA . LYS B 1 215 ? 9.102 37.219 13.242 1 97.25 215 LYS B CA 1
ATOM 4609 C C . LYS B 1 215 ? 10.031 36.812 12.102 1 97.25 215 LYS B C 1
ATOM 4611 O O . LYS B 1 215 ? 10.359 37.625 11.25 1 97.25 215 LYS B O 1
ATOM 4616 N N . LYS B 1 216 ? 10.516 35.594 12.102 1 98 216 LYS B N 1
ATOM 4617 C CA . LYS B 1 216 ? 11.445 35.125 11.086 1 98 216 LYS B CA 1
ATOM 4618 C C . LYS B 1 216 ? 10.977 33.781 10.492 1 98 216 LYS B C 1
ATOM 4620 O O . LYS B 1 216 ? 10.648 32.875 11.234 1 98 216 LYS B O 1
ATOM 4625 N N . VAL B 1 217 ? 10.906 33.75 9.164 1 98.5 217 VAL B N 1
ATOM 4626 C CA . VAL B 1 217 ? 10.516 32.531 8.484 1 98.5 217 VAL B CA 1
ATOM 4627 C C . VAL B 1 217 ? 11.602 32.125 7.488 1 98.5 217 VAL B C 1
ATOM 4629 O O . VAL B 1 217 ? 12.117 32.969 6.75 1 98.5 217 VAL B O 1
ATOM 4632 N N . TYR B 1 218 ? 12.023 30.875 7.543 1 98.62 218 TYR B N 1
ATOM 4633 C CA . TYR B 1 218 ? 12.93 30.281 6.566 1 98.62 218 TYR B CA 1
ATOM 4634 C C . TYR B 1 218 ? 12.172 29.391 5.59 1 98.62 218 TYR B C 1
ATOM 4636 O O . TYR B 1 218 ? 11.297 28.625 5.992 1 98.62 218 TYR B O 1
ATOM 4644 N N . TYR B 1 219 ? 12.477 29.625 4.344 1 98.5 219 TYR B N 1
ATOM 4645 C CA . TYR B 1 219 ? 11.93 28.766 3.309 1 98.5 219 TYR B CA 1
ATOM 4646 C C . TYR B 1 219 ? 12.883 27.625 2.986 1 98.5 219 TYR B C 1
ATOM 4648 O O . TYR B 1 219 ? 14.047 27.859 2.641 1 98.5 219 TYR B O 1
ATOM 4656 N N . LEU B 1 220 ? 12.406 26.391 3.172 1 98.44 220 LEU B N 1
ATOM 4657 C CA . LEU B 1 220 ? 13.18 25.188 2.873 1 98.44 220 LEU B CA 1
ATOM 4658 C C . LEU B 1 220 ? 12.828 24.641 1.493 1 98.44 220 LEU B C 1
ATOM 4660 O O . LEU B 1 220 ? 11.805 23.969 1.327 1 98.44 220 LEU B O 1
ATOM 4664 N N . ASP B 1 221 ? 13.703 24.906 0.559 1 97.62 221 ASP B N 1
ATOM 4665 C CA . ASP B 1 221 ? 13.469 24.531 -0.831 1 97.62 221 ASP B CA 1
ATOM 4666 C C . ASP B 1 221 ? 14.125 23.188 -1.15 1 97.62 221 ASP B C 1
ATOM 4668 O O . ASP B 1 221 ? 15.266 22.938 -0.746 1 97.62 221 ASP B O 1
ATOM 4672 N N . GLY B 1 222 ? 13.414 22.375 -1.796 1 97.19 222 GLY B N 1
ATOM 4673 C CA . GLY B 1 222 ? 13.922 21.062 -2.189 1 97.19 222 GLY B CA 1
ATOM 4674 C C . GLY B 1 222 ? 12.852 20.172 -2.793 1 97.19 222 GLY B C 1
ATOM 4675 O O . GLY B 1 222 ? 11.688 20.219 -2.375 1 97.19 222 GLY B O 1
ATOM 4676 N N . GLU B 1 223 ? 13.266 19.344 -3.736 1 96.38 223 GLU B N 1
ATOM 4677 C CA . GLU B 1 223 ? 12.375 18.344 -4.309 1 96.38 223 GLU B CA 1
ATOM 4678 C C . GLU B 1 223 ? 12.102 17.219 -3.314 1 96.38 223 GLU B C 1
ATOM 4680 O O . GLU B 1 223 ? 12.711 17.172 -2.242 1 96.38 223 GLU B O 1
ATOM 4685 N N . ILE B 1 224 ? 11.141 16.422 -3.678 1 95.81 224 ILE B N 1
ATOM 4686 C CA . ILE B 1 224 ? 10.852 15.219 -2.908 1 95.81 224 ILE B CA 1
ATOM 4687 C C . ILE B 1 224 ? 12.133 14.406 -2.738 1 95.81 224 ILE B C 1
ATOM 4689 O O . ILE B 1 224 ? 12.836 14.125 -3.715 1 95.81 224 ILE B O 1
ATOM 4693 N N . GLY B 1 225 ? 12.539 14.086 -1.466 1 95.5 225 GLY B N 1
ATOM 4694 C CA . GLY B 1 225 ? 13.648 13.172 -1.235 1 95.5 225 GLY B CA 1
ATOM 4695 C C . GLY B 1 225 ? 14.969 13.891 -1.033 1 95.5 225 GLY B C 1
ATOM 4696 O O . GLY B 1 225 ? 16.016 13.25 -0.905 1 95.5 225 GLY B O 1
ATOM 4697 N N . THR B 1 226 ? 14.961 15.211 -0.921 1 97.19 226 THR B N 1
ATOM 4698 C CA . THR B 1 226 ? 16.203 15.961 -0.846 1 97.19 226 THR B CA 1
ATOM 4699 C C . THR B 1 226 ? 16.672 16.094 0.602 1 97.19 226 THR B C 1
ATOM 4701 O O . THR B 1 226 ? 17.734 16.656 0.868 1 97.19 226 THR B O 1
ATOM 4704 N N . GLY B 1 227 ? 15.781 15.633 1.555 1 96.81 227 GLY B N 1
ATOM 4705 C CA . GLY B 1 227 ? 16.203 15.641 2.945 1 96.81 227 GLY B CA 1
ATOM 4706 C C . GLY B 1 227 ? 15.477 16.672 3.787 1 96.81 227 GLY B C 1
ATOM 4707 O O . GLY B 1 227 ? 15.891 16.969 4.906 1 96.81 227 GLY B O 1
ATOM 4708 N N . LYS B 1 228 ? 14.391 17.219 3.285 1 97.94 228 LYS B N 1
ATOM 4709 C CA . LYS B 1 228 ? 13.641 18.25 3.982 1 97.94 228 LYS B CA 1
ATOM 4710 C C . LYS B 1 228 ? 13.109 17.75 5.32 1 97.94 228 LYS B C 1
ATOM 4712 O O . LYS B 1 228 ? 13.281 18.406 6.348 1 97.94 228 LYS B O 1
ATOM 4717 N N . THR B 1 229 ? 12.461 16.562 5.262 1 98.06 229 THR B N 1
ATOM 4718 C CA . THR B 1 229 ? 11.914 15.984 6.484 1 98.06 229 THR B CA 1
ATOM 4719 C C . THR B 1 229 ? 13.023 15.742 7.504 1 98.06 229 THR B C 1
ATOM 4721 O O . THR B 1 229 ? 12.859 16.031 8.688 1 98.06 229 THR B O 1
ATOM 4724 N N . THR B 1 230 ? 14.133 15.242 7.047 1 97.5 230 THR B N 1
ATOM 4725 C CA . THR B 1 230 ? 15.25 14.961 7.934 1 97.5 230 THR B CA 1
ATOM 4726 C C . THR B 1 230 ? 15.758 16.25 8.586 1 97.5 230 THR B C 1
ATOM 4728 O O . THR B 1 230 ? 15.992 16.281 9.797 1 97.5 230 THR B O 1
ATOM 4731 N N . LEU B 1 231 ? 15.945 17.266 7.801 1 98.25 231 LEU B N 1
ATOM 4732 C CA . LEU B 1 231 ? 16.391 18.562 8.32 1 98.25 231 LEU B CA 1
ATOM 4733 C C . LEU B 1 231 ? 15.422 19.094 9.367 1 98.25 231 LEU B C 1
ATOM 4735 O O . LEU B 1 231 ? 15.828 19.484 10.461 1 98.25 231 LEU B O 1
ATOM 4739 N N . LEU B 1 232 ? 14.172 19.078 9.094 1 98.56 232 LEU B N 1
ATOM 4740 C CA . LEU B 1 232 ? 13.156 19.594 10 1 98.56 232 LEU B CA 1
ATOM 4741 C C . LEU B 1 232 ? 13.094 18.75 11.281 1 98.56 232 LEU B C 1
ATOM 4743 O O . LEU B 1 232 ? 12.906 19.297 12.367 1 98.56 232 LEU B O 1
ATOM 4747 N N . ASN B 1 233 ? 13.242 17.453 11.109 1 98.12 233 ASN B N 1
ATOM 4748 C CA . ASN B 1 233 ? 13.305 16.578 12.273 1 98.12 233 ASN B CA 1
ATOM 4749 C C . ASN B 1 233 ? 14.453 16.938 13.203 1 98.12 233 ASN B C 1
ATOM 4751 O O . ASN B 1 233 ? 14.273 17 14.422 1 98.12 233 ASN B O 1
ATOM 4755 N N . LYS B 1 234 ? 15.586 17.141 12.656 1 97.75 234 LYS B N 1
ATOM 4756 C CA . LYS B 1 234 ? 16.75 17.516 13.453 1 97.75 234 LYS B CA 1
ATOM 4757 C C . LYS B 1 234 ? 16.531 18.844 14.156 1 97.75 234 LYS B C 1
ATOM 4759 O O . LYS B 1 234 ? 16.906 19.016 15.32 1 97.75 234 LYS B O 1
ATOM 4764 N N . VAL B 1 235 ? 15.93 19.719 13.477 1 97.69 235 VAL B N 1
ATOM 4765 C CA . VAL B 1 235 ? 15.664 21.047 14.031 1 97.69 235 VAL B CA 1
ATOM 4766 C C . VAL B 1 235 ? 14.734 20.938 15.242 1 97.69 235 VAL B C 1
ATOM 4768 O O . VAL B 1 235 ? 15.062 21.406 16.328 1 97.69 235 VAL B O 1
ATOM 4771 N N . TYR B 1 236 ? 13.547 20.312 15.031 1 96.56 236 TYR B N 1
ATOM 4772 C CA . TYR B 1 236 ? 12.586 20.359 16.125 1 96.56 236 TYR B CA 1
ATOM 4773 C C . TYR B 1 236 ? 13.039 19.469 17.281 1 96.56 236 TYR B C 1
ATOM 4775 O O . TYR B 1 236 ? 12.758 19.766 18.453 1 96.56 236 TYR B O 1
ATOM 4783 N N . LYS B 1 237 ? 13.781 18.375 17.016 1 95.06 237 LYS B N 1
ATOM 4784 C CA . LYS B 1 237 ? 14.305 17.547 18.109 1 95.06 237 LYS B CA 1
ATOM 4785 C C . LYS B 1 237 ? 15.305 18.328 18.953 1 95.06 237 LYS B C 1
ATOM 4787 O O . LYS B 1 237 ? 15.289 18.234 20.188 1 95.06 237 LYS B O 1
ATOM 4792 N N . LYS B 1 238 ? 16.188 19.016 18.312 1 94.56 238 LYS B N 1
ATOM 4793 C CA . LYS B 1 238 ? 17.125 19.859 19.047 1 94.56 238 LYS B CA 1
ATOM 4794 C C . LYS B 1 238 ? 16.406 20.906 19.891 1 94.56 238 LYS B C 1
ATOM 4796 O O . LYS B 1 238 ? 16.797 21.188 21.016 1 94.56 238 LYS B O 1
ATOM 4801 N N . ALA B 1 239 ? 15.414 21.484 19.312 1 95.25 239 ALA B N 1
ATOM 4802 C CA . ALA B 1 239 ? 14.625 22.484 20.047 1 95.25 239 ALA B CA 1
ATOM 4803 C C . ALA B 1 239 ? 14.008 21.875 21.297 1 95.25 239 ALA B C 1
ATOM 4805 O O . ALA B 1 239 ? 14.016 22.484 22.359 1 95.25 239 ALA B O 1
ATOM 4806 N N . ILE B 1 240 ? 13.492 20.672 21.172 1 93.56 240 ILE B N 1
ATOM 4807 C CA . ILE B 1 240 ? 12.883 19.969 22.297 1 93.56 240 ILE B CA 1
ATOM 4808 C C . ILE B 1 240 ? 13.938 19.688 23.375 1 93.56 240 ILE B C 1
ATOM 4810 O O . ILE B 1 240 ? 13.68 19.859 24.562 1 93.56 240 ILE B O 1
ATOM 4814 N N . GLU B 1 241 ? 15.047 19.328 22.906 1 90.94 241 GLU B N 1
ATOM 4815 C CA . GLU B 1 241 ? 16.156 19.078 23.828 1 90.94 241 GLU B CA 1
ATOM 4816 C C . GLU B 1 241 ? 16.516 20.344 24.625 1 90.94 241 GLU B C 1
ATOM 4818 O O . GLU B 1 241 ? 16.906 20.25 25.781 1 90.94 241 GLU B O 1
ATOM 4823 N N . LYS B 1 242 ? 16.391 21.438 24.016 1 92.69 242 LYS B N 1
ATOM 4824 C CA . LYS B 1 242 ? 16.734 22.703 24.656 1 92.69 242 LYS B CA 1
ATOM 4825 C C . LYS B 1 242 ? 15.57 23.219 25.5 1 92.69 242 LYS B C 1
ATOM 4827 O O . LYS B 1 242 ? 15.68 24.266 26.141 1 92.69 242 LYS B O 1
ATOM 4832 N N . GLY B 1 243 ? 14.484 22.5 25.422 1 92.56 243 GLY B N 1
ATOM 4833 C CA . GLY B 1 243 ? 13.336 22.859 26.25 1 92.56 243 GLY B CA 1
ATOM 4834 C C . GLY B 1 243 ? 12.469 23.938 25.625 1 92.56 243 GLY B C 1
ATOM 4835 O O . GLY B 1 243 ? 11.891 24.766 26.344 1 92.56 243 GLY B O 1
ATOM 4836 N N . LEU B 1 244 ? 12.461 23.984 24.344 1 93.81 244 LEU B N 1
ATOM 4837 C CA . LEU B 1 244 ? 11.664 24.984 23.641 1 93.81 244 LEU B CA 1
ATOM 4838 C C . LEU B 1 244 ? 10.328 24.391 23.203 1 93.81 244 LEU B C 1
ATOM 4840 O O . LEU B 1 244 ? 10.219 23.188 22.969 1 93.81 244 LEU B O 1
ATOM 4844 N N . ASN B 1 245 ? 9.289 25.25 23.109 1 93 245 ASN B N 1
ATOM 4845 C CA . ASN B 1 245 ? 8.016 24.844 22.531 1 93 245 ASN B CA 1
ATOM 4846 C C . ASN B 1 245 ? 8.086 24.781 21 1 93 245 ASN B C 1
ATOM 4848 O O . ASN B 1 245 ? 8.594 25.703 20.359 1 93 245 ASN B O 1
ATOM 4852 N N . VAL B 1 246 ? 7.613 23.594 20.562 1 95.88 246 VAL B N 1
ATOM 4853 C CA . VAL B 1 246 ? 7.699 23.391 19.125 1 95.88 246 VAL B CA 1
ATOM 4854 C C . VAL B 1 246 ? 6.371 22.859 18.594 1 95.88 246 VAL B C 1
ATOM 4856 O O . VAL B 1 246 ? 5.707 22.062 19.25 1 95.88 246 VAL B O 1
ATOM 4859 N N . GLU B 1 247 ? 5.941 23.375 17.453 1 97.38 247 GLU B N 1
ATOM 4860 C CA . GLU B 1 247 ? 4.844 22.812 16.672 1 97.38 247 GLU B CA 1
ATOM 4861 C C . GLU B 1 247 ? 5.348 22.203 15.375 1 97.38 247 GLU B C 1
ATOM 4863 O O . GLU B 1 247 ? 6.082 22.844 14.625 1 97.38 247 GLU B O 1
ATOM 4868 N N . VAL B 1 248 ? 4.969 20.984 15.148 1 98.44 248 VAL B N 1
ATOM 4869 C CA . VAL B 1 248 ? 5.383 20.25 13.953 1 98.44 248 VAL B CA 1
ATOM 4870 C C . VAL B 1 248 ? 4.168 20 13.062 1 98.44 248 VAL B C 1
ATOM 4872 O O . VAL B 1 248 ? 3.199 19.375 13.492 1 98.44 248 VAL B O 1
ATOM 4875 N N . TYR B 1 249 ? 4.211 20.5 11.844 1 98.75 249 TYR B N 1
ATOM 4876 C CA . TYR B 1 249 ? 3.131 20.312 10.883 1 98.75 249 TYR B CA 1
ATOM 4877 C C . TYR B 1 249 ? 3.523 19.297 9.812 1 98.75 249 TYR B C 1
ATOM 4879 O O . TYR B 1 249 ? 4.531 19.469 9.117 1 98.75 249 TYR B O 1
ATOM 4887 N N . HIS B 1 250 ? 2.709 18.328 9.641 1 98.69 250 HIS B N 1
ATOM 4888 C CA . HIS B 1 250 ? 3.051 17.156 8.836 1 98.69 250 HIS B CA 1
ATOM 4889 C C . HIS B 1 250 ? 2.459 17.266 7.43 1 98.69 250 HIS B C 1
ATOM 4891 O O . HIS B 1 250 ? 1.547 18.062 7.195 1 98.69 250 HIS B O 1
ATOM 4897 N N . TYR B 1 251 ? 3.027 16.484 6.48 1 98.06 251 TYR B N 1
ATOM 4898 C CA . TYR B 1 251 ? 2.539 16.328 5.113 1 98.06 251 TYR B CA 1
ATOM 4899 C C . TYR B 1 251 ? 1.269 15.492 5.074 1 98.06 251 TYR B C 1
ATOM 4901 O O . TYR B 1 251 ? 1.23 14.391 5.625 1 98.06 251 TYR B O 1
ATOM 4909 N N . PRO B 1 252 ? 0.223 15.938 4.469 1 97.5 252 PRO B N 1
ATOM 4910 C CA . PRO B 1 252 ? -1.087 15.289 4.582 1 97.5 252 PRO B CA 1
ATOM 4911 C C . PRO B 1 252 ? -1.101 13.875 4 1 97.5 252 PRO B C 1
ATOM 4913 O O . PRO B 1 252 ? -1.759 12.984 4.547 1 97.5 252 PRO B O 1
ATOM 4916 N N . LEU B 1 253 ? -0.382 13.586 2.943 1 98.19 253 LEU B N 1
ATOM 4917 C CA . LEU B 1 253 ? -0.436 12.266 2.316 1 98.19 253 LEU B CA 1
ATOM 4918 C C . LEU B 1 253 ? 0.321 11.242 3.15 1 98.19 253 LEU B C 1
ATOM 4920 O O . LEU B 1 253 ? -0.138 10.109 3.311 1 98.19 253 LEU B O 1
ATOM 4924 N N . ILE B 1 254 ? 1.479 11.648 3.617 1 98.31 254 ILE B N 1
ATOM 4925 C 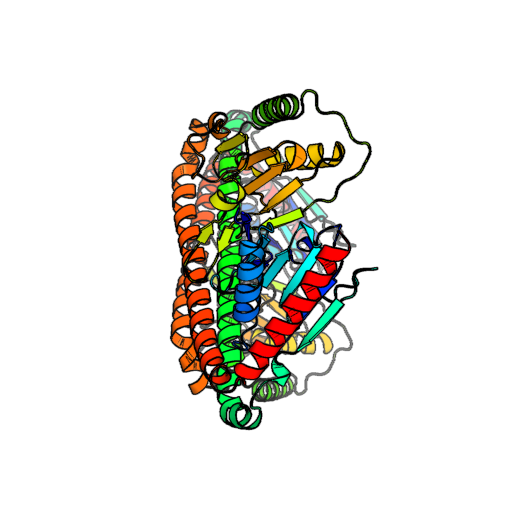CA . ILE B 1 254 ? 2.361 10.781 4.387 1 98.31 254 ILE B CA 1
ATOM 4926 C C . ILE B 1 254 ? 2.678 11.422 5.734 1 98.31 254 ILE B C 1
ATOM 4928 O O . ILE B 1 254 ? 3.652 12.164 5.859 1 98.31 254 ILE B O 1
ATOM 4932 N N . PRO B 1 255 ? 1.989 11.031 6.812 1 97.69 255 PRO B N 1
ATOM 4933 C CA . PRO B 1 255 ? 2.053 11.719 8.109 1 97.69 255 PRO B CA 1
ATOM 4934 C C . PRO B 1 255 ? 3.461 11.734 8.695 1 97.69 255 PRO B C 1
ATOM 4936 O O . PRO B 1 255 ? 3.785 12.602 9.508 1 97.69 255 PRO B O 1
ATOM 4939 N N . GLU B 1 256 ? 4.332 10.82 8.266 1 97.12 256 GLU B N 1
ATOM 4940 C CA . GLU B 1 256 ? 5.699 10.766 8.773 1 97.12 256 GLU B CA 1
ATOM 4941 C C . GLU B 1 256 ? 6.543 11.922 8.227 1 97.12 256 GLU B C 1
ATOM 4943 O O . GLU B 1 256 ? 7.586 12.25 8.789 1 97.12 256 GLU B O 1
ATOM 4948 N N . LYS B 1 257 ? 6.152 12.469 7.195 1 98.12 257 LYS B N 1
ATOM 4949 C CA . LYS B 1 257 ? 6.875 13.578 6.578 1 98.12 257 LYS B CA 1
ATOM 4950 C C . LYS B 1 257 ? 6.434 14.914 7.16 1 98.12 257 LYS B C 1
ATOM 4952 O O . LYS B 1 257 ? 5.285 15.062 7.586 1 98.12 257 LYS B O 1
ATOM 4957 N N . ILE B 1 258 ? 7.348 15.883 7.188 1 98.56 258 ILE B N 1
ATOM 4958 C CA . ILE B 1 258 ? 7.105 17.156 7.84 1 98.56 258 ILE B CA 1
ATOM 4959 C C . ILE B 1 258 ? 7.172 18.281 6.809 1 98.56 258 ILE B C 1
ATOM 4961 O O . ILE B 1 258 ? 8.039 18.281 5.934 1 98.56 258 ILE B O 1
ATOM 4965 N N . GLU B 1 259 ? 6.254 19.25 6.973 1 98.25 259 GLU B N 1
ATOM 4966 C CA . GLU B 1 259 ? 6.219 20.391 6.051 1 98.25 259 GLU B CA 1
ATOM 4967 C C . GLU B 1 259 ? 6.684 21.672 6.734 1 98.25 259 GLU B C 1
ATOM 4969 O O . GLU B 1 259 ? 7.297 22.531 6.098 1 98.25 259 GLU B O 1
ATOM 4974 N N . THR B 1 260 ? 6.348 21.75 7.977 1 98.75 260 THR B N 1
ATOM 4975 C CA . THR B 1 260 ? 6.613 23 8.664 1 98.75 260 THR B CA 1
ATOM 4976 C C . THR B 1 260 ? 6.945 22.766 10.133 1 98.75 260 THR B C 1
ATOM 4978 O O . THR B 1 260 ? 6.336 21.906 10.781 1 98.75 260 THR B O 1
ATOM 4981 N N . VAL B 1 261 ? 7.926 23.438 10.625 1 98.62 261 VAL B N 1
ATOM 4982 C CA . VAL B 1 261 ? 8.258 23.469 12.047 1 98.62 261 VAL B CA 1
ATOM 4983 C C . VAL B 1 261 ? 8.219 24.906 12.562 1 98.62 261 VAL B C 1
ATOM 4985 O O . VAL B 1 261 ? 8.789 25.812 11.945 1 98.62 261 VAL B O 1
ATOM 4988 N N . LEU B 1 262 ? 7.52 25.094 13.625 1 98.19 262 LEU B N 1
ATOM 4989 C CA . LEU B 1 262 ? 7.422 26.391 14.273 1 98.19 262 LEU B CA 1
ATOM 4990 C C . LEU B 1 262 ? 8.039 26.359 15.664 1 98.19 262 LEU B C 1
ATOM 4992 O O . LEU B 1 262 ? 7.559 25.641 16.547 1 98.19 262 LEU B O 1
ATOM 4996 N N . LEU B 1 263 ? 9.109 27.078 15.828 1 96.94 263 LEU B N 1
ATOM 4997 C CA . LEU B 1 263 ? 9.719 27.281 17.141 1 96.94 263 LEU B CA 1
ATOM 4998 C C . LEU B 1 263 ? 9.094 28.5 17.844 1 96.94 263 LEU B C 1
ATOM 5000 O O . LEU B 1 263 ? 9.586 29.609 17.703 1 96.94 263 LEU B O 1
ATOM 5004 N N . THR B 1 264 ? 8.133 28.281 18.594 1 93.38 264 THR B N 1
ATOM 5005 C CA . THR B 1 264 ? 7.285 29.344 19.141 1 93.38 264 THR B CA 1
ATOM 5006 C C . THR B 1 264 ? 8.086 30.25 20.062 1 93.38 264 THR B C 1
ATOM 5008 O O . THR B 1 264 ? 7.926 31.469 20.031 1 93.38 264 THR B O 1
ATOM 5011 N N . ASP B 1 265 ? 8.984 29.703 20.906 1 92.75 265 ASP B N 1
ATOM 5012 C CA . ASP B 1 265 ? 9.75 30.484 21.859 1 92.75 265 ASP B CA 1
ATOM 5013 C C . ASP B 1 265 ? 10.742 31.406 21.156 1 92.75 265 ASP B C 1
ATOM 5015 O O . ASP B 1 265 ? 11.07 32.469 21.672 1 92.75 265 ASP B O 1
ATOM 5019 N N . LEU B 1 266 ? 11.18 30.969 20.016 1 95.12 266 LEU B N 1
ATOM 5020 C CA . LEU B 1 266 ? 12.164 31.75 19.281 1 95.12 266 LEU B CA 1
ATOM 5021 C C . LEU B 1 266 ? 11.492 32.625 18.219 1 95.12 266 LEU B C 1
ATOM 5023 O O . LEU B 1 266 ? 12.141 33.469 17.609 1 95.12 266 LEU B O 1
ATOM 5027 N N . ASP B 1 267 ? 10.172 32.375 17.969 1 97.06 267 ASP B N 1
ATOM 5028 C CA . ASP B 1 267 ? 9.406 33.094 16.953 1 97.06 267 ASP B CA 1
ATOM 5029 C C . ASP B 1 267 ? 10.031 32.906 15.57 1 97.06 267 ASP B C 1
ATOM 5031 O O . ASP B 1 267 ? 10.273 33.875 14.867 1 97.06 267 ASP B O 1
ATOM 5035 N N . ILE B 1 268 ? 10.367 31.672 15.242 1 98 268 ILE B N 1
ATOM 5036 C CA . ILE B 1 268 ? 10.984 31.297 13.977 1 98 268 ILE B CA 1
ATOM 5037 C C . ILE B 1 268 ? 10.188 30.172 13.336 1 98 268 ILE B C 1
ATOM 5039 O O . ILE B 1 268 ? 9.812 29.203 14.008 1 98 268 ILE B O 1
ATOM 5043 N N . GLY B 1 269 ? 9.844 30.297 12.086 1 98.5 269 GLY B N 1
ATOM 5044 C CA . GLY B 1 269 ? 9.211 29.25 11.312 1 98.5 269 GLY B CA 1
ATOM 5045 C C . GLY B 1 269 ? 10.07 28.75 10.164 1 98.5 269 GLY B C 1
ATOM 5046 O O . GLY B 1 269 ? 10.758 29.547 9.508 1 98.5 269 GLY B O 1
ATOM 5047 N N . ILE B 1 270 ? 10.141 27.484 9.961 1 98.75 270 ILE B N 1
ATOM 5048 C CA . ILE B 1 270 ? 10.766 26.859 8.805 1 98.75 270 ILE B CA 1
ATOM 5049 C C . ILE B 1 270 ? 9.727 26.062 8.016 1 98.75 270 ILE B C 1
ATOM 5051 O O . ILE B 1 270 ? 9.055 25.188 8.578 1 98.75 270 ILE B O 1
ATOM 5055 N N . THR B 1 271 ? 9.578 26.359 6.766 1 98.81 271 THR B N 1
ATOM 5056 C CA . THR B 1 271 ? 8.477 25.75 6.023 1 98.81 271 THR B CA 1
ATOM 5057 C C . THR B 1 271 ? 8.906 25.422 4.598 1 98.81 271 THR B C 1
ATOM 5059 O O . THR B 1 271 ? 9.844 26.016 4.066 1 98.81 271 THR B O 1
ATOM 5062 N N . ILE B 1 272 ? 8.234 24.406 4.035 1 98.19 272 ILE B N 1
ATOM 5063 C CA . ILE B 1 272 ? 8.469 24.062 2.639 1 98.19 272 ILE B CA 1
ATOM 5064 C C . ILE B 1 272 ? 7.418 24.734 1.756 1 98.19 272 ILE B C 1
ATOM 5066 O O . ILE B 1 272 ? 7.438 24.578 0.533 1 98.19 272 ILE B O 1
ATOM 5070 N N . SER B 1 273 ? 6.473 25.484 2.346 1 96.56 273 SER B N 1
ATOM 5071 C CA . SER B 1 273 ? 5.402 26.125 1.586 1 96.56 273 SER B CA 1
ATOM 5072 C C . SER B 1 273 ? 5.953 27.172 0.635 1 96.56 273 SER B C 1
ATOM 5074 O O . SER B 1 273 ? 6.645 28.109 1.062 1 96.56 273 SER B O 1
ATOM 5076 N N . THR B 1 274 ? 5.543 27.094 -0.576 1 94.44 274 THR B N 1
ATOM 5077 C CA . THR B 1 274 ? 6.066 27.969 -1.616 1 94.44 274 THR B CA 1
ATOM 5078 C C . THR B 1 274 ? 5.562 29.391 -1.422 1 94.44 274 THR B C 1
ATOM 5080 O O . THR B 1 274 ? 6.078 30.328 -2.039 1 94.44 274 THR B O 1
ATOM 5083 N N . THR B 1 275 ? 4.621 29.547 -0.577 1 93.75 275 THR B N 1
ATOM 5084 C CA . THR B 1 275 ? 4.137 30.891 -0.26 1 93.75 275 THR B CA 1
ATOM 5085 C C . THR B 1 275 ? 5.25 31.734 0.353 1 93.75 275 THR B C 1
ATOM 5087 O O . THR B 1 275 ? 5.211 32.969 0.286 1 93.75 275 THR B O 1
ATOM 5090 N N . PHE B 1 276 ? 6.246 31.109 0.859 1 96.69 276 PHE B N 1
ATOM 5091 C CA . PHE B 1 276 ? 7.312 31.812 1.555 1 96.69 276 PHE B CA 1
ATOM 5092 C C . PHE B 1 276 ? 8.617 31.719 0.775 1 96.69 276 PHE B C 1
ATOM 5094 O O . PHE B 1 276 ? 9.703 31.812 1.355 1 96.69 276 PHE B O 1
ATOM 5101 N N . LYS B 1 277 ? 8.477 31.547 -0.517 1 95.5 277 LYS B N 1
ATOM 5102 C CA . LYS B 1 277 ? 9.641 31.359 -1.374 1 95.5 277 LYS B CA 1
ATOM 5103 C C . LYS B 1 277 ? 10.523 32.594 -1.394 1 95.5 277 LYS B C 1
ATOM 5105 O O . LYS B 1 277 ? 11.711 32.531 -1.727 1 95.5 277 LYS B O 1
ATOM 5110 N N . GLU B 1 278 ? 10.016 33.812 -1.018 1 94.75 278 GLU B N 1
ATOM 5111 C CA . GLU B 1 278 ? 10.766 35.062 -1.055 1 94.75 278 GLU B CA 1
ATOM 5112 C C . GLU B 1 278 ? 11.539 35.281 0.244 1 94.75 278 GLU B C 1
ATOM 5114 O O . GLU B 1 278 ? 12.391 36.156 0.321 1 94.75 278 GLU B O 1
ATOM 5119 N N . GLU B 1 279 ? 11.297 34.438 1.25 1 95.88 279 GLU B N 1
ATOM 5120 C CA . GLU B 1 279 ? 12 34.531 2.525 1 95.88 279 GLU B CA 1
ATOM 5121 C C . GLU B 1 279 ? 13.391 33.906 2.443 1 95.88 279 GLU B C 1
ATOM 5123 O O . GLU B 1 279 ? 13.797 33.438 1.388 1 95.88 279 GLU 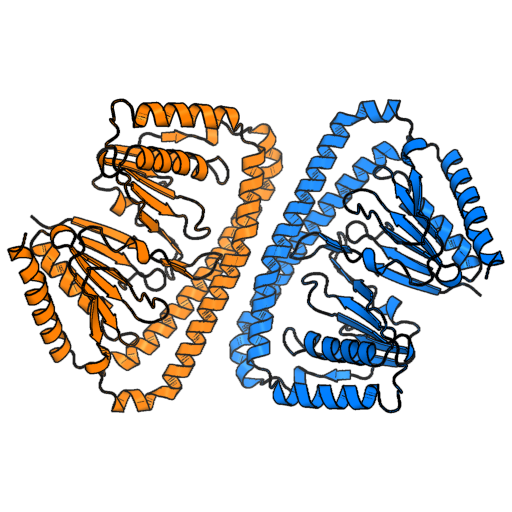B O 1
ATOM 5128 N N . ASP B 1 280 ? 14.195 34.031 3.547 1 96.88 280 ASP B N 1
ATOM 5129 C CA . ASP B 1 280 ? 15.492 33.375 3.594 1 96.88 280 ASP B CA 1
ATOM 5130 C C . ASP B 1 280 ? 15.367 31.891 3.254 1 96.88 280 ASP B C 1
ATOM 5132 O O . ASP B 1 280 ? 14.641 31.156 3.926 1 96.88 280 ASP B O 1
ATOM 5136 N N . THR B 1 281 ? 16.125 31.531 2.223 1 97.31 281 THR B N 1
ATOM 5137 C CA . THR B 1 281 ? 15.914 30.219 1.644 1 97.31 281 THR B CA 1
ATOM 5138 C C . THR B 1 281 ? 17.094 29.297 1.929 1 97.31 281 THR B C 1
ATOM 5140 O O . THR B 1 281 ? 18.25 29.719 1.82 1 97.31 281 THR B O 1
ATOM 5143 N N . ILE B 1 282 ? 16.781 28.141 2.408 1 97.44 282 ILE B N 1
ATOM 5144 C CA . ILE B 1 282 ? 17.719 27.031 2.438 1 97.44 282 ILE B CA 1
ATOM 5145 C C . ILE B 1 282 ? 17.453 26.109 1.248 1 97.44 282 ILE B C 1
ATOM 5147 O O . ILE B 1 282 ? 16.469 25.359 1.241 1 97.44 282 ILE B O 1
ATOM 5151 N N . ASP B 1 283 ? 18.328 26.109 0.291 1 97.56 283 ASP B N 1
ATOM 5152 C CA . ASP B 1 283 ? 18.125 25.375 -0.949 1 97.56 283 ASP B CA 1
ATOM 5153 C C . ASP B 1 283 ? 18.875 24.031 -0.919 1 97.56 283 ASP B C 1
ATOM 5155 O O . ASP B 1 283 ? 20.094 24 -1.116 1 97.56 283 ASP B O 1
ATOM 5159 N N . LEU B 1 284 ? 18.156 23.016 -0.776 1 97.62 284 LEU B N 1
ATOM 5160 C CA . LEU B 1 284 ? 18.781 21.703 -0.734 1 97.62 284 LEU B CA 1
ATOM 5161 C C . LEU B 1 284 ? 19 21.156 -2.143 1 97.62 284 LEU B C 1
ATOM 5163 O O . LEU B 1 284 ? 19.781 20.219 -2.334 1 97.62 284 LEU B O 1
ATOM 5167 N N . ASN B 1 285 ? 18.375 21.688 -3.156 1 96.88 285 ASN B N 1
ATOM 5168 C CA . ASN B 1 285 ? 18.531 21.25 -4.535 1 96.88 285 ASN B CA 1
ATOM 5169 C C . ASN B 1 285 ? 19.953 21.469 -5.051 1 96.88 285 ASN B C 1
ATOM 5171 O O . ASN B 1 285 ? 20.359 20.859 -6.039 1 96.88 285 ASN B O 1
ATOM 5175 N N . GLN B 1 286 ? 20.641 22.359 -4.414 1 96.38 286 GLN B N 1
ATOM 5176 C CA . GLN B 1 286 ? 21.984 22.656 -4.859 1 96.38 286 GLN B CA 1
ATOM 5177 C C . GLN B 1 286 ? 22.891 21.438 -4.742 1 96.38 286 GLN B C 1
ATOM 5179 O O . GLN B 1 286 ? 23.953 21.375 -5.383 1 96.38 286 GLN B O 1
ATOM 5184 N N . PHE B 1 287 ? 22.438 20.469 -3.965 1 97.25 287 PHE B N 1
ATOM 5185 C CA . PHE B 1 287 ? 23.281 19.312 -3.734 1 97.25 287 PHE B CA 1
ATOM 5186 C C . PHE B 1 287 ? 22.844 18.141 -4.605 1 97.25 287 PHE B C 1
ATOM 5188 O O . PHE B 1 287 ? 23.266 17 -4.387 1 97.25 287 PHE B O 1
ATOM 5195 N N . LEU B 1 288 ? 21.984 18.344 -5.535 1 96.69 288 LEU B N 1
ATOM 5196 C CA . LEU B 1 288 ? 21.547 17.344 -6.504 1 96.69 288 LEU B CA 1
ATOM 5197 C C . LEU B 1 288 ? 22.578 17.172 -7.609 1 96.69 288 LEU B C 1
ATOM 5199 O O . LEU B 1 288 ? 23.047 18.156 -8.195 1 96.69 288 LEU B O 1
ATOM 5203 N N . ASN B 1 289 ? 22.938 15.938 -7.836 1 96.56 289 ASN B N 1
ATOM 5204 C CA . ASN B 1 289 ? 23.719 15.633 -9.023 1 96.56 289 ASN B CA 1
ATOM 5205 C C . ASN B 1 289 ? 22.875 15.688 -10.289 1 96.56 289 ASN B C 1
ATOM 5207 O O . ASN B 1 289 ? 22.172 14.727 -10.617 1 96.56 289 ASN B O 1
ATOM 5211 N N . ARG B 1 290 ? 23.047 16.672 -11.062 1 94.5 290 ARG B N 1
ATOM 5212 C CA . ARG B 1 290 ? 22.188 16.938 -12.203 1 94.5 290 ARG B CA 1
ATOM 5213 C C . ARG B 1 290 ? 22.422 15.922 -13.32 1 94.5 290 ARG B C 1
ATOM 5215 O O . ARG B 1 290 ? 21.484 15.547 -14.031 1 94.5 290 ARG B O 1
ATOM 5222 N N . GLU B 1 291 ? 23.594 15.508 -13.492 1 94.19 291 GLU B N 1
ATOM 5223 C CA . GLU B 1 291 ? 23.906 14.516 -14.516 1 94.19 291 GLU B CA 1
ATOM 5224 C C . GLU B 1 291 ? 23.203 13.188 -14.234 1 94.19 291 GLU B C 1
ATOM 5226 O O . GLU B 1 291 ? 22.609 12.586 -15.141 1 94.19 291 GLU B O 1
ATOM 5231 N N . LYS B 1 292 ? 23.312 12.836 -13.023 1 92.5 292 LYS B N 1
ATOM 5232 C CA . LYS B 1 292 ? 22.656 11.602 -12.617 1 92.5 292 LYS B CA 1
ATOM 5233 C C . LYS B 1 292 ? 21.141 11.719 -12.719 1 92.5 292 LYS B C 1
ATOM 5235 O O . LYS B 1 292 ? 20.453 10.75 -13.047 1 92.5 292 LYS B O 1
ATOM 5240 N N . LEU B 1 293 ? 20.641 12.891 -12.492 1 95.06 293 LEU B N 1
ATOM 5241 C CA . LEU B 1 293 ? 19.203 13.133 -12.469 1 95.06 293 LEU B CA 1
ATOM 5242 C C . LEU B 1 293 ? 18.594 13.008 -13.867 1 95.06 293 LEU B C 1
ATOM 5244 O O . LEU B 1 293 ? 17.422 12.68 -14.016 1 95.06 293 LEU B O 1
ATOM 5248 N N . LEU B 1 294 ? 19.375 13.195 -14.844 1 94.06 294 LEU B N 1
ATOM 5249 C CA . LEU B 1 294 ? 18.906 13.156 -16.219 1 94.06 294 LEU B CA 1
ATOM 5250 C C . LEU B 1 294 ? 18.312 11.797 -16.547 1 94.06 294 LEU B C 1
ATOM 5252 O O . LEU B 1 294 ? 17.312 11.719 -17.281 1 94.06 294 LEU B O 1
ATOM 5256 N N . LYS B 1 295 ? 18.859 10.773 -15.984 1 91.88 295 LYS B N 1
ATOM 5257 C CA . LYS B 1 295 ? 18.406 9.422 -16.281 1 91.88 295 LYS B CA 1
ATOM 5258 C C . LYS B 1 295 ? 17.016 9.18 -15.672 1 91.88 295 LYS B C 1
ATOM 5260 O O . LYS B 1 295 ? 16.297 8.289 -16.125 1 91.88 295 LYS B O 1
ATOM 5265 N N . TYR B 1 296 ? 16.656 10 -14.664 1 94.5 296 TYR B N 1
ATOM 5266 C CA . TYR B 1 296 ? 15.422 9.75 -13.922 1 94.5 296 TYR B CA 1
ATOM 5267 C C . TYR B 1 296 ? 14.336 10.734 -14.336 1 94.5 296 TYR B C 1
ATOM 5269 O O . TYR B 1 296 ? 13.18 10.594 -13.93 1 94.5 296 TYR B O 1
ATOM 5277 N N . GLU B 1 297 ? 14.633 11.688 -15.109 1 95.19 297 GLU B N 1
ATOM 5278 C CA . GLU B 1 297 ? 13.742 12.82 -15.375 1 95.19 297 GLU B CA 1
ATOM 5279 C C . GLU B 1 297 ? 12.406 12.352 -15.93 1 95.19 297 GLU B C 1
ATOM 5281 O O . GLU B 1 297 ? 11.344 12.781 -15.461 1 95.19 297 GLU B O 1
ATOM 5286 N N . GLU B 1 298 ? 12.453 11.453 -16.906 1 95.19 298 GLU B N 1
ATOM 5287 C CA . GLU B 1 298 ? 11.219 10.969 -17.531 1 95.19 298 GLU B CA 1
ATOM 5288 C C . GLU B 1 298 ? 10.391 10.164 -16.531 1 95.19 298 GLU B C 1
ATOM 5290 O O . GLU B 1 298 ? 9.172 10.32 -16.469 1 95.19 298 GLU B O 1
ATOM 5295 N N . ASP B 1 299 ? 11.055 9.32 -15.797 1 95.94 299 ASP B N 1
ATOM 5296 C CA . ASP B 1 299 ? 10.367 8.516 -14.789 1 95.94 299 ASP B CA 1
ATOM 5297 C C . ASP B 1 299 ? 9.711 9.398 -13.734 1 95.94 299 ASP B C 1
ATOM 5299 O O . ASP B 1 299 ? 8.57 9.148 -13.328 1 95.94 299 ASP B O 1
ATOM 5303 N N . ILE B 1 300 ? 10.422 10.445 -13.336 1 97.31 300 ILE B N 1
ATOM 5304 C CA . ILE B 1 300 ? 9.922 11.336 -12.289 1 97.31 300 ILE B CA 1
ATOM 5305 C C . ILE B 1 300 ? 8.703 12.102 -12.805 1 97.31 300 ILE B C 1
ATOM 5307 O O . ILE B 1 300 ? 7.684 12.188 -12.117 1 97.31 300 ILE B O 1
ATOM 5311 N N . LYS B 1 301 ? 8.805 12.617 -13.984 1 97.25 301 LYS B N 1
ATOM 5312 C CA . LYS B 1 301 ? 7.68 13.344 -14.578 1 97.25 301 LYS B CA 1
ATOM 5313 C C . LYS B 1 301 ? 6.445 12.453 -14.688 1 97.25 301 LYS B C 1
ATOM 5315 O O . LYS B 1 301 ? 5.332 12.891 -14.398 1 97.25 301 LYS B O 1
ATOM 5320 N N . PHE B 1 302 ? 6.707 11.273 -15.141 1 97.38 302 PHE B N 1
ATOM 5321 C CA . PHE B 1 302 ? 5.613 10.32 -15.273 1 97.38 302 PHE B CA 1
ATOM 5322 C C . PHE B 1 302 ? 4.984 10.023 -13.922 1 97.38 302 PHE B C 1
ATOM 5324 O O . PHE B 1 302 ? 3.76 10.031 -13.781 1 97.38 302 PHE B O 1
ATOM 5331 N N . ASP B 1 303 ? 5.797 9.742 -12.938 1 97.44 303 ASP B N 1
ATOM 5332 C CA . ASP B 1 303 ? 5.32 9.422 -11.594 1 97.44 303 ASP B CA 1
ATOM 5333 C C . ASP B 1 303 ? 4.555 10.594 -10.984 1 97.44 303 ASP B C 1
ATOM 5335 O O . ASP B 1 303 ? 3.578 10.391 -10.266 1 97.44 303 ASP B O 1
ATOM 5339 N N . GLU B 1 304 ? 5.023 11.797 -11.234 1 97.56 304 GLU B N 1
ATOM 5340 C CA . GLU B 1 304 ? 4.328 12.984 -10.727 1 97.56 304 GLU B CA 1
ATOM 5341 C C . GLU B 1 304 ? 2.908 13.062 -11.281 1 97.56 304 GLU B C 1
ATOM 5343 O O . GLU B 1 304 ? 1.976 13.414 -10.555 1 97.56 304 GLU B O 1
ATOM 5348 N N . LYS B 1 305 ? 2.791 12.727 -12.5 1 97.75 305 LYS B N 1
ATOM 5349 C CA . LYS B 1 305 ? 1.464 12.734 -13.109 1 97.75 305 LYS B CA 1
ATOM 5350 C C . LYS B 1 305 ? 0.57 11.664 -12.492 1 97.75 305 LYS B C 1
ATOM 5352 O O . LYS B 1 305 ? -0.59 11.93 -12.164 1 97.75 305 LYS B O 1
ATOM 5357 N N . VAL B 1 306 ? 1.121 10.453 -12.344 1 97.62 306 VAL B N 1
ATOM 5358 C CA . VAL B 1 306 ? 0.36 9.359 -11.75 1 97.62 306 VAL B CA 1
ATOM 5359 C C . VAL B 1 306 ? -0.039 9.727 -10.32 1 97.62 306 VAL B C 1
ATOM 5361 O O . VAL B 1 306 ? -1.178 9.492 -9.914 1 97.62 306 VAL B O 1
ATOM 5364 N N . LEU B 1 307 ? 0.888 10.312 -9.594 1 97.69 307 LEU B N 1
ATOM 5365 C CA . LEU B 1 307 ? 0.644 10.75 -8.219 1 97.69 307 LEU B CA 1
ATOM 5366 C C . LEU B 1 307 ? -0.5 11.758 -8.164 1 97.69 307 LEU B C 1
ATOM 5368 O O . LEU B 1 307 ? -1.422 11.609 -7.355 1 97.69 307 LEU B O 1
ATOM 5372 N N . ASP B 1 308 ? -0.497 12.719 -9 1 97.69 308 ASP B N 1
ATOM 5373 C CA . ASP B 1 308 ? -1.524 13.758 -9.055 1 97.69 308 ASP B CA 1
ATOM 5374 C C . ASP B 1 308 ? -2.889 13.156 -9.391 1 97.69 308 ASP B C 1
ATOM 5376 O O . ASP B 1 308 ? -3.904 13.555 -8.812 1 97.69 308 ASP B O 1
ATOM 5380 N N . ASP B 1 309 ? -2.848 12.227 -10.32 1 97.56 309 ASP B N 1
ATOM 5381 C CA . ASP B 1 309 ? -4.098 11.578 -10.703 1 97.56 309 ASP B CA 1
ATOM 5382 C C . ASP B 1 309 ? -4.707 10.82 -9.531 1 97.56 309 ASP B C 1
ATOM 5384 O O . ASP B 1 309 ? -5.906 10.945 -9.258 1 97.56 309 ASP B O 1
ATOM 5388 N N . LEU B 1 310 ? -3.906 10.047 -8.867 1 98.19 310 LEU B N 1
ATOM 5389 C CA . LEU B 1 310 ? -4.387 9.258 -7.742 1 98.19 310 LEU B CA 1
ATOM 5390 C C . LEU B 1 310 ? -4.945 10.156 -6.648 1 98.19 310 LEU B C 1
ATOM 5392 O O . LEU B 1 310 ? -6 9.867 -6.074 1 98.19 310 LEU B O 1
ATOM 5396 N N . ILE B 1 311 ? -4.309 11.305 -6.375 1 98.19 311 ILE B N 1
ATOM 5397 C CA . ILE B 1 311 ? -4.773 12.25 -5.363 1 98.19 311 ILE B CA 1
ATOM 5398 C C . ILE B 1 311 ? -6.07 12.906 -5.828 1 98.19 311 ILE B C 1
ATOM 5400 O O . ILE B 1 311 ? -7.008 13.07 -5.043 1 98.19 311 ILE B O 1
ATOM 5404 N N . CYS B 1 312 ? -6.121 13.242 -7.074 1 98.12 312 CYS B N 1
ATOM 5405 C CA . CYS B 1 312 ? -7.32 13.852 -7.633 1 98.12 312 CYS B CA 1
ATOM 5406 C C . CYS B 1 312 ? -8.523 12.93 -7.488 1 98.12 312 CYS B C 1
ATOM 5408 O O . CYS B 1 312 ? -9.617 13.383 -7.133 1 98.12 312 CYS B O 1
ATOM 5410 N N . TRP B 1 313 ? -8.312 11.656 -7.754 1 97.88 313 TRP B N 1
ATOM 5411 C CA . TRP B 1 313 ? -9.406 10.695 -7.637 1 97.88 313 TRP B CA 1
ATOM 5412 C C . TRP B 1 313 ? -9.828 10.531 -6.18 1 97.88 313 TRP B C 1
ATOM 5414 O O . TRP B 1 313 ? -11.008 10.312 -5.895 1 97.88 313 TRP B O 1
ATOM 5424 N N . ALA B 1 314 ? -8.867 10.625 -5.289 1 98.19 314 ALA B N 1
ATOM 5425 C CA . ALA B 1 314 ? -9.211 10.617 -3.871 1 98.19 314 ALA B CA 1
ATOM 5426 C C . ALA B 1 314 ? -10.07 11.82 -3.508 1 98.19 314 ALA B C 1
ATOM 5428 O O . ALA B 1 314 ? -11.086 11.68 -2.828 1 98.19 314 ALA B O 1
ATOM 5429 N N . VAL B 1 315 ? -9.719 13.008 -3.998 1 98.31 315 VAL B N 1
ATOM 5430 C CA . VAL B 1 315 ? -10.438 14.25 -3.727 1 98.31 315 VAL B CA 1
ATOM 5431 C C . VAL B 1 315 ? -11.867 14.148 -4.246 1 98.31 315 VAL B C 1
ATOM 5433 O O . VAL B 1 315 ? -12.812 14.578 -3.578 1 98.31 315 VAL B O 1
ATOM 5436 N N . LEU B 1 316 ? -12.023 13.539 -5.395 1 97.56 316 LEU B N 1
ATOM 5437 C CA . LEU B 1 316 ? -13.352 13.375 -5.988 1 97.56 316 LEU B CA 1
ATOM 5438 C C . LEU B 1 316 ? -14.242 12.531 -5.09 1 97.56 316 LEU B C 1
ATOM 5440 O O . LEU B 1 316 ? -15.438 12.812 -4.949 1 97.56 316 LEU B O 1
ATOM 5444 N N . ASN B 1 317 ? -13.672 11.523 -4.523 1 97.69 317 ASN B N 1
ATOM 5445 C CA . ASN B 1 317 ? -14.461 10.68 -3.639 1 97.69 317 ASN B CA 1
ATOM 5446 C C . ASN B 1 317 ? -14.734 11.359 -2.301 1 97.69 317 ASN B C 1
ATOM 5448 O O . ASN B 1 317 ? -15.789 11.156 -1.698 1 97.69 317 ASN B O 1
ATOM 5452 N N . LEU B 1 318 ? -13.789 12.188 -1.82 1 97.69 318 LEU B N 1
ATOM 5453 C CA . LEU B 1 318 ? -14.062 13 -0.639 1 97.69 318 LEU B CA 1
ATOM 5454 C C . LEU B 1 318 ? -15.203 13.977 -0.899 1 97.69 318 LEU B C 1
ATOM 5456 O O . LEU B 1 318 ? -16.031 14.203 -0.024 1 97.69 318 LEU B O 1
ATOM 5460 N N . LYS B 1 319 ? -15.188 14.516 -2.084 1 97.44 319 LYS B N 1
ATOM 5461 C CA . LYS B 1 319 ? -16.266 15.414 -2.488 1 97.44 319 LYS B CA 1
ATOM 5462 C C . LYS B 1 319 ? -17.609 14.703 -2.488 1 97.44 319 LYS B C 1
ATOM 5464 O O . LYS B 1 319 ? -18.609 15.266 -2.051 1 97.44 319 LYS B O 1
ATOM 5469 N N . ARG B 1 320 ? -17.609 13.469 -2.994 1 96.62 320 ARG B N 1
ATOM 5470 C CA . ARG B 1 320 ? -18.828 12.656 -2.973 1 96.62 320 ARG B CA 1
ATOM 5471 C C . ARG B 1 320 ? -19.297 12.422 -1.545 1 96.62 320 ARG B C 1
ATOM 5473 O O . ARG B 1 320 ? -20.5 12.539 -1.262 1 96.62 320 ARG B O 1
ATOM 5480 N N . ALA B 1 321 ? -18.375 12.086 -0.683 1 95.69 321 ALA B N 1
ATOM 5481 C CA . ALA B 1 321 ? -18.719 11.867 0.721 1 95.69 321 ALA B CA 1
ATOM 5482 C C . ALA B 1 321 ? -19.297 13.133 1.343 1 95.69 321 ALA B C 1
ATOM 5484 O O . ALA B 1 321 ? -20.312 13.07 2.041 1 95.69 321 ALA B O 1
ATOM 5485 N N . LYS B 1 322 ? -18.688 14.234 1.09 1 94.69 322 LYS B N 1
ATOM 5486 C CA . LYS B 1 322 ? -19.141 15.508 1.637 1 94.69 322 LYS B CA 1
ATOM 5487 C C . LYS B 1 322 ? -20.547 15.852 1.14 1 94.69 322 LYS B C 1
ATOM 5489 O O . LYS B 1 322 ? -21.391 16.312 1.915 1 94.69 322 LYS B O 1
ATOM 5494 N N . SER B 1 323 ? -20.828 15.648 -0.089 1 95.06 323 SER B N 1
ATOM 5495 C CA . SER B 1 323 ? -22.125 15.945 -0.674 1 95.06 323 SER B CA 1
ATOM 5496 C C . SER B 1 323 ? -23.234 15.125 -0.012 1 95.06 323 SER B C 1
ATOM 5498 O O . SER B 1 323 ? -24.312 15.641 0.274 1 95.06 323 SER B O 1
ATOM 5500 N N . LYS B 1 324 ? -22.953 13.867 0.189 1 93.81 324 LYS B N 1
ATOM 5501 C CA . LYS B 1 324 ? -23.938 13.008 0.852 1 93.81 324 LYS B CA 1
ATOM 5502 C C . LYS B 1 324 ? -24.094 13.391 2.32 1 93.81 324 LYS B C 1
ATOM 5504 O O . LYS B 1 324 ? -25.188 13.281 2.879 1 93.81 324 LYS B O 1
ATOM 5509 N N . HIS B 1 325 ? -22.969 13.766 2.91 1 90.44 325 HIS B N 1
ATOM 5510 C CA . HIS B 1 325 ? -23.031 14.258 4.281 1 90.44 325 HIS B CA 1
ATOM 5511 C C . HIS B 1 325 ? -23.922 15.484 4.383 1 90.44 325 HIS B C 1
ATOM 5513 O O . HIS B 1 325 ? -24.703 15.617 5.34 1 90.44 325 HIS B O 1
ATOM 5519 N N . ASP B 1 326 ? -23.844 16.359 3.43 1 90.38 326 ASP B N 1
ATOM 5520 C CA . ASP B 1 326 ? -24.719 17.547 3.383 1 90.38 326 ASP B CA 1
ATOM 5521 C C . ASP B 1 326 ? -26.188 17.141 3.299 1 90.38 326 ASP B C 1
ATOM 5523 O O . ASP B 1 326 ? -27.047 17.812 3.885 1 90.38 326 ASP B O 1
ATOM 5527 N N . ILE B 1 327 ? -26.438 16.109 2.602 1 91.19 327 ILE B N 1
ATOM 5528 C CA . ILE B 1 327 ? -27.812 15.609 2.484 1 91.19 327 ILE B CA 1
ATOM 5529 C C . ILE B 1 327 ? -28.297 15.133 3.848 1 91.19 327 ILE B C 1
ATOM 5531 O O . ILE B 1 327 ? -29.422 15.453 4.258 1 91.19 327 ILE B O 1
ATOM 5535 N N . ILE B 1 328 ? -27.453 14.438 4.539 1 88.88 328 ILE B N 1
ATOM 5536 C CA . ILE B 1 328 ? -27.812 13.953 5.867 1 88.88 328 ILE B CA 1
ATOM 5537 C C . ILE B 1 328 ? -28.094 15.133 6.793 1 88.88 328 ILE B C 1
ATOM 5539 O O . ILE B 1 328 ? -29.047 15.125 7.566 1 88.88 328 ILE B O 1
ATOM 5543 N N . GLU B 1 329 ? -27.234 16.156 6.707 1 86.19 329 GLU B N 1
ATOM 5544 C CA . GLU B 1 329 ? -27.406 17.344 7.539 1 86.19 329 GLU B CA 1
ATOM 5545 C C . GLU B 1 329 ? -28.734 18.031 7.266 1 86.19 329 GLU B C 1
ATOM 5547 O O . GLU B 1 329 ? -29.344 18.609 8.172 1 86.19 329 GLU B O 1
ATOM 5552 N N . SER B 1 330 ? -29.219 17.922 6.086 1 87.25 330 SER B N 1
ATOM 5553 C CA . SER B 1 330 ? -30.469 18.547 5.707 1 87.25 330 SER B CA 1
ATOM 5554 C C . SER B 1 330 ? -31.656 17.859 6.363 1 87.25 330 SER B C 1
ATOM 5556 O O . SER B 1 330 ? -32.719 18.453 6.5 1 87.25 330 SER B O 1
ATOM 5558 N N . TYR B 1 331 ? -31.469 16.594 6.801 1 85.12 331 TYR B N 1
ATOM 5559 C CA . TYR B 1 331 ? -32.5 15.891 7.539 1 85.12 331 TYR B CA 1
ATOM 5560 C C . TYR B 1 331 ? -32.531 16.312 9 1 85.12 331 TYR B C 1
ATOM 5562 O O . TYR B 1 331 ? -33.594 16.312 9.641 1 85.12 331 TYR B O 1
ATOM 5570 N N . TYR B 1 332 ? -31.391 16.734 9.508 1 83.12 332 TYR B N 1
ATOM 5571 C CA . TYR B 1 332 ? -31.281 17.047 10.922 1 83.12 332 TYR B CA 1
ATOM 5572 C C . TYR B 1 332 ? -31.578 18.516 11.188 1 83.12 332 TYR B C 1
ATOM 5574 O O . TYR B 1 332 ? -32.219 18.859 12.18 1 83.12 332 TYR B O 1
ATOM 5582 N N . SER B 1 333 ? -31.172 19.375 10.305 1 82.62 333 SER B N 1
ATOM 5583 C CA . SER B 1 333 ? -31.219 20.812 10.508 1 82.62 333 SER B CA 1
ATOM 5584 C C . SER B 1 333 ? -32.625 21.297 10.805 1 82.62 333 SER B C 1
ATOM 5586 O O . SER B 1 333 ? -32.844 22.047 11.758 1 82.62 333 SER B O 1
ATOM 5588 N N . PRO B 1 334 ? -33.625 20.812 10.016 1 81.25 334 PRO B N 1
ATOM 5589 C CA . PRO B 1 334 ? -34.969 21.266 10.312 1 81.25 334 PRO B CA 1
ATOM 5590 C C . PRO B 1 334 ? -35.531 20.688 11.617 1 81.25 334 PRO B C 1
ATOM 5592 O O . PRO B 1 334 ? -36.5 21.188 12.148 1 81.25 334 PRO B O 1
ATOM 5595 N N . ASN B 1 335 ? -34.875 19.766 12.195 1 82.06 335 ASN B N 1
ATOM 5596 C CA . ASN B 1 335 ? -35.375 19.094 13.391 1 82.06 335 ASN B CA 1
ATOM 5597 C C . ASN B 1 335 ? -34.562 19.469 14.633 1 82.06 335 ASN B C 1
ATOM 5599 O O . ASN B 1 335 ? -34.531 18.719 15.602 1 82.06 335 ASN B O 1
ATOM 5603 N N . MET B 1 336 ? -33.875 20.562 14.531 1 84.19 336 MET B N 1
ATOM 5604 C CA . MET B 1 336 ? -33.094 21.094 15.656 1 84.19 336 MET B CA 1
ATOM 5605 C C . MET B 1 336 ? -33.844 22.234 16.344 1 84.19 336 MET B C 1
ATOM 5607 O O . MET B 1 336 ? -34.469 23.062 15.672 1 84.19 336 MET B O 1
ATOM 5611 N N . ARG B 1 337 ? -33.969 22.188 17.672 1 81.62 337 ARG B N 1
ATOM 5612 C CA . ARG B 1 337 ? -34.531 23.297 18.453 1 81.62 337 ARG B CA 1
ATOM 5613 C C . ARG B 1 337 ? -33.5 24.406 18.625 1 81.62 337 ARG B C 1
ATOM 5615 O O . ARG B 1 337 ? -32.875 24.531 19.688 1 81.62 337 ARG B O 1
ATOM 5622 N N . PHE B 1 338 ? -33.344 25.281 17.672 1 80.88 338 PHE B N 1
ATOM 5623 C CA . PHE B 1 338 ? -32.281 26.266 17.562 1 80.88 338 PHE B CA 1
ATOM 5624 C C . PHE B 1 338 ? -32.344 27.266 18.703 1 80.88 338 PHE B C 1
ATOM 5626 O O . PHE B 1 338 ? -31.297 27.75 19.172 1 80.88 338 PHE B O 1
ATOM 5633 N N . ASP B 1 339 ? -33.5 27.469 19.094 1 85.56 339 ASP B N 1
ATOM 5634 C CA . ASP B 1 339 ? -33.656 28.406 20.203 1 85.56 339 ASP B CA 1
ATOM 5635 C C . ASP B 1 339 ? -32.969 27.875 21.469 1 85.56 339 ASP B C 1
ATOM 5637 O O . ASP B 1 339 ? -32.281 28.609 22.172 1 85.56 339 ASP B O 1
ATOM 5641 N N . GLU B 1 340 ? -33.188 26.641 21.688 1 87.81 340 GLU B N 1
ATOM 5642 C CA . GLU B 1 340 ? -32.594 26.016 22.844 1 87.81 340 GLU B CA 1
ATOM 5643 C C . GLU B 1 340 ? -31.078 25.906 22.703 1 87.81 340 GLU B C 1
ATOM 5645 O O . GLU B 1 340 ? -30.344 26.047 23.672 1 87.81 340 GLU B O 1
ATOM 5650 N N . VAL B 1 341 ? -30.641 25.719 21.547 1 87.31 341 VAL B N 1
ATOM 5651 C CA . VAL B 1 341 ? -29.219 25.672 21.266 1 87.31 341 VAL B CA 1
ATOM 5652 C C . VAL B 1 341 ? -28.594 27.047 21.516 1 87.31 341 VAL B C 1
ATOM 5654 O O . VAL B 1 341 ? -27.469 27.156 21.984 1 87.31 341 VAL B O 1
ATOM 5657 N N . GLY B 1 342 ? -29.328 28.047 21.188 1 88.56 342 GLY B N 1
ATOM 5658 C CA . GLY B 1 342 ? -28.875 29.391 21.469 1 88.56 342 GLY B CA 1
ATOM 5659 C C . GLY B 1 342 ? -28.703 29.656 22.953 1 88.56 342 GLY B C 1
ATOM 5660 O O . GLY B 1 342 ? -27.719 30.281 23.359 1 88.56 342 GLY B O 1
ATOM 5661 N N . LYS B 1 343 ? -29.656 29.156 23.688 1 92.19 343 LYS B N 1
ATOM 5662 C CA . LYS B 1 343 ? -29.547 29.281 25.141 1 92.19 343 LYS B CA 1
ATOM 5663 C C . LYS B 1 343 ? -28.328 28.531 25.672 1 92.19 343 LYS B C 1
ATOM 5665 O O . LYS B 1 343 ? -27.656 29.016 26.594 1 92.19 343 LYS B O 1
ATOM 5670 N N . LEU B 1 344 ? -28.188 27.391 25.156 1 91.5 344 LEU B N 1
ATOM 5671 C CA . LEU B 1 344 ? -27.031 26.609 25.531 1 91.5 344 LEU B CA 1
ATOM 5672 C C . LEU B 1 344 ? -25.734 27.375 25.234 1 91.5 344 LEU B C 1
ATOM 5674 O O . LEU B 1 344 ? -24.812 27.391 26.062 1 91.5 344 LEU B O 1
ATOM 5678 N N . ARG B 1 345 ? -25.656 27.969 24.078 1 93.06 345 ARG B N 1
ATOM 5679 C CA . ARG B 1 345 ? -24.516 28.781 23.688 1 93.06 345 ARG B CA 1
ATOM 5680 C C . ARG B 1 345 ? -24.234 29.875 24.703 1 93.06 345 ARG B C 1
ATOM 5682 O O . ARG B 1 345 ? -23.094 30.031 25.141 1 93.06 345 ARG B O 1
ATOM 5689 N N . ASP B 1 346 ? -25.266 30.531 25.109 1 94.38 346 ASP B N 1
ATOM 5690 C CA . ASP B 1 346 ? -25.109 31.609 26.078 1 94.38 346 ASP B CA 1
ATOM 5691 C C . ASP B 1 346 ? -24.641 31.094 27.422 1 94.38 346 ASP B C 1
ATOM 5693 O O . ASP B 1 346 ? -23.797 31.719 28.078 1 94.38 346 ASP B O 1
ATOM 5697 N N . LYS B 1 347 ? -25.156 29.984 27.75 1 94.19 347 LYS B N 1
ATOM 5698 C CA . LYS B 1 347 ? -24.734 29.359 29 1 94.19 347 LYS B CA 1
ATOM 5699 C C . LYS B 1 347 ? -23.266 28.984 28.953 1 94.19 347 LYS B C 1
ATOM 5701 O O . LYS B 1 347 ? -22.531 29.172 29.922 1 94.19 347 LYS B O 1
ATOM 5706 N N . LEU B 1 348 ? -22.891 28.438 27.875 1 94.19 348 LEU B N 1
ATOM 5707 C CA . LEU B 1 348 ? -21.5 28.031 27.703 1 94.19 348 LEU B CA 1
ATOM 5708 C C . LEU B 1 348 ? -20.562 29.25 27.734 1 94.19 348 LEU B C 1
ATOM 5710 O O . LEU B 1 348 ? -19.5 29.203 28.344 1 94.19 348 LEU B O 1
ATOM 5714 N N . ILE B 1 349 ? -20.984 30.297 27.047 1 95.31 349 ILE B N 1
ATOM 5715 C CA . ILE B 1 349 ? -20.172 31.516 27.016 1 95.31 349 ILE B CA 1
ATOM 5716 C C . ILE B 1 349 ?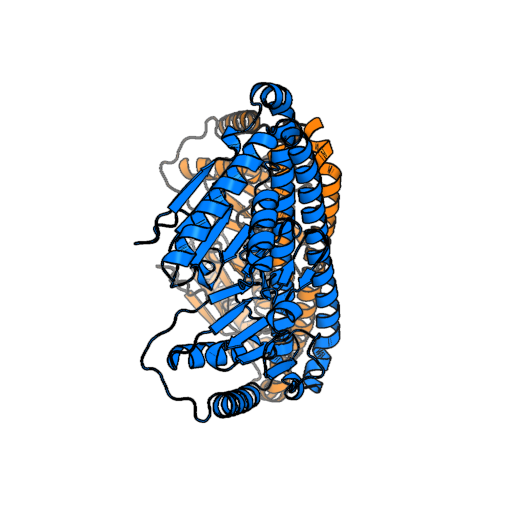 -19.984 32.031 28.438 1 95.31 349 ILE B C 1
ATOM 5718 O O . ILE B 1 349 ? -18.875 32.406 28.844 1 95.31 349 ILE B O 1
ATOM 5722 N N . LYS B 1 350 ? -21.062 32.031 29.188 1 94 350 LYS B N 1
ATOM 5723 C CA . LYS B 1 350 ? -21 32.5 30.578 1 94 350 LYS B CA 1
ATOM 5724 C C . LYS B 1 350 ? -20.078 31.625 31.406 1 94 350 LYS B C 1
ATOM 5726 O O . LYS B 1 350 ? -19.328 32.125 32.25 1 94 350 LYS B O 1
ATOM 5731 N N . ARG B 1 351 ? -20.203 30.391 31.188 1 93 351 ARG B N 1
ATOM 5732 C CA . ARG B 1 351 ? -19.375 29.453 31.938 1 93 351 ARG B CA 1
ATOM 5733 C C . ARG B 1 351 ? -17.891 29.625 31.594 1 93 351 ARG B C 1
ATOM 5735 O O . ARG B 1 351 ? -17.047 29.578 32.469 1 93 351 ARG B O 1
ATOM 5742 N N . ILE B 1 352 ? -17.594 29.812 30.359 1 94.31 352 ILE B N 1
ATOM 5743 C CA . ILE B 1 352 ? -16.219 29.969 29.906 1 94.31 352 ILE B CA 1
ATOM 5744 C C . ILE B 1 352 ? -15.648 31.281 30.453 1 94.31 352 ILE B C 1
ATOM 5746 O O . ILE B 1 352 ? -14.484 31.328 30.844 1 94.31 352 ILE B O 1
ATOM 5750 N N . LEU B 1 353 ? -16.484 32.281 30.562 1 93.38 353 LEU B N 1
ATOM 5751 C CA . LEU B 1 353 ? -16.047 33.562 31.062 1 93.38 353 LEU B CA 1
ATOM 5752 C C . LEU B 1 353 ? -15.641 33.5 32.531 1 93.38 353 LEU B C 1
ATOM 5754 O O . LEU B 1 353 ? -14.852 34.312 33 1 93.38 353 LEU B O 1
ATOM 5758 N N . LYS B 1 354 ? -16.156 32.5 33.188 1 91.44 354 LYS B N 1
ATOM 5759 C CA . LYS B 1 354 ? -15.805 32.312 34.594 1 91.44 354 LYS B CA 1
ATOM 5760 C C . LYS B 1 354 ? -14.328 31.984 34.781 1 91.44 354 LYS B C 1
ATOM 5762 O O . LYS B 1 354 ? -13.742 32.219 35.812 1 91.44 354 LYS B O 1
ATOM 5767 N N . TYR B 1 355 ? -13.852 31.422 33.812 1 89.06 355 TYR B N 1
ATOM 5768 C CA . TYR B 1 355 ? -12.438 31.047 33.875 1 89.06 355 TYR B CA 1
ATOM 5769 C C . TYR B 1 355 ? -11.539 32.25 33.688 1 89.06 355 TYR B C 1
ATOM 5771 O O . TYR B 1 355 ? -10.328 32.188 33.906 1 89.06 355 TYR B O 1
ATOM 5779 N N . GLU B 1 356 ? -12.055 33.344 33.188 1 83.25 356 GLU B N 1
ATOM 5780 C CA . GLU B 1 356 ? -11.32 34.625 33.125 1 83.25 356 GLU B CA 1
ATOM 5781 C C . GLU B 1 356 ? -11 35.125 34.531 1 83.25 356 GLU B C 1
ATOM 5783 O O . GLU B 1 356 ? -9.938 35.719 34.75 1 83.25 356 GLU B O 1
ATOM 5788 N N . GLU B 1 357 ? -12.039 34.969 35.375 1 72.69 357 GLU B N 1
ATOM 5789 C CA . GLU B 1 357 ? -11.93 35.5 36.75 1 72.69 357 GLU B CA 1
ATOM 5790 C C . GLU B 1 357 ? -10.828 34.75 37.5 1 72.69 357 GLU B C 1
ATOM 5792 O O . GLU B 1 357 ? -10.273 35.312 38.469 1 72.69 357 GLU B O 1
ATOM 5797 N N . ASN B 1 358 ? -10.531 33.625 37.062 1 65 358 ASN B N 1
ATOM 5798 C CA . ASN B 1 358 ? -9.492 32.875 37.75 1 65 358 ASN B CA 1
ATOM 5799 C C . ASN B 1 358 ? -8.133 33.062 37.094 1 65 358 ASN B C 1
ATOM 5801 O O . ASN B 1 358 ? -7.215 32.25 37.312 1 65 358 ASN B O 1
ATOM 5805 N N . LEU B 1 359 ? -8.047 33.938 36.188 1 66.88 359 LEU B N 1
ATOM 5806 C CA . LEU B 1 359 ? -6.762 34.281 35.562 1 66.88 359 LEU B CA 1
ATOM 5807 C C . LEU B 1 359 ? -5.949 35.188 36.469 1 66.88 359 LEU B C 1
ATOM 5809 O O . LEU B 1 359 ? -6.516 36.031 37.156 1 66.88 359 LEU B O 1
#